Protein AF-0000000076778126 (afdb_homodimer)

Sequence (602 aa):
MHIVRLSTLMVYDKQLLHMCILFTGQTIRKLILQEGEKFVLVWFDTPFNQAAYGLVDKLGSLVVRIVFLPFEESSYATFTQLASGQTPENVSNLEGSLLGALKLITLIGLVVISFGPSYSYTLLNLLYGRRYSDGEATAVLRYYCVYIIFLAMNGTSEAFLHSVANENQLKQSNNMLLLFSAIYTVLNVAFIKSAGAVGLIAANSVNMLLRISYSAVFINEYFKGSFSFYRCLPAGWGVLLISGLTTAFSERMFLNRNRFKQTLPIHMVIGIMCLGFSLLEIYRGEKQFLMSIVKSLKGHDMHIVRLSTLMVYDKQLLHMCILFTGQTIRKLILQEGEKFVLVWFDTPFNQAAYGLVDKLGSLVVRIVFLPFEESSYATFTQLASGQTPENVSNLEGSLLGALKLITLIGLVVISFGPSYSYTLLNLLYGRRYSDGEATAVLRYYCVYIIFLAMNGTSEAFLHSVANENQLKQSNNMLLLFSAIYTVLNVAFIKSAGAVGLIAANSVNMLLRISYSAVFINEYFKGSFSFYRCLPAGWGVLLISGLTTAFSERMFLNRNRFKQTLPIHMVIGIMCLGFSLLEIYRGEKQFLMSIVKSLKGHD

pLDDT: mean 89.83, std 10.82, range [33.84, 97.94]

Secondary structure (DSSP, 8-state):
-HHHHHHHHHHHHHHHHHHHHHHHHHHHHHHHHHHHHHHHHHHHS-HHHHHHHHHHHHHHHHHIIIIIHHHHHHHHHHHHHHHTT-SHHHHHHHHHHHHHHHHHHHHHHHHHHHHTGGGHHHHHHHHH-HHHHTTHHHHHHHHHHHHHHHHHHHHHHHHHHHHH--HHHHHHHHHHHHHHHHHHHHHHHHHHHHHHHHHHHHHHHHHHHHHHHHHHHHHHHHTTT---GGGGS-TTHHHHHHHHHHHHHHHHHH--GGGHHHHHHHHHHHHHHHHHHHHHHHHHHTHHHHHHHHHHHHTT-/-HHHHHHHHHHHHHHHHHHHHHHHHHHHHHHHHHHHHHHHHHHHS-HHHHHHHHHHHHHHHHHIIIIIHHHHHHHHHHHHHHHTT-SHHHHHHHHHHHHHHHHHHHHHHHHHHHHTGGGHHHHHHHHH-HHHHTTHHHHHHHHHHHHHHHHHHHHHHHHHHHHH--HHHHHHHHHHHHHHHHHHHHHHHHHHHHHHHHHHHHHHHHHHHHHHHHHHHHHHHHTTT---GGGGS-TTHHHHHHHHHHHHHHHHHH--GGGHHHHHHHHHHHHHHHHHHHHHHHHHHTHHHHHHHHHHHHTT-

Foldseek 3Di:
DVVVVVVVVVVVVVQVVLLVVLVVLVVVLVVCLVVVLLVLLVVQHDPVLSVLLVVLVVVLVVCCVPPQVVLLVVLLVVLLVLQPVPDPVSLVVSLVSLLLSLLVLVVVLLLLLLQVLLCLLVVCCVPPNDSNSVDCSSVLRNLVSNLSSLVNLLSSLVSNCSSNPDSVSSVVLSVVLVVLSVVLSVQSNVQCNVPNSSSNSVSSSVSSVSSSVVSVVVVCVVSVNPRDPVSSHAFLSVLSNVLSVVLNVLSVPQQDPVCRVPRVVVSVVSNVVSVVVSVVRSCVRCVVSVVVVVCVVPVVD/DVVVVVVVVVVVVVQVVLLVVLVVLVVVLVVCLVVVLLVLLVVQHDPVLSVLLVVLVVVLVVCCVPPQVVLLVVLLVVLLVLQPVPDPVSLVVSLVSLLLSLLVLVVVLLLLLLQVLLCLLVVCCVPPNDSNSVDCSSVLRNLVSNLSSLVNLLSSLVSNCSSNPDSVSSVVLSVQLVVLSVVLSVQSNVQCNPPNSSSNSVSSSVSSVSSSVVSVVVVCVVSVNPRDNVSSHAFLSVLSNVLSVVLNVLSVPQQDPVCRVPRVVVSVVSNVVSVVVSVVRSCVRCVVSVVVVVCVVPVVD

Organism: Aegilops tauschii subsp. strangulata (NCBI:txid200361)

InterPro domains:
  IPR007594 RFT1 [PF04506] (9-295)
  IPR007594 RFT1 [PTHR13117] (11-297)

Nearest PDB structures (foldseek):
  6nc6-assembly2_B  TM=7.237E-01  e=1.863E-03  Thermosipho africanus TCF52B
  7wag-assembly1_A  TM=6.645E-01  e=1.182E-02  Escherichia coli K-12
  3vvo-assembly1_A  TM=5.629E-01  e=3.935E-02  Pyrococcus furiosus
  5xjj-assembly1_A  TM=6.857E-01  e=2.194E-01  Camelina sativa
  4z3p-assembly1_A  TM=6.095E-01  e=1.123E+00  Escherichia coli

Radius of gyration: 26.04 Å; Cα contacts (8 Å, |Δi|>4): 694; chains: 2; bounding box: 61×59×64 Å

Solvent-accessible surface area (backbone atoms only — not comparable to full-atom values): 29468 Å² total; per-residue (Å²): 114,70,63,60,50,53,51,55,39,35,49,53,47,19,53,37,50,48,47,18,54,54,40,22,53,50,39,47,50,52,47,49,53,58,57,46,50,54,53,52,45,65,73,62,41,53,70,67,53,49,49,30,42,50,54,44,50,53,56,49,48,49,48,42,51,42,52,42,44,22,42,27,53,28,49,24,53,52,44,24,42,34,58,61,65,81,37,75,67,29,52,54,49,38,52,42,45,50,43,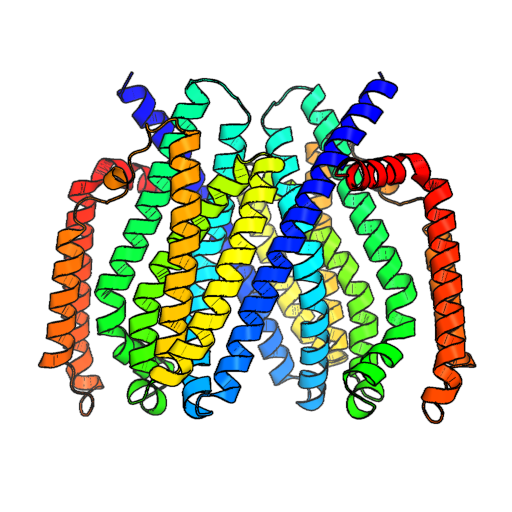52,52,50,20,51,48,43,48,55,26,47,53,36,46,22,46,36,42,51,41,25,42,58,50,35,33,73,74,67,28,62,80,41,28,75,43,68,30,22,59,37,36,28,54,43,30,52,38,48,34,42,52,45,50,29,44,45,42,46,26,49,47,70,42,66,52,51,71,70,55,46,51,50,50,52,52,49,49,52,54,47,47,53,52,32,54,53,40,32,56,54,26,22,68,72,51,31,62,50,17,38,49,50,26,52,41,51,43,31,48,53,53,36,51,52,36,49,52,49,51,29,59,73,52,72,63,66,64,60,74,70,74,24,58,54,46,44,56,64,51,33,49,50,36,18,52,49,36,39,49,33,34,71,73,49,44,36,84,90,48,39,84,77,22,40,60,60,40,47,52,53,43,51,50,39,49,53,52,31,51,52,44,26,44,70,59,31,38,72,65,46,48,33,46,50,51,44,65,50,66,76,111,113,69,64,61,51,51,51,53,38,36,48,51,47,20,52,38,50,49,46,19,53,54,40,22,54,50,40,47,51,52,46,50,52,59,56,45,50,55,53,52,46,64,74,62,40,53,71,68,52,50,50,31,44,50,53,43,48,53,55,50,47,50,49,41,53,43,53,42,42,22,42,28,53,29,47,23,53,52,44,25,44,34,58,62,64,81,38,74,67,30,52,54,48,38,52,43,45,51,43,51,52,51,20,51,47,43,49,54,24,46,52,35,47,21,48,36,42,51,38,24,41,58,51,34,31,74,73,66,28,61,80,42,27,76,43,68,31,23,60,39,37,28,52,45,28,53,36,48,36,43,53,47,50,28,44,46,41,45,26,50,47,69,41,68,51,51,70,68,54,47,52,51,49,50,52,48,50,50,53,46,47,54,54,32,54,54,39,31,56,55,26,21,68,72,50,30,62,50,16,38,50,52,26,50,39,52,42,33,49,53,53,36,50,53,35,48,52,49,50,29,59,73,53,72,62,66,65,59,73,71,73,23,58,53,47,44,56,65,48,32,49,50,37,19,52,49,35,39,48,34,36,71,73,49,45,35,86,91,47,39,83,77,22,41,59,59,41,47,51,51,44,51,50,39,50,52,51,31,49,51,44,25,42,70,58,30,36,71,67,47,48,35,46,50,50,43,63,51,66,74,110

Structure (mmCIF, N/CA/C/O backbone):
data_AF-0000000076778126-model_v1
#
loop_
_entity.id
_entity.type
_entity.pdbx_description
1 polymer 'Protein RFT1 homolog'
#
loop_
_atom_site.group_PDB
_atom_site.id
_atom_site.type_symbol
_atom_site.label_atom_id
_atom_site.label_alt_id
_atom_site.label_comp_id
_atom_site.label_asym_id
_atom_site.label_entity_id
_atom_site.label_seq_id
_atom_site.pdbx_PDB_ins_code
_atom_site.Cartn_x
_atom_site.Cartn_y
_atom_site.Cartn_z
_atom_site.occupancy
_atom_site.B_iso_or_equiv
_atom_site.auth_seq_id
_atom_site.auth_comp_id
_atom_site.auth_asym_id
_atom_site.auth_atom_id
_atom_site.pdbx_PDB_model_num
ATOM 1 N N . MET A 1 1 ? -32.938 -21.5 -9.211 1 40.19 1 MET A N 1
ATOM 2 C CA . MET A 1 1 ? -32.094 -21.094 -8.102 1 40.19 1 MET A CA 1
ATOM 3 C C . MET A 1 1 ? -30.641 -20.969 -8.555 1 40.19 1 MET A C 1
ATOM 5 O O . MET A 1 1 ? -29.969 -19.984 -8.227 1 40.19 1 MET A O 1
ATOM 9 N N . HIS A 1 2 ? -30.172 -21.875 -9.438 1 46.78 2 HIS A N 1
ATOM 10 C CA . HIS A 1 2 ? -28.828 -21.969 -9.977 1 46.78 2 HIS A CA 1
ATOM 11 C C . HIS A 1 2 ? -28.547 -20.844 -10.961 1 46.78 2 HIS A C 1
ATOM 13 O O . HIS A 1 2 ? -27.453 -20.266 -10.977 1 46.78 2 HIS A O 1
ATOM 19 N N . ILE A 1 3 ? -29.594 -20.484 -11.641 1 46.5 3 ILE A N 1
ATOM 20 C CA . ILE A 1 3 ? -29.438 -19.484 -12.688 1 46.5 3 ILE A CA 1
ATOM 21 C C . ILE A 1 3 ? -29.312 -18.109 -12.062 1 46.5 3 ILE A C 1
ATOM 23 O O . ILE A 1 3 ? -28.516 -17.281 -12.523 1 46.5 3 ILE A O 1
ATOM 27 N N . VAL A 1 4 ? -30.078 -17.844 -11.047 1 45.5 4 VAL A N 1
ATOM 28 C CA . VAL A 1 4 ? -30.062 -16.547 -10.367 1 45.5 4 VAL A CA 1
ATOM 29 C C . VAL A 1 4 ? -28.703 -16.344 -9.68 1 45.5 4 VAL A C 1
ATOM 31 O O . VAL A 1 4 ? -28.156 -15.234 -9.703 1 45.5 4 VAL A O 1
ATOM 34 N N . ARG A 1 5 ? -28.156 -17.453 -9.25 1 52.84 5 ARG A N 1
ATOM 35 C CA . ARG A 1 5 ? -26.859 -17.438 -8.578 1 52.84 5 ARG A CA 1
ATOM 36 C C . ARG A 1 5 ? -25.75 -17.094 -9.555 1 52.84 5 ARG A C 1
ATOM 38 O O . ARG A 1 5 ? -24.859 -16.312 -9.242 1 52.84 5 ARG A O 1
ATOM 45 N N . LEU A 1 6 ? -25.938 -17.609 -10.758 1 55.88 6 LEU A N 1
ATOM 46 C CA . LEU A 1 6 ? -24.938 -17.344 -11.797 1 55.88 6 LEU A CA 1
ATOM 47 C C . LEU A 1 6 ? -25 -15.898 -12.25 1 55.88 6 LEU A C 1
ATOM 49 O O . LEU A 1 6 ? -23.969 -15.273 -12.492 1 55.88 6 LEU A O 1
ATOM 53 N N . SER A 1 7 ? -26.172 -15.336 -12.242 1 57.06 7 SER A N 1
ATOM 54 C CA . SER A 1 7 ? -26.344 -13.961 -12.695 1 57.06 7 SER A CA 1
ATOM 55 C C . SER A 1 7 ? -25.781 -12.969 -11.68 1 57.06 7 SER A C 1
ATOM 57 O O . SER A 1 7 ? -25.109 -12.008 -12.055 1 57.06 7 SER A O 1
ATOM 59 N N . THR A 1 8 ? -26.094 -13.18 -10.445 1 56.84 8 THR A N 1
ATOM 60 C CA . THR A 1 8 ? -25.609 -12.297 -9.391 1 56.84 8 THR A CA 1
ATOM 61 C C . THR A 1 8 ? -24.094 -12.375 -9.273 1 56.84 8 THR A C 1
ATOM 63 O O . THR A 1 8 ? -23.422 -11.359 -9.086 1 56.84 8 THR A O 1
ATOM 66 N N . LEU A 1 9 ? -23.609 -13.555 -9.422 1 60.25 9 LEU A N 1
ATOM 67 C CA . LEU A 1 9 ? -22.172 -13.758 -9.398 1 60.25 9 LEU A CA 1
ATOM 68 C C . LEU A 1 9 ? -21.5 -13.016 -10.555 1 60.25 9 LEU A C 1
ATOM 70 O O . LEU A 1 9 ? -20.453 -12.398 -10.375 1 60.25 9 LEU A O 1
ATOM 74 N N . MET A 1 10 ? -22.266 -13.016 -11.586 1 64.31 10 MET A N 1
ATOM 75 C CA . MET A 1 10 ? -21.781 -12.336 -12.781 1 64.31 10 MET A CA 1
ATOM 76 C C . MET A 1 10 ? -21.766 -10.828 -12.586 1 64.31 10 MET A C 1
ATOM 78 O O . MET A 1 10 ? -20.844 -10.148 -13.031 1 64.31 10 MET A O 1
ATOM 82 N N . VAL A 1 11 ? -22.688 -10.328 -11.766 1 63.5 11 VAL A N 1
ATOM 83 C CA . VAL A 1 11 ? -22.797 -8.883 -11.547 1 63.5 11 VAL A CA 1
ATOM 84 C C . VAL A 1 11 ? -21.641 -8.422 -10.648 1 63.5 11 VAL A C 1
ATOM 86 O O . VAL A 1 11 ? -20.984 -7.414 -10.938 1 63.5 11 VAL A O 1
ATOM 89 N N . TYR A 1 12 ? -21.391 -9.18 -9.672 1 67.94 12 TYR A N 1
ATOM 90 C CA . TYR A 1 12 ? -20.375 -8.773 -8.719 1 67.94 12 TYR A CA 1
ATOM 91 C C . TYR A 1 12 ? -18.969 -8.938 -9.312 1 67.94 12 TYR A C 1
ATOM 93 O O . TYR A 1 12 ? -18.078 -8.125 -9.047 1 67.94 12 TYR A O 1
ATOM 101 N N . ASP A 1 13 ? -18.953 -9.906 -10.172 1 73 13 ASP A N 1
ATOM 102 C CA . ASP A 1 13 ? -17.672 -10.062 -10.875 1 73 13 ASP A CA 1
ATOM 103 C C . ASP A 1 13 ? -17.438 -8.898 -11.828 1 73 13 ASP A C 1
ATOM 105 O O . ASP A 1 13 ? -16.297 -8.406 -11.945 1 73 13 ASP A O 1
ATOM 109 N N . LYS A 1 14 ? -18.578 -8.438 -12.32 1 74.94 14 LYS A N 1
ATOM 110 C CA . LYS A 1 14 ? -18.5 -7.281 -13.211 1 74.94 14 LYS A CA 1
ATOM 111 C C . LYS A 1 14 ? -18.078 -6.027 -12.453 1 74.94 14 LYS A C 1
ATOM 113 O O . LYS A 1 14 ? -17.203 -5.285 -12.898 1 74.94 14 LYS A O 1
ATOM 118 N N . GLN A 1 15 ? -18.688 -5.824 -11.422 1 76.06 15 GLN A N 1
ATOM 119 C CA . GLN A 1 15 ? -18.375 -4.66 -10.594 1 76.06 15 GLN A CA 1
ATOM 120 C C . GLN A 1 15 ? -16.938 -4.699 -10.094 1 76.06 15 GLN A C 1
ATOM 122 O O . GLN A 1 15 ? -16.234 -3.682 -10.117 1 76.06 15 GLN A O 1
ATOM 127 N N . LEU A 1 16 ? -16.547 -5.855 -9.766 1 78.19 16 LEU A N 1
ATOM 128 C CA . LEU A 1 16 ? -15.195 -6.031 -9.266 1 78.19 16 LEU A CA 1
ATOM 129 C C . LEU A 1 16 ? -14.164 -5.688 -10.336 1 78.19 16 LEU A C 1
ATOM 131 O O . LEU A 1 16 ? -13.203 -4.969 -10.078 1 78.19 16 LEU A O 1
ATOM 135 N N . LEU A 1 17 ? -14.383 -6.121 -11.477 1 79.81 17 LEU A N 1
ATOM 136 C CA . LEU A 1 17 ? -13.422 -5.902 -12.562 1 79.81 17 LEU A CA 1
ATOM 137 C C . LEU A 1 17 ? -13.375 -4.43 -12.953 1 79.81 17 LEU A C 1
ATOM 139 O O . LEU A 1 17 ? -12.297 -3.883 -13.195 1 79.81 17 LEU A O 1
ATOM 143 N N . HIS A 1 18 ? -14.523 -3.789 -13.008 1 81.19 18 HIS A N 1
ATOM 144 C CA . HIS A 1 18 ? -14.555 -2.369 -13.336 1 81.19 18 HIS A CA 1
ATOM 145 C C . HIS A 1 18 ? -13.82 -1.541 -12.289 1 81.19 18 HIS A C 1
ATOM 147 O O . HIS A 1 18 ? -13.016 -0.668 -12.633 1 81.19 18 HIS A O 1
ATOM 153 N N . MET A 1 19 ? -14.109 -1.895 -11.094 1 81.38 19 MET A N 1
ATOM 154 C CA . MET A 1 19 ? -13.406 -1.206 -10.016 1 81.38 19 MET A CA 1
ATOM 155 C C . MET A 1 19 ? -11.906 -1.457 -10.086 1 81.38 19 MET A C 1
ATOM 157 O O . MET A 1 19 ? -11.109 -0.541 -9.883 1 81.38 19 MET A O 1
ATOM 161 N N . CYS A 1 20 ? -11.57 -2.631 -10.461 1 84.25 20 CYS A N 1
ATOM 162 C CA . CYS A 1 20 ? -10.164 -2.994 -10.562 1 84.25 20 CYS A CA 1
ATOM 163 C C . CYS A 1 20 ? -9.469 -2.193 -11.656 1 84.25 20 CYS A C 1
ATOM 165 O O . CYS A 1 20 ? -8.367 -1.684 -11.453 1 84.25 20 CYS A O 1
ATOM 167 N N . ILE A 1 21 ? -10.094 -2.09 -12.781 1 84.31 21 ILE A N 1
ATOM 168 C CA . ILE A 1 21 ? -9.531 -1.348 -13.906 1 84.31 21 ILE A CA 1
ATOM 169 C C . ILE A 1 21 ? -9.367 0.121 -13.523 1 84.31 21 ILE A C 1
ATOM 171 O O . ILE A 1 21 ? -8.336 0.733 -13.812 1 84.31 21 ILE A O 1
ATOM 175 N N . LEU A 1 22 ? -10.367 0.646 -12.82 1 84.12 22 LEU A N 1
ATOM 176 C CA . LEU A 1 22 ? -10.312 2.041 -12.398 1 84.12 22 LEU A CA 1
ATOM 177 C C . LEU A 1 22 ? -9.195 2.256 -11.383 1 84.12 22 LEU A C 1
ATOM 179 O O . LEU A 1 22 ? -8.414 3.201 -11.5 1 84.12 22 LEU A O 1
ATOM 183 N N . PHE A 1 23 ? -9.102 1.338 -10.508 1 85.94 23 PHE A N 1
ATOM 184 C CA . PHE A 1 23 ? -8.078 1.457 -9.477 1 85.94 23 PHE A CA 1
ATOM 185 C C . PHE A 1 23 ? -6.688 1.208 -10.062 1 85.94 23 PHE A C 1
ATOM 187 O O . PHE A 1 23 ? -5.707 1.809 -9.625 1 85.94 23 PHE A O 1
ATOM 194 N N . THR A 1 24 ? -6.602 0.349 -11.016 1 86.06 24 THR A N 1
ATOM 195 C CA . THR A 1 24 ? -5.336 0.123 -11.695 1 86.06 24 THR A CA 1
ATOM 196 C C . THR A 1 24 ? -4.867 1.392 -12.406 1 86.06 24 THR A C 1
ATOM 198 O O . THR A 1 24 ? -3.693 1.764 -12.312 1 86.06 24 THR A O 1
ATOM 201 N N . GLY A 1 25 ? -5.809 1.98 -13.094 1 85.88 25 GLY A N 1
ATOM 202 C CA . GLY A 1 25 ? -5.473 3.246 -13.719 1 85.88 25 GLY A CA 1
ATOM 203 C C . GLY A 1 25 ? -4.945 4.277 -12.742 1 85.88 25 GLY A C 1
ATOM 204 O O . GLY A 1 25 ? -3.977 4.984 -13.039 1 85.88 25 GLY A O 1
ATOM 205 N N . GLN A 1 26 ? -5.516 4.312 -11.609 1 86.31 26 GLN A N 1
ATOM 206 C CA . GLN A 1 26 ? -5.09 5.242 -10.57 1 86.31 26 GLN A CA 1
ATOM 207 C C . GLN A 1 26 ? -3.697 4.887 -10.047 1 86.31 26 GLN A C 1
ATOM 209 O O . GLN A 1 26 ? -2.877 5.77 -9.805 1 86.31 26 GLN A O 1
ATOM 214 N N . THR A 1 27 ? -3.488 3.662 -9.914 1 87.12 27 THR A N 1
ATOM 215 C CA . THR A 1 27 ? -2.205 3.189 -9.406 1 87.12 27 THR A CA 1
ATOM 216 C C . THR A 1 27 ? -1.085 3.492 -10.398 1 87.12 27 THR A C 1
ATOM 218 O O . THR A 1 27 ? -0.006 3.943 -10.008 1 87.12 27 THR A O 1
ATOM 221 N N . ILE A 1 28 ? -1.341 3.252 -11.641 1 88.31 28 ILE A N 1
ATOM 222 C CA . ILE A 1 28 ? -0.354 3.525 -12.68 1 88.31 28 ILE A CA 1
ATOM 223 C C . ILE A 1 28 ? -0.012 5.012 -12.688 1 88.31 28 ILE A C 1
ATOM 225 O O . ILE A 1 28 ? 1.161 5.387 -12.773 1 88.31 28 ILE A O 1
ATOM 229 N N . ARG A 1 29 ? -1.035 5.77 -12.602 1 86.81 29 ARG A N 1
ATOM 230 C CA . ARG A 1 29 ? -0.817 7.215 -12.578 1 86.81 29 ARG A CA 1
ATOM 231 C C . ARG A 1 29 ? 0.024 7.621 -11.375 1 86.81 29 ARG A C 1
ATOM 233 O O . ARG A 1 29 ? 0.969 8.398 -11.5 1 86.81 29 ARG A O 1
ATOM 240 N N . LYS A 1 30 ? -0.318 7.086 -10.172 1 86.12 30 LYS A N 1
ATOM 241 C CA . LYS A 1 30 ? 0.43 7.383 -8.953 1 86.12 30 LYS A CA 1
ATOM 242 C C . LYS A 1 30 ? 1.888 6.949 -9.086 1 86.12 30 LYS A C 1
ATOM 244 O O . LYS A 1 30 ? 2.793 7.656 -8.641 1 86.12 30 LYS A O 1
ATOM 249 N N . LEU A 1 31 ? 2.045 5.879 -9.742 1 87.38 31 LEU A N 1
ATOM 250 C CA . LEU A 1 31 ? 3.385 5.34 -9.938 1 87.38 31 LEU A CA 1
ATOM 251 C C . LEU A 1 31 ? 4.199 6.223 -10.875 1 87.38 31 LEU A C 1
ATOM 253 O O . LEU A 1 31 ? 5.371 6.496 -10.617 1 87.38 31 LEU A O 1
ATOM 257 N N . ILE A 1 32 ? 3.576 6.602 -11.922 1 87.81 32 ILE A N 1
ATOM 258 C CA . ILE A 1 32 ? 4.242 7.457 -12.898 1 87.81 32 ILE A CA 1
ATOM 259 C C . ILE A 1 32 ? 4.652 8.773 -12.234 1 87.81 32 ILE A C 1
ATOM 261 O O . ILE A 1 32 ? 5.77 9.258 -12.438 1 87.81 32 ILE A O 1
ATOM 265 N N . LEU A 1 33 ? 3.793 9.289 -11.43 1 87.06 33 LEU A N 1
ATOM 266 C CA . LEU A 1 33 ? 4.086 10.547 -10.75 1 87.06 33 LEU A CA 1
ATOM 267 C C . LEU A 1 33 ? 5.223 10.375 -9.75 1 87.06 33 LEU A C 1
ATOM 269 O O . LEU A 1 33 ? 6.137 11.203 -9.695 1 87.06 33 LEU A O 1
ATOM 273 N N . GLN A 1 34 ? 5.133 9.281 -9.023 1 85.56 34 GLN A N 1
ATOM 274 C CA . GLN A 1 34 ? 6.129 9.023 -7.984 1 85.56 34 GLN A CA 1
ATOM 275 C C . GLN A 1 34 ? 7.512 8.797 -8.594 1 85.56 34 GLN A C 1
ATOM 277 O O . GLN A 1 34 ? 8.5 9.375 -8.141 1 85.56 34 GLN A O 1
ATOM 282 N N . GLU A 1 35 ? 7.605 7.996 -9.602 1 84.12 35 GLU A N 1
ATOM 283 C CA . GLU A 1 35 ? 8.875 7.73 -10.266 1 84.12 35 GLU A CA 1
ATOM 284 C C . GLU A 1 35 ? 9.328 8.93 -11.094 1 84.12 35 GLU A C 1
ATOM 286 O O . GLU A 1 35 ? 10.531 9.188 -11.219 1 84.12 35 GLU A O 1
ATOM 291 N N . GLY A 1 36 ? 8.383 9.586 -11.648 1 88.25 36 GLY A N 1
ATOM 292 C CA . GLY A 1 36 ? 8.695 10.75 -12.461 1 88.25 36 GLY A CA 1
ATOM 293 C C . GLY A 1 36 ? 9.383 11.852 -11.68 1 88.25 36 GLY A C 1
ATOM 294 O O . GLY A 1 36 ? 10.289 12.516 -12.188 1 88.25 36 GLY A O 1
ATOM 295 N N . GLU A 1 37 ? 8.875 12.039 -10.477 1 90.06 37 GLU A N 1
ATOM 296 C CA . GLU A 1 37 ? 9.477 13.125 -9.711 1 90.06 37 GLU A CA 1
ATOM 297 C C . GLU A 1 37 ? 10.938 12.836 -9.383 1 90.06 37 GLU A C 1
ATOM 299 O O . GLU A 1 37 ? 11.758 13.758 -9.297 1 90.06 37 GLU A O 1
ATOM 304 N N . LYS A 1 38 ? 11.305 11.602 -9.172 1 86.69 38 LYS A N 1
ATOM 305 C CA . LYS A 1 38 ? 12.695 11.234 -8.938 1 86.69 38 LYS A CA 1
ATOM 306 C C . LYS A 1 38 ? 13.57 11.57 -10.141 1 86.69 38 LYS A C 1
ATOM 308 O O . LYS A 1 38 ? 14.695 12.047 -9.984 1 86.69 38 LYS A O 1
ATOM 313 N N . PHE A 1 39 ? 13.016 11.383 -11.281 1 89.12 39 PHE A N 1
ATOM 314 C CA . PHE A 1 39 ? 13.758 11.695 -12.5 1 89.12 39 PHE A CA 1
ATOM 315 C C . PHE A 1 39 ? 13.977 13.195 -12.633 1 89.12 39 PHE A C 1
ATOM 317 O O . PHE A 1 39 ? 15.07 13.641 -13 1 89.12 39 PHE A O 1
ATOM 324 N N . VAL A 1 40 ? 13 13.938 -12.344 1 90.56 40 VAL A N 1
ATOM 325 C CA . VAL A 1 40 ? 13.109 15.391 -12.43 1 90.56 40 VAL A CA 1
ATOM 326 C C . VAL A 1 40 ? 14.141 15.898 -11.43 1 90.56 40 VAL A C 1
ATOM 328 O O . VAL A 1 40 ? 14.953 16.766 -11.742 1 90.56 40 VAL A O 1
ATOM 331 N N . LEU A 1 41 ? 14.141 15.352 -10.273 1 90.75 41 LEU A N 1
ATOM 332 C CA . LEU A 1 41 ? 15.094 15.734 -9.234 1 90.75 41 LEU A CA 1
ATOM 333 C C . LEU A 1 41 ? 16.516 15.43 -9.672 1 90.75 41 LEU A C 1
ATOM 335 O O . LEU A 1 41 ? 17.422 16.25 -9.469 1 90.75 41 LEU A O 1
ATOM 339 N N . VAL A 1 42 ? 16.734 14.281 -10.297 1 90.25 42 VAL A N 1
ATOM 340 C CA . VAL A 1 42 ? 18.062 13.883 -10.766 1 90.25 42 VAL A CA 1
ATOM 341 C C . VAL A 1 42 ? 18.547 14.844 -11.844 1 90.25 42 VAL A C 1
ATOM 343 O O . VAL A 1 42 ? 19.734 15.172 -11.906 1 90.25 42 VAL A O 1
ATOM 346 N N . TRP A 1 43 ? 17.688 15.359 -12.625 1 90.5 43 TRP A N 1
ATOM 347 C CA . TRP A 1 43 ? 18.047 16.203 -13.766 1 90.5 43 TRP A CA 1
ATOM 348 C C . TRP A 1 43 ? 18.344 17.625 -13.312 1 90.5 43 TRP A C 1
ATOM 350 O O . TRP A 1 43 ? 19.156 18.328 -13.93 1 90.5 43 TRP A O 1
ATOM 360 N N . PHE A 1 44 ? 17.75 18.094 -12.219 1 91 44 PHE A N 1
ATOM 361 C CA . PHE A 1 44 ? 17.797 19.531 -11.961 1 91 44 PHE A CA 1
ATOM 362 C C . PHE A 1 44 ? 18.469 19.812 -10.625 1 91 44 PHE A C 1
ATOM 364 O O . PHE A 1 44 ? 18.656 20.984 -10.258 1 91 44 PHE A O 1
ATOM 371 N N . ASP A 1 45 ? 18.828 18.844 -9.82 1 91.06 45 ASP A N 1
ATOM 372 C CA . ASP A 1 45 ? 19.406 19.094 -8.508 1 91.06 45 ASP A CA 1
ATOM 373 C C . ASP A 1 45 ? 20.719 18.328 -8.344 1 91.06 45 ASP A C 1
ATOM 375 O O . ASP A 1 45 ? 21.062 17.484 -9.172 1 91.06 45 ASP A O 1
ATOM 379 N N . THR A 1 46 ? 21.562 18.703 -7.391 1 90.44 46 THR A N 1
ATOM 380 C CA . THR A 1 46 ? 22.875 18.078 -7.16 1 90.44 46 THR A CA 1
ATOM 381 C C . THR A 1 46 ? 22.703 16.719 -6.508 1 90.44 46 THR A C 1
ATOM 383 O O . THR A 1 46 ? 21.703 16.453 -5.836 1 90.44 46 THR A O 1
ATOM 386 N N . PRO A 1 47 ? 23.609 15.82 -6.656 1 90.12 47 PRO A N 1
ATOM 387 C CA . PRO A 1 47 ? 23.547 14.5 -6.023 1 90.12 47 PRO A CA 1
ATOM 388 C C . PRO A 1 47 ? 23.422 14.578 -4.504 1 90.12 47 PRO A C 1
ATOM 390 O O . PRO A 1 47 ? 22.734 13.758 -3.893 1 90.12 47 PRO A O 1
ATOM 393 N N . PHE A 1 48 ? 24.078 15.555 -3.975 1 88.44 48 PHE A N 1
ATOM 394 C CA . PHE A 1 48 ? 24.016 15.703 -2.527 1 88.44 48 PHE A CA 1
ATOM 395 C C . PHE A 1 48 ? 22.609 16.062 -2.084 1 88.44 48 PHE A C 1
ATOM 397 O O . PHE A 1 48 ? 22.094 15.508 -1.108 1 88.44 48 PHE A O 1
ATOM 404 N N . ASN A 1 49 ? 21.953 16.906 -2.85 1 89.69 49 ASN A N 1
ATOM 405 C CA . ASN A 1 49 ? 20.578 17.281 -2.539 1 89.69 49 ASN A CA 1
ATOM 406 C C . ASN A 1 49 ? 19.594 16.141 -2.795 1 89.69 49 ASN A C 1
ATOM 408 O O . ASN A 1 49 ? 18.609 15.992 -2.08 1 89.69 49 ASN A O 1
ATOM 412 N N . GLN A 1 50 ? 19.906 15.398 -3.752 1 91.62 50 GLN A N 1
ATOM 413 C CA . GLN A 1 50 ? 19.109 14.203 -4.023 1 91.62 50 GLN A CA 1
ATOM 414 C C . GLN A 1 50 ? 19.172 13.227 -2.852 1 91.62 50 GLN A C 1
ATOM 416 O O . GLN A 1 50 ? 18.156 12.648 -2.469 1 91.62 50 GLN A O 1
ATOM 421 N N . ALA A 1 51 ? 20.359 13.086 -2.352 1 90.69 51 ALA A N 1
ATOM 422 C CA . ALA A 1 51 ? 20.547 12.195 -1.211 1 90.69 51 ALA A CA 1
ATOM 423 C C . ALA A 1 51 ? 19.828 12.719 0.022 1 90.69 51 ALA A C 1
ATOM 425 O O . ALA A 1 51 ? 19.203 11.945 0.762 1 90.69 51 ALA A O 1
ATOM 426 N N . ALA A 1 52 ? 19.906 13.969 0.185 1 91.69 52 ALA A N 1
ATOM 427 C CA . ALA A 1 52 ? 19.203 14.602 1.296 1 91.69 52 ALA A CA 1
ATOM 428 C C . ALA A 1 52 ? 17.688 14.375 1.185 1 91.69 52 ALA A C 1
ATOM 430 O O . ALA A 1 52 ? 17.047 14.008 2.166 1 91.69 52 ALA A O 1
ATOM 431 N N . TYR A 1 53 ? 17.203 14.578 0.02 1 93.88 53 TYR A N 1
ATOM 432 C CA . TYR A 1 53 ? 15.789 14.336 -0.213 1 93.88 53 TYR A CA 1
ATOM 433 C C . TYR A 1 53 ? 15.438 12.867 0.017 1 93.88 53 TYR A C 1
ATOM 435 O O . TYR A 1 53 ? 14.414 12.555 0.625 1 93.88 53 TYR A O 1
ATOM 443 N N . GLY A 1 54 ? 16.266 12.023 -0.54 1 93.06 54 GLY A N 1
ATOM 444 C CA . GLY A 1 54 ? 16.047 10.594 -0.369 1 93.06 54 GLY A CA 1
ATOM 445 C C . GLY A 1 54 ? 15.945 10.18 1.087 1 93.06 54 GLY A C 1
ATOM 446 O O . GLY A 1 54 ? 15.086 9.375 1.45 1 93.06 54 GLY A O 1
ATOM 447 N N . LEU A 1 55 ? 16.781 10.719 1.892 1 92.69 55 LEU A N 1
ATOM 448 C CA . LEU A 1 55 ? 16.781 10.406 3.316 1 92.69 55 LEU A CA 1
ATOM 449 C C . LEU A 1 55 ? 15.492 10.867 3.984 1 92.69 55 LEU A C 1
ATOM 451 O O . LEU A 1 55 ? 14.875 10.109 4.734 1 92.69 55 LEU A O 1
ATOM 455 N N . VAL A 1 56 ? 15.109 12.062 3.686 1 94.88 56 VAL A N 1
ATOM 456 C CA . VAL A 1 56 ? 13.898 12.625 4.27 1 94.88 56 VAL A CA 1
ATOM 457 C C . VAL A 1 56 ? 12.672 11.852 3.785 1 94.88 56 VAL A C 1
ATOM 459 O O . VAL A 1 56 ? 11.766 11.555 4.57 1 94.88 56 VAL A O 1
ATOM 462 N N . ASP A 1 57 ? 12.695 11.555 2.539 1 93.5 57 ASP A N 1
ATOM 463 C CA . ASP A 1 57 ? 11.594 10.797 1.944 1 93.5 57 ASP A CA 1
ATOM 464 C C . ASP A 1 57 ? 11.461 9.422 2.6 1 93.5 57 ASP A C 1
ATOM 466 O O . ASP A 1 57 ? 10.344 8.945 2.826 1 93.5 57 ASP A O 1
ATOM 470 N N . LYS A 1 58 ? 12.523 8.781 2.863 1 89.94 58 LYS A N 1
ATOM 471 C CA . LYS A 1 58 ? 12.508 7.48 3.525 1 89.94 58 LYS A CA 1
ATOM 472 C C . LYS A 1 58 ? 11.938 7.594 4.938 1 89.94 58 LYS A C 1
ATOM 474 O O . LYS A 1 58 ? 11.133 6.754 5.355 1 89.94 58 LYS A O 1
ATOM 479 N N . LEU A 1 59 ? 12.352 8.602 5.625 1 91.44 59 LEU A N 1
ATOM 480 C CA . LEU A 1 59 ? 11.836 8.828 6.969 1 91.44 59 LEU A CA 1
ATOM 481 C C . LEU A 1 59 ? 10.336 9.109 6.938 1 91.44 59 LEU A C 1
ATOM 483 O O . LEU A 1 59 ? 9.57 8.531 7.715 1 91.44 59 LEU A O 1
ATOM 487 N N . GLY A 1 60 ? 9.984 9.969 6.051 1 91.62 60 GLY A N 1
ATOM 488 C CA . GLY A 1 60 ? 8.578 10.305 5.91 1 91.62 60 GLY A CA 1
ATOM 489 C C . GLY A 1 60 ? 7.727 9.125 5.48 1 91.62 60 GLY A C 1
ATOM 490 O O . GLY A 1 60 ? 6.617 8.938 5.984 1 91.62 60 GLY A O 1
ATOM 491 N N . SER A 1 61 ? 8.18 8.312 4.543 1 88.62 61 SER A N 1
ATOM 492 C CA . SER A 1 61 ? 7.449 7.148 4.051 1 88.62 61 SER A CA 1
ATOM 493 C C . SER A 1 61 ? 7.223 6.129 5.16 1 88.62 61 SER A C 1
ATOM 495 O O . SER A 1 61 ? 6.211 5.422 5.164 1 88.62 61 SER A O 1
ATOM 497 N N . LEU A 1 62 ? 8.164 6.055 6.051 1 88.5 62 LEU A N 1
ATOM 498 C CA . LEU A 1 62 ? 8.016 5.164 7.195 1 88.5 62 LEU A CA 1
ATOM 499 C C . LEU A 1 62 ? 6.805 5.562 8.039 1 88.5 62 LEU A C 1
ATOM 501 O O . LEU A 1 62 ? 6.016 4.711 8.438 1 88.5 62 LEU A O 1
ATOM 505 N N . VAL A 1 63 ? 6.688 6.844 8.227 1 90.19 63 VAL A N 1
ATOM 506 C CA . VAL A 1 63 ? 5.551 7.352 8.992 1 90.19 63 VAL A CA 1
ATOM 507 C C . VAL A 1 63 ? 4.25 7.043 8.25 1 90.19 63 VAL A C 1
ATOM 509 O O . VAL A 1 63 ? 3.277 6.59 8.859 1 90.19 63 VAL A O 1
ATOM 512 N N . VAL A 1 64 ? 4.242 7.27 6.969 1 90.5 64 VAL A N 1
ATOM 513 C CA . VAL A 1 64 ? 3.062 7.023 6.145 1 90.5 64 VAL A CA 1
ATOM 514 C C . VAL A 1 64 ? 2.68 5.547 6.215 1 90.5 64 VAL A C 1
ATOM 516 O O . VAL A 1 64 ? 1.512 5.211 6.426 1 90.5 64 VAL A O 1
ATOM 519 N N . ARG A 1 65 ? 3.572 4.66 6.152 1 85.69 65 ARG A N 1
ATOM 520 C CA . ARG A 1 65 ? 3.326 3.223 6.121 1 85.69 65 ARG A CA 1
ATOM 521 C C . ARG A 1 65 ? 2.895 2.713 7.492 1 85.69 65 ARG A C 1
ATOM 523 O O . ARG A 1 65 ? 2.002 1.868 7.594 1 85.69 65 ARG A O 1
ATOM 530 N N . ILE A 1 66 ? 3.492 3.244 8.516 1 89.44 66 ILE A N 1
ATOM 531 C CA . ILE A 1 66 ? 3.277 2.688 9.844 1 89.44 66 ILE A CA 1
ATOM 532 C C . ILE A 1 66 ? 2.02 3.297 10.461 1 89.44 66 ILE A C 1
ATOM 534 O O . ILE A 1 66 ? 1.266 2.609 11.156 1 89.44 66 ILE A O 1
ATOM 538 N N . VAL A 1 67 ? 1.816 4.535 10.18 1 89.5 67 VAL A N 1
ATOM 539 C CA . VAL A 1 67 ? 0.746 5.227 10.891 1 89.5 67 VAL A CA 1
ATOM 540 C C . VAL A 1 67 ? -0.436 5.457 9.953 1 89.5 67 VAL A C 1
ATOM 542 O O . VAL A 1 67 ? -1.548 5 10.219 1 89.5 67 VAL A O 1
ATOM 545 N N . PHE A 1 68 ? -0.248 5.965 8.82 1 92 68 PHE A N 1
ATOM 546 C CA . PHE A 1 68 ? -1.341 6.484 8.008 1 92 68 PHE A CA 1
ATOM 547 C C . PHE A 1 68 ? -1.97 5.375 7.176 1 92 68 PHE A C 1
ATOM 549 O O . PHE A 1 68 ? -3.186 5.359 6.969 1 92 68 PHE A O 1
ATOM 556 N N . LEU A 1 69 ? -1.155 4.523 6.727 1 91 69 LEU A N 1
ATOM 557 C CA . LEU A 1 69 ? -1.698 3.469 5.879 1 91 69 LEU A CA 1
ATOM 558 C C . LEU A 1 69 ? -2.678 2.596 6.656 1 91 69 LEU A C 1
ATOM 560 O O . LEU A 1 69 ? -3.814 2.396 6.227 1 91 69 LEU A O 1
ATOM 564 N N . PRO A 1 70 ? -2.307 2.049 7.789 1 89.25 70 PRO A N 1
ATOM 565 C CA . PRO A 1 70 ? -3.279 1.277 8.57 1 89.25 70 PRO A CA 1
ATOM 566 C C . PRO A 1 70 ? -4.527 2.086 8.922 1 89.25 70 PRO A C 1
ATOM 568 O O . PRO A 1 70 ? -5.637 1.548 8.914 1 89.25 70 PRO A O 1
ATOM 571 N N . PHE A 1 71 ? -4.289 3.322 9.258 1 92.06 71 PHE A N 1
ATOM 572 C CA . PHE A 1 71 ? -5.414 4.195 9.555 1 92.06 71 PHE A CA 1
ATOM 573 C C . PHE A 1 71 ? -6.34 4.324 8.352 1 92.06 71 PHE A C 1
ATOM 575 O O . PHE A 1 71 ? -7.562 4.234 8.492 1 92.06 71 PHE A O 1
ATOM 582 N N . GLU A 1 72 ? -5.699 4.555 7.199 1 92.69 72 GLU A N 1
ATOM 583 C CA . GLU A 1 72 ? -6.457 4.68 5.957 1 92.69 72 GLU A CA 1
ATOM 584 C C . GLU A 1 72 ? -7.23 3.402 5.652 1 92.69 72 GLU A C 1
ATOM 586 O O . GLU A 1 72 ? -8.406 3.457 5.289 1 92.69 72 GLU A O 1
ATOM 591 N N . GLU A 1 73 ? -6.633 2.283 5.844 1 88.12 73 GLU A N 1
ATOM 592 C CA . GLU A 1 73 ? -7.266 0.992 5.59 1 88.12 73 GLU A CA 1
ATOM 593 C C . GLU A 1 73 ? -8.422 0.743 6.555 1 88.12 73 GLU A C 1
ATOM 595 O O . GLU A 1 73 ? -9.484 0.276 6.145 1 88.12 73 GLU A O 1
ATOM 600 N N . SER A 1 74 ? -8.172 1.053 7.77 1 87.38 74 SER A N 1
ATOM 601 C CA . SER A 1 74 ? -9.211 0.882 8.773 1 87.38 74 SER A CA 1
ATOM 602 C C . SER A 1 74 ? -10.398 1.806 8.508 1 87.38 74 SER A C 1
ATOM 604 O O . SER A 1 74 ? -11.555 1.395 8.633 1 87.38 74 SER A O 1
ATOM 606 N N . SER A 1 75 ? -10.055 3.031 8.156 1 91.88 75 SER A N 1
ATOM 607 C CA . SER A 1 75 ? -11.109 3.992 7.832 1 91.88 75 SER A CA 1
ATOM 608 C C . SER A 1 75 ? -11.914 3.537 6.625 1 91.88 75 SER A C 1
ATOM 610 O O . SER A 1 75 ? -13.148 3.568 6.648 1 91.88 75 SER A O 1
ATOM 612 N N . TYR A 1 76 ? -11.227 3.09 5.641 1 90.44 76 TYR A N 1
ATOM 613 C CA . TYR A 1 76 ? -11.875 2.604 4.43 1 90.44 76 TYR A CA 1
ATOM 614 C C . TYR A 1 76 ? -12.844 1.474 4.75 1 90.44 76 TYR A C 1
ATOM 616 O O . TYR A 1 76 ? -13.992 1.479 4.289 1 90.44 76 TYR A O 1
ATOM 624 N N . ALA A 1 77 ? -12.414 0.537 5.527 1 84.62 77 ALA A N 1
ATOM 625 C CA . ALA A 1 77 ? -13.25 -0.604 5.906 1 84.62 77 ALA A CA 1
ATOM 626 C C . ALA A 1 77 ? -14.484 -0.149 6.668 1 84.62 77 ALA A C 1
ATOM 628 O O . ALA A 1 77 ? -15.602 -0.606 6.391 1 84.62 77 ALA A O 1
ATOM 629 N N . THR A 1 78 ? -14.289 0.729 7.586 1 86.81 78 THR A N 1
ATOM 630 C CA . THR A 1 78 ? -15.383 1.222 8.414 1 86.81 78 THR A CA 1
ATOM 631 C C . THR A 1 78 ? -16.391 1.997 7.578 1 86.81 78 THR A C 1
ATOM 633 O O . THR A 1 78 ? -17.609 1.792 7.707 1 86.81 78 THR A O 1
ATOM 636 N N . PHE A 1 79 ? -15.883 2.869 6.691 1 92 79 PHE A N 1
ATOM 637 C CA . PHE A 1 79 ? -16.766 3.656 5.836 1 92 79 PHE A CA 1
ATOM 638 C C . PHE A 1 79 ? -17.594 2.752 4.922 1 92 79 PHE A C 1
ATOM 640 O O . PHE A 1 79 ? -18.781 2.971 4.734 1 92 79 PHE A O 1
ATOM 647 N N . THR A 1 80 ? -16.875 1.757 4.328 1 87.56 80 THR A N 1
ATOM 648 C CA . THR A 1 80 ? -17.531 0.833 3.42 1 87.56 80 THR A CA 1
ATOM 649 C C . THR A 1 80 ? -18.656 0.081 4.137 1 87.56 80 THR A C 1
ATOM 651 O O . THR A 1 80 ? -19.75 -0.081 3.596 1 87.56 80 THR A O 1
ATOM 654 N N . GLN A 1 81 ? -18.406 -0.381 5.336 1 85.19 81 GLN A N 1
ATOM 655 C CA . GLN A 1 81 ? -19.391 -1.098 6.137 1 85.19 81 GLN A CA 1
ATOM 656 C C . GLN A 1 81 ? -20.594 -0.213 6.445 1 85.19 81 GLN A C 1
ATOM 658 O O . GLN A 1 81 ? -21.75 -0.648 6.316 1 85.19 81 GLN A O 1
ATOM 663 N N . LEU A 1 82 ? -20.375 0.984 6.844 1 86.94 82 LEU A N 1
ATOM 664 C CA . LEU A 1 82 ? -21.438 1.903 7.227 1 86.94 82 LEU A CA 1
ATOM 665 C C . LEU A 1 82 ? -22.25 2.342 6.012 1 86.94 82 LEU A C 1
ATOM 667 O O . LEU A 1 82 ? -23.453 2.58 6.113 1 86.94 82 LEU A O 1
ATOM 671 N N . ALA A 1 83 ? -21.656 2.412 4.871 1 88.56 83 ALA A N 1
ATOM 672 C CA . ALA A 1 83 ? -22.297 2.881 3.643 1 88.56 83 ALA A CA 1
ATOM 673 C C . ALA A 1 83 ? -23.219 1.814 3.066 1 88.56 83 ALA A C 1
ATOM 675 O O . ALA A 1 83 ? -24.141 2.127 2.299 1 88.56 83 ALA A O 1
ATOM 676 N N . SER A 1 84 ? -23.078 0.572 3.365 1 81.12 84 SER A N 1
ATOM 677 C CA . SER A 1 84 ? -23.828 -0.539 2.793 1 81.12 84 SER A CA 1
ATOM 678 C C . SER A 1 84 ? -25.266 -0.562 3.311 1 81.12 84 SER A C 1
ATOM 680 O O . SER A 1 84 ? -26.172 -1.043 2.627 1 81.12 84 SER A O 1
ATOM 682 N N . GLY A 1 85 ? -25.75 -0.092 4.516 1 74.38 85 GLY A N 1
ATOM 683 C CA . GLY A 1 85 ? -27.078 -0.166 5.086 1 74.38 85 GLY A CA 1
ATOM 684 C C . GLY A 1 85 ? -27.984 0.977 4.652 1 74.38 85 GLY A C 1
ATOM 685 O O . GLY A 1 85 ? -29.203 0.919 4.828 1 74.38 85 GLY A O 1
ATOM 686 N N . GLN A 1 86 ? -27.812 1.751 3.695 1 70.88 86 GLN A N 1
ATOM 687 C CA . GLN A 1 86 ? -28.484 2.926 3.137 1 70.88 86 GLN A CA 1
ATOM 688 C C . GLN A 1 86 ? -29.656 3.361 4.008 1 70.88 86 GLN A C 1
ATOM 690 O O . GLN A 1 86 ? -30.719 3.703 3.492 1 70.88 86 GLN A O 1
ATOM 695 N N . THR A 1 87 ? -29.688 3.256 5.328 1 80.69 87 THR A N 1
ATOM 696 C CA . THR A 1 87 ? -30.672 3.824 6.242 1 80.69 87 THR A CA 1
ATOM 697 C C . THR A 1 87 ? -30.203 5.188 6.75 1 80.69 87 THR A C 1
ATOM 699 O O . THR A 1 87 ? -29.016 5.496 6.73 1 80.69 87 THR A O 1
ATOM 702 N N . PRO A 1 88 ? -31.203 6.031 7.059 1 82.56 88 PRO A N 1
ATOM 703 C CA . PRO A 1 88 ? -30.828 7.344 7.598 1 82.56 88 PRO A CA 1
ATOM 704 C C . PRO A 1 88 ? -29.875 7.246 8.789 1 82.56 88 PRO A C 1
ATOM 706 O O . PRO A 1 88 ? -28.984 8.078 8.938 1 82.56 88 PRO A O 1
ATOM 709 N N . GLU A 1 89 ? -30.016 6.305 9.586 1 84.75 89 GLU A N 1
ATOM 710 C CA . GLU A 1 89 ? -29.125 6.086 10.727 1 84.75 89 GLU A CA 1
ATOM 711 C C . GLU A 1 89 ? -27.703 5.762 10.266 1 84.75 89 GLU A C 1
ATOM 713 O O . GLU A 1 89 ? -26.734 6.262 10.828 1 84.75 89 GLU A O 1
ATOM 718 N N . ASN A 1 90 ? -27.641 5.086 9.195 1 85.31 90 ASN A N 1
ATOM 719 C CA . ASN A 1 90 ? -26.328 4.711 8.672 1 85.31 90 ASN A CA 1
ATOM 720 C C . ASN A 1 90 ? -25.609 5.906 8.062 1 85.31 90 ASN A C 1
ATOM 722 O O . ASN A 1 90 ? -24.391 6.027 8.18 1 85.31 90 ASN A O 1
ATOM 726 N N . VAL A 1 91 ? -26.391 6.762 7.535 1 89.75 91 VAL A N 1
ATOM 727 C CA . VAL A 1 91 ? -25.797 7.941 6.922 1 89.75 91 VAL A CA 1
ATOM 728 C C . VAL A 1 91 ? -25.234 8.859 8.008 1 89.75 91 VAL A C 1
ATOM 730 O O . VAL A 1 91 ? -24.141 9.391 7.863 1 89.75 91 VAL A O 1
ATOM 733 N N . SER A 1 92 ? -25.953 9.047 9.062 1 90.44 92 SER A N 1
ATOM 734 C CA . SER A 1 92 ? -25.484 9.859 10.188 1 90.44 92 SER A CA 1
ATOM 735 C C . SER A 1 92 ? -24.25 9.25 10.836 1 90.44 92 SER A C 1
ATOM 737 O O . SER A 1 92 ? -23.312 9.961 11.188 1 90.44 92 SER A O 1
ATOM 739 N N . ASN A 1 93 ? -24.219 7.941 10.945 1 89.44 93 ASN A N 1
ATOM 740 C CA . ASN A 1 93 ? -23.062 7.246 11.5 1 89.44 93 ASN A CA 1
ATOM 741 C C . ASN A 1 93 ? -21.828 7.387 10.602 1 89.44 93 ASN A C 1
ATOM 743 O O . ASN A 1 93 ? -20.703 7.523 11.094 1 89.44 93 ASN A O 1
ATOM 747 N N . LEU A 1 94 ? -22.109 7.293 9.383 1 92.31 94 LEU A N 1
ATOM 748 C CA . LEU A 1 94 ? -21.031 7.465 8.406 1 92.31 94 LEU A CA 1
ATOM 749 C C . LEU A 1 94 ? -20.438 8.867 8.5 1 92.31 94 LEU A C 1
ATOM 751 O O . LEU A 1 94 ? -19.219 9.023 8.508 1 92.31 94 LEU A O 1
ATOM 755 N N . GLU A 1 95 ? -21.281 9.883 8.609 1 94.06 95 GLU A N 1
ATOM 756 C CA . GLU A 1 95 ? -20.828 11.266 8.758 1 94.06 95 GLU A CA 1
ATOM 757 C C . GLU A 1 95 ? -20 11.445 10.023 1 94.06 95 GLU A C 1
ATOM 759 O O . GLU A 1 95 ? -18.953 12.078 10 1 94.06 95 GLU A O 1
ATOM 764 N N . GLY A 1 96 ? -20.5 10.883 11.086 1 90.88 96 GLY A N 1
ATOM 765 C CA . GLY A 1 96 ? -19.781 10.953 12.352 1 90.88 96 GLY A CA 1
ATOM 766 C C . GLY A 1 96 ? -18.422 10.25 12.305 1 90.88 96 GLY A C 1
ATOM 767 O O . GLY A 1 96 ? -17.438 10.758 12.844 1 90.88 96 GLY A O 1
ATOM 768 N N . SER A 1 97 ? -18.422 9.117 11.672 1 91.12 97 SER A N 1
ATOM 769 C CA . SER A 1 97 ? -17.172 8.359 11.562 1 91.12 97 SER A CA 1
ATOM 770 C C . SER A 1 97 ? -16.141 9.133 10.75 1 91.12 97 SER A C 1
ATOM 772 O O . SER A 1 97 ? -14.953 9.148 11.102 1 91.12 97 SER A O 1
ATOM 774 N N . LEU A 1 98 ? -16.609 9.703 9.68 1 94.56 98 LEU A N 1
ATOM 775 C CA . LEU A 1 98 ? -15.711 10.508 8.859 1 94.56 98 LEU A CA 1
ATOM 776 C C . LEU A 1 98 ? -15.18 11.703 9.648 1 94.56 98 LEU A C 1
ATOM 778 O O . LEU A 1 98 ? -13.984 12 9.602 1 94.56 98 LEU A O 1
ATOM 782 N N . LEU A 1 99 ? -16.062 12.352 10.391 1 93.56 99 LEU A N 1
ATOM 783 C CA . LEU A 1 99 ? -15.664 13.484 11.219 1 93.56 99 LEU A CA 1
ATOM 784 C C . LEU A 1 99 ? -14.602 13.086 12.234 1 93.56 99 LEU A C 1
ATOM 786 O O . LEU A 1 99 ? -13.586 13.766 12.375 1 93.56 99 LEU A O 1
ATOM 790 N N . GLY A 1 100 ? -14.844 12 12.852 1 90.5 100 GLY A N 1
ATOM 791 C CA . GLY A 1 100 ? -13.883 11.516 13.828 1 90.5 100 GLY A CA 1
ATOM 792 C C . GLY A 1 100 ? -12.531 11.18 13.219 1 90.5 100 GLY A C 1
ATOM 793 O O . GLY A 1 100 ? -11.484 11.508 13.789 1 90.5 100 GLY A O 1
ATOM 794 N N . ALA A 1 101 ? -12.57 10.492 12.07 1 92.5 101 ALA A N 1
ATOM 795 C CA . ALA A 1 101 ? -11.336 10.117 11.391 1 92.5 101 ALA A CA 1
ATOM 796 C C . ALA A 1 101 ? -10.531 11.352 10.977 1 92.5 101 ALA A C 1
ATOM 798 O O . ALA A 1 101 ? -9.328 11.422 11.219 1 92.5 101 ALA A O 1
ATOM 799 N N . LEU A 1 102 ? -11.242 12.312 10.414 1 94.88 102 LEU A N 1
ATOM 800 C CA . LEU A 1 102 ? -10.578 13.531 9.953 1 94.88 102 LEU A CA 1
ATOM 801 C C . LEU A 1 102 ? -10.062 14.344 11.141 1 94.88 102 LEU A C 1
ATOM 803 O O . LEU A 1 102 ? -9 14.961 11.062 1 94.88 102 LEU A O 1
ATOM 807 N N . LYS A 1 103 ? -10.797 14.344 12.195 1 92.12 103 LYS A N 1
ATOM 808 C CA . LYS A 1 103 ? -10.367 15.047 13.406 1 92.12 103 LYS A CA 1
ATOM 809 C C . LYS A 1 103 ? -9.086 14.438 13.977 1 92.12 103 LYS A C 1
ATOM 811 O O . LYS A 1 103 ? -8.164 15.164 14.352 1 92.12 103 LYS A O 1
ATOM 816 N N . LEU A 1 104 ? -9.031 13.156 13.992 1 90.75 104 LEU A N 1
ATOM 817 C CA . LEU A 1 104 ? -7.859 12.461 14.508 1 90.75 104 LEU A CA 1
ATOM 818 C C . LEU A 1 104 ? -6.637 12.75 13.641 1 90.75 104 LEU A C 1
ATOM 820 O O . LEU A 1 104 ? -5.555 13.031 14.164 1 90.75 104 LEU A O 1
ATOM 824 N N . ILE A 1 105 ? -6.816 12.656 12.375 1 92.88 105 ILE A N 1
ATOM 825 C CA . ILE A 1 105 ? -5.703 12.898 11.469 1 92.88 105 ILE A CA 1
ATOM 826 C C . ILE A 1 105 ? -5.25 14.352 11.578 1 92.88 105 ILE A C 1
ATOM 828 O O . ILE A 1 105 ? -4.055 14.641 11.484 1 92.88 105 ILE A O 1
ATOM 832 N N . THR A 1 106 ? -6.195 15.25 11.727 1 93.31 106 THR A N 1
ATOM 833 C CA . THR A 1 106 ? -5.863 16.656 11.914 1 93.31 106 THR A CA 1
ATOM 834 C C . THR A 1 106 ? -5.066 16.859 13.203 1 93.31 106 THR A C 1
ATOM 836 O O . THR A 1 106 ? -4.102 17.625 13.234 1 93.31 106 THR A O 1
ATOM 839 N N . LEU A 1 107 ? -5.473 16.188 14.219 1 92.19 107 LEU A N 1
ATOM 840 C CA . LEU A 1 107 ? -4.766 16.266 15.492 1 92.19 107 LEU A CA 1
ATOM 841 C C . LEU A 1 107 ? -3.326 15.781 15.344 1 92.19 107 LEU A C 1
ATOM 843 O O . LEU A 1 107 ? -2.393 16.469 15.766 1 92.19 107 LEU A O 1
ATOM 847 N N . ILE A 1 108 ? -3.133 14.672 14.711 1 91.19 108 ILE A N 1
ATOM 848 C CA . ILE A 1 108 ? -1.801 14.117 14.492 1 91.19 108 ILE A CA 1
ATOM 849 C C . ILE A 1 108 ? -0.98 15.078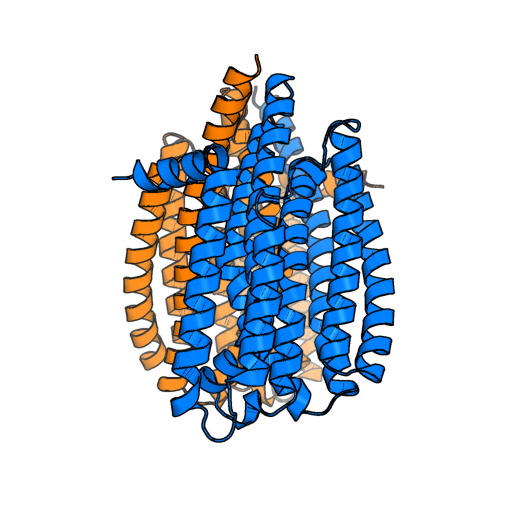 13.625 1 91.19 108 ILE A C 1
ATOM 851 O O . ILE A 1 108 ? 0.176 15.367 13.938 1 91.19 108 ILE A O 1
ATOM 855 N N . GLY A 1 109 ? -1.589 15.547 12.633 1 93 109 GLY A N 1
ATOM 856 C CA . GLY A 1 109 ? -0.921 16.484 11.742 1 93 109 GLY A CA 1
ATOM 857 C C . GLY A 1 109 ? -0.501 17.766 12.43 1 93 109 GLY A C 1
ATOM 858 O O . GLY A 1 109 ? 0.605 18.266 12.211 1 93 109 GLY A O 1
ATOM 859 N N . LEU A 1 110 ? -1.356 18.297 13.234 1 93.75 110 LEU A N 1
ATOM 860 C CA . LEU A 1 110 ? -1.066 19.547 13.945 1 93.75 110 LEU A CA 1
ATOM 861 C C . LEU A 1 110 ? 0.089 19.359 14.922 1 93.75 110 LEU A C 1
ATOM 863 O O . LEU A 1 110 ? 0.915 20.25 15.094 1 93.75 110 LEU A O 1
ATOM 867 N N . VAL A 1 111 ? 0.155 18.219 15.508 1 94.69 111 VAL A N 1
ATOM 868 C CA . VAL A 1 111 ? 1.277 17.938 16.391 1 94.69 111 VAL A CA 1
ATOM 869 C C . VAL A 1 111 ? 2.576 17.906 15.594 1 94.69 111 VAL A C 1
ATOM 871 O O . VAL A 1 111 ? 3.572 18.516 15.992 1 94.69 111 VAL A O 1
ATOM 874 N N . VAL A 1 112 ? 2.557 17.281 14.453 1 95.25 112 VAL A N 1
ATOM 875 C CA . VAL A 1 112 ? 3.75 17.141 13.625 1 95.25 112 VAL A CA 1
ATOM 876 C C . VAL A 1 112 ? 4.188 18.516 13.109 1 95.25 112 VAL A C 1
ATOM 878 O O . VAL A 1 112 ? 5.375 18.844 13.148 1 95.25 112 VAL A O 1
ATOM 881 N N . ILE A 1 113 ? 3.246 19.328 12.695 1 95.12 113 ILE A N 1
ATOM 882 C CA . ILE A 1 113 ? 3.578 20.625 12.125 1 95.12 113 ILE A CA 1
ATOM 883 C C . ILE A 1 113 ? 4.098 21.547 13.227 1 95.12 113 ILE A C 1
ATOM 885 O O . ILE A 1 113 ? 4.965 22.391 12.977 1 95.12 113 ILE A O 1
ATOM 889 N N . SER A 1 114 ? 3.605 21.375 14.414 1 96.44 114 SER A N 1
ATOM 890 C CA . SER A 1 114 ? 3.975 22.266 15.508 1 96.44 114 SER A CA 1
ATOM 891 C C . SER A 1 114 ? 5.363 21.938 16.047 1 96.44 114 SER A C 1
ATOM 893 O O . SER A 1 114 ? 6.133 22.844 16.375 1 96.44 114 SER A O 1
ATOM 895 N N . PHE A 1 115 ? 5.734 20.703 16.047 1 97.56 115 PHE A N 1
ATOM 896 C CA . PHE A 1 115 ? 6.969 20.328 16.719 1 97.56 115 PHE A CA 1
ATOM 897 C C . PHE A 1 115 ? 8 19.828 15.719 1 97.56 115 PHE A C 1
ATOM 899 O O . PHE A 1 115 ? 9.203 19.953 15.945 1 97.56 115 PHE A O 1
ATOM 906 N N . GLY A 1 116 ? 7.516 19.266 14.664 1 96.81 116 GLY A N 1
ATOM 907 C CA . GLY A 1 116 ? 8.398 18.641 13.688 1 96.81 116 GLY A CA 1
ATOM 908 C C . GLY A 1 116 ? 9.492 19.562 13.188 1 96.81 116 GLY A C 1
ATOM 909 O O . GLY A 1 116 ? 10.68 19.25 13.297 1 96.81 116 GLY A O 1
ATOM 910 N N . PRO A 1 117 ? 9.117 20.734 12.734 1 97.06 117 PRO A N 1
ATOM 911 C CA . PRO A 1 117 ? 10.109 21.641 12.148 1 97.06 117 PRO A CA 1
ATOM 912 C C . PRO A 1 117 ? 11.203 22.031 13.141 1 97.06 117 PRO A C 1
ATOM 914 O O . PRO A 1 117 ? 12.391 22 12.797 1 97.06 117 PRO A O 1
ATOM 917 N N . SER A 1 118 ? 10.859 22.281 14.352 1 97.62 118 SER A N 1
ATOM 918 C CA . SER A 1 118 ? 11.82 22.766 15.344 1 97.62 118 SER A CA 1
ATOM 919 C C . SER A 1 118 ? 12.758 21.641 15.781 1 97.62 118 SER A C 1
ATOM 921 O O . SER A 1 118 ? 13.812 21.891 16.359 1 97.62 118 SER A O 1
ATOM 923 N N . TYR A 1 119 ? 12.438 20.438 15.469 1 97.81 119 TYR A N 1
ATOM 924 C CA . TYR A 1 119 ? 13.273 19.312 15.914 1 97.81 119 TYR A CA 1
ATOM 925 C C . TYR A 1 119 ? 13.812 18.531 14.719 1 97.81 119 TYR A C 1
ATOM 927 O O . TYR A 1 119 ? 14.305 17.406 14.883 1 97.81 119 TYR A O 1
ATOM 935 N N . SER A 1 120 ? 13.641 19.094 13.562 1 97.75 120 SER A N 1
ATOM 936 C CA . SER A 1 120 ? 14.156 18.469 12.352 1 97.75 120 SER A CA 1
ATOM 937 C C . SER A 1 120 ? 15.68 18.359 12.391 1 97.75 120 SER A C 1
ATOM 939 O O . SER A 1 120 ? 16.234 17.297 12.094 1 97.75 120 SER A O 1
ATOM 941 N N . TYR A 1 121 ? 16.375 19.469 12.789 1 97.62 121 TYR A N 1
ATOM 942 C CA . TYR A 1 121 ? 17.828 19.453 12.898 1 97.62 121 TYR A CA 1
ATOM 943 C C . TYR A 1 121 ? 18.281 18.406 13.906 1 97.62 121 TYR A C 1
ATOM 945 O O . TYR A 1 121 ? 19.188 17.625 13.625 1 97.62 121 TYR A O 1
ATOM 953 N N . THR A 1 122 ? 17.609 18.422 15.047 1 97.38 122 THR A N 1
ATOM 954 C CA . THR A 1 122 ? 17.953 17.5 16.125 1 97.38 122 THR A CA 1
ATOM 955 C C . THR A 1 122 ? 17.812 16.047 15.672 1 97.38 122 THR A C 1
ATOM 957 O O . THR A 1 122 ? 18.719 15.242 15.875 1 97.38 122 THR A O 1
ATOM 960 N N . LEU A 1 123 ? 16.75 15.773 15.008 1 96.69 123 LEU A N 1
ATOM 961 C CA . LEU A 1 123 ? 16.484 14.414 14.555 1 96.69 123 LEU A CA 1
ATOM 962 C C . LEU A 1 123 ? 17.547 13.969 13.547 1 96.69 123 LEU A C 1
ATOM 964 O O . LEU A 1 123 ? 18.094 12.867 13.664 1 96.69 123 LEU A O 1
ATOM 968 N N . LEU A 1 124 ? 17.859 14.789 12.617 1 96.75 124 LEU A N 1
ATOM 969 C CA . LEU A 1 124 ? 18.812 14.438 11.578 1 96.75 124 LEU A CA 1
ATOM 970 C C . LEU A 1 124 ? 20.219 14.297 12.156 1 96.75 124 LEU A C 1
ATOM 972 O O . LEU A 1 124 ? 20.969 13.414 11.742 1 96.75 124 LEU A O 1
ATOM 976 N N . ASN A 1 125 ? 20.531 15.219 13.062 1 96.81 125 ASN A N 1
ATOM 977 C CA . ASN A 1 125 ? 21.844 15.148 13.695 1 96.81 125 ASN A CA 1
ATOM 978 C C . ASN A 1 125 ? 22.016 13.852 14.477 1 96.81 125 ASN A C 1
ATOM 980 O O . ASN A 1 125 ? 23.062 13.203 14.383 1 96.81 125 ASN A O 1
ATOM 984 N N . LEU A 1 126 ? 21.031 13.477 15.164 1 95.31 126 LEU A N 1
ATOM 985 C CA . LEU A 1 126 ? 21.078 12.281 15.992 1 95.31 126 LEU A CA 1
ATOM 986 C C . LEU A 1 126 ? 21.109 11.023 15.125 1 95.31 126 LEU A C 1
ATOM 988 O O . LEU A 1 126 ? 21.812 10.062 15.438 1 95.31 126 LEU A O 1
ATOM 992 N N . LEU A 1 127 ? 20.391 11.039 14.023 1 93 127 LEU A N 1
ATOM 993 C CA . LEU A 1 127 ? 20.219 9.828 13.227 1 93 127 LEU A CA 1
ATOM 994 C C . LEU A 1 127 ? 21.344 9.703 12.188 1 93 127 LEU A C 1
ATOM 996 O O . LEU A 1 127 ? 21.766 8.586 11.867 1 93 127 LEU A O 1
ATOM 1000 N N . TYR A 1 128 ? 21.75 10.836 11.633 1 91.75 128 TYR A N 1
ATOM 1001 C CA . TYR A 1 128 ? 22.594 10.727 10.453 1 91.75 128 TYR A CA 1
ATOM 1002 C C . TYR A 1 128 ? 23.844 11.586 10.594 1 91.75 128 TYR A C 1
ATOM 1004 O O . TYR A 1 128 ? 24.719 11.57 9.727 1 91.75 128 TYR A O 1
ATOM 1012 N N . GLY A 1 129 ? 23.906 12.438 11.648 1 93 129 GLY A N 1
ATOM 1013 C CA . GLY A 1 129 ? 25.109 13.211 11.922 1 93 129 GLY A CA 1
ATOM 1014 C C . GLY A 1 129 ? 25.078 14.594 11.297 1 93 129 GLY A C 1
ATOM 1015 O O . GLY A 1 129 ? 24.109 14.961 10.633 1 93 129 GLY A O 1
ATOM 1016 N N . ARG A 1 130 ? 26.125 15.32 11.438 1 94.25 130 ARG A N 1
ATOM 1017 C CA . ARG A 1 130 ? 26.234 16.734 11.094 1 94.25 130 ARG A CA 1
ATOM 1018 C C . ARG A 1 130 ? 26.297 16.922 9.586 1 94.25 130 ARG A C 1
ATOM 1020 O O . ARG A 1 130 ? 25.859 17.953 9.07 1 94.25 130 ARG A O 1
ATOM 1027 N N . ARG A 1 131 ? 26.734 15.961 8.93 1 91.75 131 ARG A N 1
ATOM 1028 C CA . ARG A 1 131 ? 26.844 16.047 7.477 1 91.75 131 ARG A CA 1
ATOM 1029 C C . ARG A 1 131 ? 25.5 16.344 6.84 1 91.75 131 ARG A C 1
ATOM 1031 O O . ARG A 1 131 ? 25.406 17.109 5.883 1 91.75 131 ARG A O 1
ATOM 1038 N N . TYR A 1 132 ? 24.453 15.812 7.43 1 92.31 132 TYR A N 1
ATOM 1039 C CA . TYR A 1 132 ? 23.125 15.992 6.875 1 92.31 132 TYR A CA 1
ATOM 1040 C C . TYR A 1 132 ? 22.375 17.109 7.594 1 92.31 132 TYR A C 1
ATOM 1042 O O . TYR A 1 132 ? 21.688 17.906 6.961 1 92.31 132 TYR A O 1
ATOM 1050 N N . SER A 1 133 ? 22.547 17.188 8.883 1 94.69 133 SER A N 1
ATOM 1051 C CA . SER A 1 133 ? 21.797 18.188 9.641 1 94.69 133 SER A CA 1
ATOM 1052 C C . SER A 1 133 ? 22.25 19.594 9.289 1 94.69 133 SER A C 1
ATOM 1054 O O . SER A 1 133 ? 21.438 20.531 9.32 1 94.69 133 SER A O 1
ATOM 1056 N N . ASP A 1 134 ? 23.469 19.797 8.898 1 94 134 ASP A N 1
ATOM 1057 C CA . ASP A 1 134 ? 24 21.125 8.578 1 94 134 ASP A CA 1
ATOM 1058 C C . ASP A 1 134 ? 23.719 21.484 7.117 1 94 134 ASP A C 1
ATOM 1060 O O . ASP A 1 134 ? 23.906 22.625 6.707 1 94 134 ASP A O 1
ATOM 1064 N N . GLY A 1 135 ? 23.219 20.547 6.363 1 89.06 135 GLY A N 1
ATOM 1065 C CA . GLY A 1 135 ? 22.953 20.781 4.953 1 89.06 135 GLY A CA 1
ATOM 1066 C C . GLY A 1 135 ? 21.484 21.047 4.672 1 89.06 135 GLY A C 1
ATOM 1067 O O . GLY A 1 135 ? 20.766 21.578 5.52 1 89.06 135 GLY A O 1
ATOM 1068 N N . GLU A 1 136 ? 21.094 20.719 3.48 1 92.88 136 GLU A N 1
ATOM 1069 C CA . GLU A 1 136 ? 19.766 21.031 2.992 1 92.88 136 GLU A CA 1
ATOM 1070 C C . GLU A 1 136 ? 18.719 20.078 3.59 1 92.88 136 GLU A C 1
ATOM 1072 O O . GLU A 1 136 ? 17.516 20.359 3.541 1 92.88 136 GLU A O 1
ATOM 1077 N N . ALA A 1 137 ? 19.156 19 4.18 1 95.75 137 ALA A N 1
ATOM 1078 C CA . ALA A 1 137 ? 18.25 17.969 4.66 1 95.75 137 ALA A CA 1
ATOM 1079 C C . ALA A 1 137 ? 17.328 18.516 5.75 1 95.75 137 ALA A C 1
ATOM 1081 O O . ALA A 1 137 ? 16.156 18.125 5.832 1 95.75 137 ALA A O 1
ATOM 1082 N N . THR A 1 138 ? 17.906 19.375 6.574 1 96.88 138 THR A N 1
ATOM 1083 C CA . THR A 1 138 ? 17.109 19.938 7.656 1 96.88 138 THR A CA 1
ATOM 1084 C C . THR A 1 138 ? 15.953 20.766 7.098 1 96.88 138 THR A C 1
ATOM 1086 O O . THR A 1 138 ? 14.812 20.625 7.543 1 96.88 138 THR A O 1
ATOM 1089 N N . ALA A 1 139 ? 16.25 21.594 6.125 1 96.44 139 ALA A N 1
ATOM 1090 C CA . ALA A 1 139 ? 15.195 22.375 5.504 1 96.44 139 ALA A CA 1
ATOM 1091 C C . ALA A 1 139 ? 14.164 21.484 4.832 1 96.44 139 ALA A C 1
ATOM 1093 O O . ALA A 1 139 ? 12.953 21.719 4.957 1 96.44 139 ALA A O 1
ATOM 1094 N N . VAL A 1 140 ? 14.609 20.469 4.156 1 97.25 140 VAL A N 1
ATOM 1095 C CA . VAL A 1 140 ? 13.727 19.531 3.465 1 97.25 140 VAL A CA 1
ATOM 1096 C C . VAL A 1 140 ? 12.805 18.859 4.477 1 97.25 140 VAL A C 1
ATOM 1098 O O . VAL A 1 140 ? 11.602 18.75 4.254 1 97.25 140 VAL A O 1
ATOM 1101 N N . LEU A 1 141 ? 13.367 18.453 5.559 1 97.69 141 LEU A N 1
ATOM 1102 C CA . LEU A 1 141 ? 12.586 17.766 6.578 1 97.69 141 LEU A CA 1
ATOM 1103 C C . LEU A 1 141 ? 11.57 18.719 7.215 1 97.69 141 LEU A C 1
ATOM 1105 O O . LEU A 1 141 ? 10.445 18.312 7.516 1 97.69 141 LEU A O 1
ATOM 1109 N N . ARG A 1 142 ? 11.977 19.969 7.469 1 97.56 142 ARG A N 1
ATOM 1110 C CA . ARG A 1 142 ? 11.062 20.953 8.023 1 97.56 142 ARG A CA 1
ATOM 11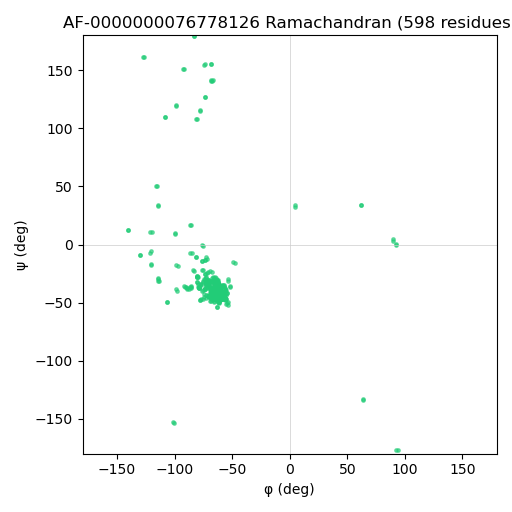11 C C . ARG A 1 142 ? 9.812 21.094 7.156 1 97.56 142 ARG A C 1
ATOM 1113 O O . ARG A 1 142 ? 8.688 21.062 7.66 1 97.56 142 ARG A O 1
ATOM 1120 N N . TYR A 1 143 ? 10.031 21.203 5.879 1 96.88 143 TYR A N 1
ATOM 1121 C CA . TYR A 1 143 ? 8.914 21.344 4.961 1 96.88 143 TYR A CA 1
ATOM 1122 C C . TYR A 1 143 ? 8.133 20.047 4.84 1 96.88 143 TYR A C 1
ATOM 1124 O O . TYR A 1 143 ? 6.91 20.062 4.652 1 96.88 143 TYR A O 1
ATOM 1132 N N . TYR A 1 144 ? 8.812 18.938 4.938 1 97.25 144 TYR A N 1
ATOM 1133 C CA . TYR A 1 144 ? 8.148 17.641 4.867 1 97.25 144 TYR A CA 1
ATOM 1134 C C . TYR A 1 144 ? 7.18 17.453 6.031 1 97.25 144 TYR A C 1
ATOM 1136 O O . TYR A 1 144 ? 6.137 16.828 5.887 1 97.25 144 TYR A O 1
ATOM 1144 N N . CYS A 1 145 ? 7.539 18.031 7.16 1 96.5 145 CYS A N 1
ATOM 1145 C CA . CYS A 1 145 ? 6.648 17.969 8.312 1 96.5 145 CYS A CA 1
ATOM 1146 C C . CYS A 1 145 ? 5.301 18.609 8 1 96.5 145 CYS A C 1
ATOM 1148 O O . CYS A 1 145 ? 4.262 18.125 8.461 1 96.5 145 CYS A O 1
ATOM 1150 N N . VAL A 1 146 ? 5.309 19.641 7.223 1 95.38 146 VAL A N 1
ATOM 1151 C CA . VAL A 1 146 ? 4.066 20.281 6.805 1 95.38 146 VAL A CA 1
ATOM 1152 C C . VAL A 1 146 ? 3.354 19.422 5.773 1 95.38 146 VAL A C 1
ATOM 1154 O O . VAL A 1 146 ? 2.135 19.234 5.84 1 95.38 146 VAL A O 1
ATOM 1157 N N . TYR A 1 147 ? 4.137 18.828 4.934 1 96.75 147 TYR A N 1
ATOM 1158 C CA . TYR A 1 147 ? 3.621 18 3.852 1 96.75 147 TYR A CA 1
ATOM 1159 C C . TYR A 1 147 ? 2.898 16.766 4.406 1 96.75 147 TYR A C 1
ATOM 1161 O O . TYR A 1 147 ? 1.906 16.312 3.832 1 96.75 147 TYR A O 1
ATOM 1169 N N . ILE A 1 148 ? 3.25 16.297 5.527 1 94.19 148 ILE A N 1
ATOM 1170 C CA . ILE A 1 148 ? 2.723 15.078 6.125 1 94.19 148 ILE A CA 1
ATOM 1171 C C . ILE A 1 148 ? 1.234 15.25 6.418 1 94.19 148 ILE A C 1
ATOM 1173 O O . ILE A 1 148 ? 0.454 14.305 6.262 1 94.19 148 ILE A O 1
ATOM 1177 N N . ILE A 1 149 ? 0.811 16.375 6.832 1 93.06 149 ILE A N 1
ATOM 1178 C CA . ILE A 1 149 ? -0.598 16.609 7.137 1 93.06 149 ILE A CA 1
ATOM 1179 C C . ILE A 1 149 ? -1.43 16.469 5.859 1 93.06 149 ILE A C 1
ATOM 1181 O O . ILE A 1 149 ? -2.533 15.922 5.887 1 93.06 149 ILE A O 1
ATOM 1185 N N . PHE A 1 150 ? -0.908 16.984 4.789 1 96.56 150 PHE A N 1
ATOM 1186 C CA . PHE A 1 150 ? -1.612 16.875 3.516 1 96.56 150 PHE A CA 1
ATOM 1187 C C . PHE A 1 150 ? -1.729 15.422 3.088 1 96.56 150 PHE A C 1
ATOM 1189 O O . PHE A 1 150 ? -2.766 15 2.572 1 96.56 150 PHE A O 1
ATOM 1196 N N . LEU A 1 151 ? -0.707 14.688 3.326 1 95.19 151 LEU A N 1
ATOM 1197 C CA . LEU A 1 151 ? -0.717 13.266 2.998 1 95.19 151 LEU A CA 1
ATOM 1198 C C . LEU A 1 151 ? -1.788 12.531 3.795 1 95.19 151 LEU A C 1
ATOM 1200 O O . LEU A 1 151 ? -2.561 11.75 3.234 1 95.19 151 LEU A O 1
ATOM 1204 N N . ALA A 1 152 ? -1.804 12.805 5.062 1 94 152 ALA A N 1
ATOM 1205 C CA . ALA A 1 152 ? -2.742 12.133 5.953 1 94 152 ALA A CA 1
ATOM 1206 C C . ALA A 1 152 ? -4.184 12.484 5.602 1 94 152 ALA A C 1
ATOM 1208 O O . ALA A 1 152 ? -5.043 11.602 5.52 1 94 152 ALA A O 1
ATOM 1209 N N . MET A 1 153 ? -4.402 13.742 5.387 1 95.94 153 MET A N 1
ATOM 1210 C CA . MET A 1 153 ? -5.742 14.211 5.039 1 95.94 153 MET A CA 1
ATOM 1211 C C . MET A 1 153 ? -6.184 13.641 3.695 1 95.94 153 MET A C 1
ATOM 1213 O O . MET A 1 153 ? -7.336 13.227 3.541 1 95.94 153 MET A O 1
ATOM 1217 N N . ASN A 1 154 ? -5.309 13.664 2.795 1 96.56 154 ASN A N 1
ATOM 1218 C CA . ASN A 1 154 ? -5.617 13.117 1.479 1 96.56 154 ASN A CA 1
ATOM 1219 C C . ASN A 1 154 ? -5.961 11.633 1.557 1 96.56 154 ASN A C 1
ATOM 1221 O O . ASN A 1 154 ? -6.945 11.188 0.962 1 96.56 154 ASN A O 1
ATOM 1225 N N . GLY A 1 155 ? -5.18 10.891 2.244 1 96 155 GLY A N 1
ATOM 1226 C CA . GLY A 1 155 ? -5.441 9.469 2.393 1 96 155 GLY A CA 1
ATOM 1227 C C . GLY A 1 155 ? -6.816 9.172 2.965 1 96 155 GLY A C 1
ATOM 1228 O O . GLY A 1 155 ? -7.539 8.32 2.447 1 96 155 GLY A O 1
ATOM 1229 N N . THR A 1 156 ? -7.172 9.867 3.982 1 95.81 156 THR A N 1
ATOM 1230 C CA . THR A 1 156 ? -8.438 9.641 4.664 1 95.81 156 THR A CA 1
ATOM 1231 C C . THR A 1 156 ? -9.609 10.086 3.799 1 95.81 156 THR A C 1
ATOM 1233 O O . THR A 1 156 ? -10.617 9.383 3.684 1 95.81 156 THR A O 1
ATOM 1236 N N . SER A 1 157 ? -9.469 11.25 3.182 1 97.31 157 SER A N 1
ATOM 1237 C CA . SER A 1 157 ? -10.555 11.766 2.35 1 97.31 157 SER A CA 1
ATOM 1238 C C . SER A 1 157 ? -10.75 10.906 1.106 1 97.31 157 SER A C 1
ATOM 1240 O O . SER A 1 157 ? -11.883 10.656 0.689 1 97.31 157 SER A O 1
ATOM 1242 N N . GLU A 1 158 ? -9.656 10.43 0.544 1 95.62 158 GLU A N 1
ATOM 1243 C CA . GLU A 1 158 ? -9.75 9.539 -0.609 1 95.62 158 GLU A CA 1
ATOM 1244 C C . GLU A 1 158 ? -10.328 8.18 -0.213 1 95.62 158 GLU A C 1
ATOM 1246 O O . GLU A 1 158 ? -11.039 7.555 -0.995 1 95.62 158 GLU A O 1
ATOM 1251 N N . ALA A 1 159 ? -9.922 7.73 0.953 1 94.44 159 ALA A N 1
ATOM 1252 C CA . ALA A 1 159 ? -10.508 6.488 1.452 1 94.44 159 ALA A CA 1
ATOM 1253 C C . ALA A 1 159 ? -12.023 6.59 1.535 1 94.44 159 ALA A C 1
ATOM 1255 O O . ALA A 1 159 ? -12.734 5.641 1.203 1 94.44 159 ALA A O 1
ATOM 1256 N N . PHE A 1 160 ? -12.578 7.723 2.016 1 96.69 160 PHE A N 1
ATOM 1257 C CA . PHE A 1 160 ? -14.016 7.938 2.066 1 96.69 160 PHE A CA 1
ATOM 1258 C C . PHE A 1 160 ? -14.617 7.902 0.666 1 96.69 160 PHE A C 1
ATOM 1260 O O . PHE A 1 160 ? -15.57 7.164 0.412 1 96.69 160 PHE A O 1
ATOM 1267 N N . LEU A 1 161 ? -13.992 8.703 -0.26 1 96.38 161 LEU A N 1
ATOM 1268 C CA . LEU A 1 161 ? -14.461 8.773 -1.637 1 96.38 161 LEU A CA 1
ATOM 1269 C C . LEU A 1 161 ? -14.516 7.387 -2.27 1 96.38 161 LEU A C 1
ATOM 1271 O O . LEU A 1 161 ? -15.539 7.004 -2.848 1 96.38 161 LEU A O 1
ATOM 1275 N N . HIS A 1 162 ? -13.461 6.562 -2.041 1 92 162 HIS A N 1
ATOM 1276 C CA . HIS A 1 162 ? -13.359 5.238 -2.645 1 92 162 HIS A CA 1
ATOM 1277 C C . HIS A 1 162 ? -14.352 4.266 -2.014 1 92 162 HIS A C 1
ATOM 1279 O O . HIS A 1 162 ? -14.734 3.275 -2.639 1 92 162 HIS A O 1
ATOM 1285 N N . SER A 1 163 ? -14.742 4.551 -0.819 1 91.19 163 SER A N 1
ATOM 1286 C CA . SER A 1 163 ? -15.633 3.637 -0.108 1 91.19 163 SER A CA 1
ATOM 1287 C C . SER A 1 163 ? -17.078 3.82 -0.545 1 91.19 163 SER A C 1
ATOM 1289 O O . SER A 1 163 ? -17.875 2.877 -0.503 1 91.19 163 SER A O 1
ATOM 1291 N N . VAL A 1 164 ? -17.438 5.016 -0.992 1 93.38 164 VAL A N 1
ATOM 1292 C CA . VAL A 1 164 ? -18.859 5.285 -1.162 1 93.38 164 VAL A CA 1
ATOM 1293 C C . VAL A 1 164 ? -19.156 5.648 -2.617 1 93.38 164 VAL A C 1
ATOM 1295 O O . VAL A 1 164 ? -20.312 5.645 -3.047 1 93.38 164 VAL A O 1
ATOM 1298 N N . ALA A 1 165 ? -18.172 6 -3.391 1 92.31 165 ALA A N 1
ATOM 1299 C CA . ALA A 1 165 ? -18.359 6.477 -4.758 1 92.31 165 ALA A CA 1
ATOM 1300 C C . ALA A 1 165 ? -18.859 5.352 -5.664 1 92.31 165 ALA A C 1
ATOM 1302 O O . ALA A 1 165 ? -18.438 4.203 -5.531 1 92.31 165 ALA A O 1
ATOM 1303 N N . ASN A 1 166 ? -19.734 5.68 -6.535 1 88.69 166 ASN A N 1
ATOM 1304 C CA . ASN A 1 166 ? -20.109 4.742 -7.582 1 88.69 166 ASN A CA 1
ATOM 1305 C C . ASN A 1 166 ? -19.141 4.773 -8.75 1 88.69 166 ASN A C 1
ATOM 1307 O O . ASN A 1 166 ? -18.188 5.555 -8.75 1 88.69 166 ASN A O 1
ATOM 1311 N N . GLU A 1 167 ? -19.359 3.992 -9.719 1 85.19 167 GLU A N 1
ATOM 1312 C CA . GLU A 1 167 ? -18.422 3.816 -10.828 1 85.19 167 GLU A CA 1
ATOM 1313 C C . GLU A 1 167 ? -18.219 5.121 -11.594 1 85.19 167 GLU A C 1
ATOM 1315 O O . GLU A 1 167 ? -17.078 5.484 -11.93 1 85.19 167 GLU A O 1
ATOM 1320 N N . ASN A 1 168 ? -19.297 5.797 -11.891 1 90.38 168 ASN A N 1
ATOM 1321 C CA . ASN A 1 168 ? -19.188 7.047 -12.633 1 90.38 168 ASN A CA 1
ATOM 1322 C C . ASN A 1 168 ? -18.438 8.109 -11.844 1 90.38 168 ASN A C 1
ATOM 1324 O O . ASN A 1 168 ? -17.641 8.867 -12.414 1 90.38 168 ASN A O 1
ATOM 1328 N N . GLN A 1 169 ? -18.672 8.117 -10.602 1 93.38 169 GLN A N 1
ATOM 1329 C CA . GLN A 1 169 ? -17.969 9.055 -9.742 1 93.38 169 GLN A CA 1
ATOM 1330 C C . GLN A 1 169 ? -16.469 8.734 -9.68 1 93.38 169 GLN A C 1
ATOM 1332 O O . GLN A 1 169 ? -15.641 9.641 -9.625 1 93.38 169 GLN A O 1
ATOM 1337 N N . LEU A 1 170 ? -16.141 7.492 -9.664 1 91 170 LEU A N 1
ATOM 1338 C CA . LEU A 1 170 ? -14.742 7.074 -9.664 1 91 170 LEU A CA 1
ATOM 1339 C C . LEU A 1 170 ? -14.07 7.438 -10.984 1 91 170 LEU A C 1
ATOM 1341 O O . LEU A 1 170 ? -12.914 7.855 -11 1 91 170 LEU A O 1
ATOM 1345 N N . LYS A 1 171 ? -14.789 7.254 -12.07 1 91.62 171 LYS A N 1
ATOM 1346 C CA . LYS A 1 171 ? -14.266 7.664 -13.367 1 91.62 171 LYS A CA 1
ATOM 1347 C C . LYS A 1 171 ? -13.977 9.164 -13.391 1 91.62 171 LYS A C 1
ATOM 1349 O O . LYS A 1 171 ? -12.938 9.594 -13.906 1 91.62 171 LYS A O 1
ATOM 1354 N N . GLN A 1 172 ? -14.859 9.93 -12.836 1 94.31 172 GLN A N 1
ATOM 1355 C CA . GLN A 1 172 ? -14.672 11.375 -12.75 1 94.31 172 GLN A CA 1
ATOM 1356 C C . GLN A 1 172 ? -13.469 11.727 -11.883 1 94.31 172 GLN A C 1
ATOM 1358 O O . GLN A 1 172 ? -12.695 12.625 -12.219 1 94.31 172 GLN A O 1
ATOM 1363 N N . SER A 1 173 ? -13.422 11.023 -10.75 1 93.56 173 SER A N 1
ATOM 1364 C CA . SER A 1 173 ? -12.266 11.219 -9.891 1 93.56 173 SER A CA 1
ATOM 1365 C C . SER A 1 173 ? -10.961 10.93 -10.633 1 93.56 173 SER A C 1
ATOM 1367 O O . SER A 1 173 ? -9.992 11.68 -10.516 1 93.56 173 SER A O 1
ATOM 1369 N N . ASN A 1 174 ? -10.906 9.883 -11.43 1 91.69 174 ASN A N 1
ATOM 1370 C CA . ASN A 1 174 ? -9.734 9.516 -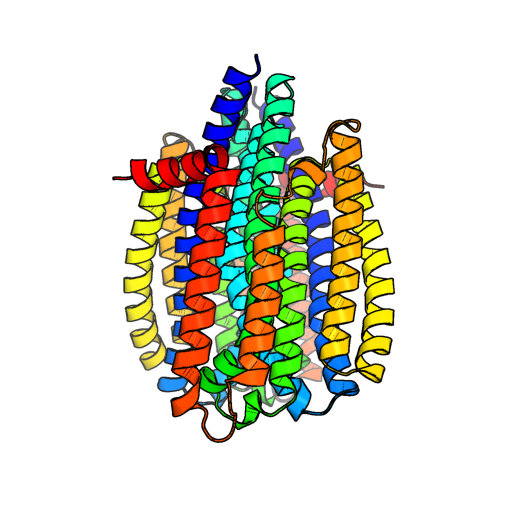12.219 1 91.69 174 ASN A CA 1
ATOM 1371 C C . ASN A 1 174 ? -9.398 10.586 -13.25 1 91.69 174 ASN A C 1
ATOM 1373 O O . ASN A 1 174 ? -8.227 10.883 -13.477 1 91.69 174 ASN A O 1
ATOM 1377 N N . ASN A 1 175 ? -10.391 11.094 -13.852 1 93.62 175 ASN A N 1
ATOM 1378 C CA . ASN A 1 175 ? -10.172 12.172 -14.812 1 93.62 175 ASN A CA 1
ATOM 1379 C C . ASN A 1 175 ? -9.578 13.406 -14.141 1 93.62 175 ASN A C 1
ATOM 1381 O O . ASN A 1 175 ? -8.695 14.062 -14.711 1 93.62 175 ASN A O 1
ATOM 1385 N N . MET A 1 176 ? -10.094 13.734 -12.992 1 94.19 176 MET A N 1
ATOM 1386 C CA . MET A 1 176 ? -9.539 14.875 -12.258 1 94.19 176 MET A CA 1
ATOM 1387 C C . MET A 1 176 ? -8.094 14.609 -11.852 1 94.19 176 MET A C 1
ATOM 1389 O O . MET A 1 176 ? -7.258 15.508 -11.898 1 94.19 176 MET A O 1
ATOM 1393 N N . LEU A 1 177 ? -7.867 13.367 -11.414 1 92.75 177 LEU A N 1
ATOM 1394 C CA . LEU A 1 177 ? -6.504 13.008 -11.047 1 92.75 177 LEU A CA 1
ATOM 1395 C C . LEU A 1 177 ? -5.559 13.18 -12.227 1 92.75 177 LEU A C 1
ATOM 1397 O O . LEU A 1 177 ? -4.398 13.562 -12.047 1 92.75 177 LEU A O 1
ATOM 1401 N N . LEU A 1 178 ? -6.023 12.906 -13.453 1 92.69 178 LEU A N 1
ATOM 1402 C CA . LEU A 1 178 ? -5.219 13.117 -14.648 1 92.69 178 LEU A CA 1
ATOM 1403 C C . LEU A 1 178 ? -4.895 14.602 -14.828 1 92.69 178 LEU A C 1
ATOM 1405 O O . LEU A 1 178 ? -3.752 14.953 -15.125 1 92.69 178 LEU A O 1
ATOM 1409 N N . LEU A 1 179 ? -5.914 15.414 -14.656 1 95.19 179 LEU A N 1
ATOM 1410 C CA . LEU A 1 179 ? -5.715 16.859 -14.734 1 95.19 179 LEU A CA 1
ATOM 1411 C C . LEU A 1 179 ? -4.738 17.328 -13.664 1 95.19 179 LEU A C 1
ATOM 1413 O O . LEU A 1 179 ? -3.812 18.094 -13.953 1 95.19 179 LEU A O 1
ATOM 1417 N N . PHE A 1 180 ? -4.914 16.875 -12.422 1 96.31 180 PHE A N 1
ATOM 1418 C CA . PHE A 1 180 ? -4.027 17.234 -11.328 1 96.31 180 PHE A CA 1
ATOM 1419 C C . PHE A 1 180 ? -2.604 16.781 -11.602 1 96.31 180 PHE A C 1
ATOM 1421 O O . PHE A 1 180 ? -1.642 17.453 -11.242 1 96.31 180 PHE A O 1
ATOM 1428 N N . SER A 1 181 ? -2.488 15.586 -12.211 1 94.19 181 SER A N 1
ATOM 1429 C CA . SER A 1 181 ? -1.175 15.047 -12.555 1 94.19 181 SER A CA 1
ATOM 1430 C C . SER A 1 181 ? -0.456 15.945 -13.555 1 94.19 181 SER A C 1
ATOM 1432 O O . SER A 1 181 ? 0.754 16.156 -13.453 1 94.19 181 SER A O 1
ATOM 1434 N N . ALA A 1 182 ? -1.155 16.453 -14.539 1 94.88 182 ALA A N 1
ATOM 1435 C CA . ALA A 1 182 ? -0.571 17.375 -15.508 1 94.88 182 ALA A CA 1
ATOM 1436 C C . ALA A 1 182 ? -0.107 18.672 -14.828 1 94.88 182 ALA A C 1
ATOM 1438 O O . ALA A 1 182 ? 1.013 19.125 -15.062 1 94.88 182 ALA A O 1
ATOM 1439 N N . ILE A 1 183 ? -0.94 19.219 -13.961 1 96.88 183 ILE A N 1
ATOM 1440 C CA . ILE A 1 183 ? -0.59 20.422 -13.203 1 96.88 183 ILE A CA 1
ATOM 1441 C C . ILE A 1 183 ? 0.629 20.141 -12.328 1 96.88 183 ILE A C 1
ATOM 1443 O O . ILE A 1 183 ? 1.578 20.922 -12.305 1 96.88 183 ILE A O 1
ATOM 1447 N N . TYR A 1 184 ? 0.598 19.016 -11.68 1 96.31 184 TYR A N 1
ATOM 1448 C CA . TYR A 1 184 ? 1.68 18.594 -10.797 1 96.31 184 TYR A CA 1
ATOM 1449 C C . TYR A 1 184 ? 2.996 18.484 -11.555 1 96.31 184 TYR A C 1
ATOM 1451 O O . TYR A 1 184 ? 4.039 18.938 -11.07 1 96.31 184 TYR A O 1
ATOM 1459 N N . THR A 1 185 ? 2.936 17.859 -12.719 1 94.31 185 THR A N 1
ATOM 1460 C CA . THR A 1 185 ? 4.148 17.656 -13.5 1 94.31 185 THR A CA 1
ATOM 1461 C C . THR A 1 185 ? 4.785 19 -13.867 1 94.31 185 THR A C 1
ATOM 1463 O O . THR A 1 185 ? 5.996 19.172 -13.734 1 94.31 185 THR A O 1
ATOM 1466 N N . VAL A 1 186 ? 4.023 19.953 -14.211 1 96.25 186 VAL A N 1
ATOM 1467 C CA . VAL A 1 186 ? 4.508 21.297 -14.547 1 96.25 186 VAL A CA 1
ATOM 1468 C C . VAL A 1 186 ? 5.062 21.969 -13.297 1 96.25 186 VAL A C 1
ATOM 1470 O O . VAL A 1 186 ? 6.16 22.531 -13.32 1 96.25 186 VAL A O 1
ATOM 1473 N N . LEU A 1 187 ? 4.34 21.906 -12.195 1 96.75 187 LEU A N 1
ATOM 1474 C CA . LEU A 1 187 ? 4.77 22.531 -10.945 1 96.75 187 LEU A CA 1
ATOM 1475 C C . LEU A 1 187 ? 6.043 21.859 -10.43 1 96.75 187 LEU A C 1
ATOM 1477 O O . LEU A 1 187 ? 6.91 22.531 -9.867 1 96.75 187 LEU A O 1
ATOM 1481 N N . ASN A 1 188 ? 6.062 20.531 -10.586 1 95.19 188 ASN A N 1
ATOM 1482 C CA . ASN A 1 188 ? 7.238 19.797 -10.148 1 95.19 188 ASN A CA 1
ATOM 1483 C C . ASN A 1 188 ? 8.508 20.297 -10.812 1 95.19 188 ASN A C 1
ATOM 1485 O O . ASN A 1 188 ? 9.484 20.641 -10.133 1 95.19 188 ASN A O 1
ATOM 1489 N N . VAL A 1 189 ? 8.516 20.484 -12.086 1 95.19 189 VAL A N 1
ATOM 1490 C CA . VAL A 1 189 ? 9.664 20.969 -12.844 1 95.19 189 VAL A CA 1
ATOM 1491 C C . VAL A 1 189 ? 9.984 22.406 -12.453 1 95.19 189 VAL A C 1
ATOM 1493 O O . VAL A 1 189 ? 11.133 22.734 -12.141 1 95.19 189 VAL A O 1
ATOM 1496 N N . ALA A 1 190 ? 8.984 23.266 -12.391 1 96.69 190 ALA A N 1
ATOM 1497 C CA . ALA A 1 190 ? 9.18 24.672 -12.094 1 96.69 190 ALA A CA 1
ATOM 1498 C C . ALA A 1 190 ? 9.727 24.875 -10.688 1 96.69 190 ALA A C 1
ATOM 1500 O O . ALA A 1 190 ? 10.664 25.656 -10.477 1 96.69 190 ALA A O 1
ATOM 1501 N N . PHE A 1 191 ? 9.227 24.141 -9.695 1 96.94 191 PHE A N 1
ATOM 1502 C CA . PHE A 1 191 ? 9.586 24.344 -8.297 1 96.94 191 PHE A CA 1
ATOM 1503 C C . PHE A 1 191 ? 10.938 23.719 -7.992 1 96.94 191 PHE A C 1
ATOM 1505 O O . PHE A 1 191 ? 11.703 24.25 -7.176 1 96.94 191 PHE A O 1
ATOM 1512 N N . ILE A 1 192 ? 11.219 22.609 -8.586 1 94.25 192 ILE A N 1
ATOM 1513 C CA . ILE A 1 192 ? 12.523 22 -8.383 1 94.25 192 ILE A CA 1
ATOM 1514 C C . ILE A 1 192 ? 13.609 22.922 -8.945 1 94.25 192 ILE A C 1
ATOM 1516 O O . ILE A 1 192 ? 14.672 23.078 -8.344 1 94.25 192 ILE A O 1
ATOM 1520 N N . LYS A 1 193 ? 13.375 23.547 -10.109 1 94.44 193 LYS A N 1
ATOM 1521 C CA . LYS A 1 193 ? 14.328 24.469 -10.703 1 94.44 193 LYS A CA 1
ATOM 1522 C C . LYS A 1 193 ? 14.562 25.672 -9.797 1 94.44 193 LYS A C 1
ATOM 1524 O O . LYS A 1 193 ? 15.68 26.188 -9.719 1 94.44 193 LYS A O 1
ATOM 1529 N N . SER A 1 194 ? 13.547 26.047 -9.117 1 95 194 SER A N 1
ATOM 1530 C CA . SER A 1 194 ? 13.617 27.266 -8.328 1 95 194 SER A CA 1
ATOM 1531 C C . SER A 1 194 ? 14.164 26.984 -6.93 1 95 194 SER A C 1
ATOM 1533 O O . SER A 1 194 ? 14.891 27.812 -6.371 1 95 194 SER A O 1
ATOM 1535 N N . ALA A 1 195 ? 13.812 25.859 -6.309 1 95.06 195 ALA A N 1
ATOM 1536 C CA . ALA A 1 195 ? 14.133 25.688 -4.895 1 95.06 195 ALA A CA 1
ATOM 1537 C C . ALA A 1 195 ? 14.586 24.266 -4.605 1 95.06 195 ALA A C 1
ATOM 1539 O O . ALA A 1 195 ? 14.555 23.812 -3.455 1 95.06 195 ALA A O 1
ATOM 1540 N N . GLY A 1 196 ? 14.867 23.5 -5.613 1 93.56 196 GLY A N 1
ATOM 1541 C CA . GLY A 1 196 ? 15.398 22.156 -5.434 1 93.56 196 GLY A CA 1
ATOM 1542 C C . GLY A 1 196 ? 14.438 21.234 -4.73 1 93.56 196 GLY A C 1
ATOM 1543 O O . GLY A 1 196 ? 13.258 21.172 -5.078 1 93.56 196 GLY A O 1
ATOM 1544 N N . ALA A 1 197 ? 14.961 20.484 -3.73 1 94 197 ALA A N 1
ATOM 1545 C CA . ALA A 1 197 ? 14.188 19.484 -3.02 1 94 197 ALA A CA 1
ATOM 1546 C C . ALA A 1 197 ? 13.023 20.109 -2.264 1 94 197 ALA A C 1
ATOM 1548 O O . ALA A 1 197 ? 11.938 19.531 -2.172 1 94 197 ALA A O 1
ATOM 1549 N N . VAL A 1 198 ? 13.258 21.266 -1.725 1 95.56 198 VAL A N 1
ATOM 1550 C CA . VAL A 1 198 ? 12.18 21.969 -1.04 1 95.56 198 VAL A CA 1
ATOM 1551 C C . VAL A 1 198 ? 11.07 22.312 -2.033 1 95.56 198 VAL A C 1
ATOM 1553 O O . VAL A 1 198 ? 9.891 22.219 -1.702 1 95.56 198 VAL A O 1
ATOM 1556 N N . GLY A 1 199 ? 11.508 22.672 -3.234 1 96.44 199 GLY A N 1
ATOM 1557 C CA . GLY A 1 199 ? 10.539 22.922 -4.289 1 96.44 199 GLY A CA 1
ATOM 1558 C C . GLY A 1 199 ? 9.703 21.703 -4.629 1 96.44 199 GLY A C 1
ATOM 1559 O O . GLY A 1 199 ? 8.492 21.812 -4.867 1 96.44 199 GLY A O 1
ATOM 1560 N N . LEU A 1 200 ? 10.297 20.516 -4.633 1 95.62 200 LEU A N 1
ATOM 1561 C CA . LEU A 1 200 ? 9.594 19.266 -4.883 1 95.62 200 LEU A CA 1
ATOM 1562 C C . LEU A 1 200 ? 8.516 19.016 -3.832 1 95.62 200 LEU A C 1
ATOM 1564 O O . LEU A 1 200 ? 7.391 18.641 -4.168 1 95.62 200 LEU A O 1
ATOM 1568 N N . ILE A 1 201 ? 8.836 19.25 -2.594 1 96.44 201 ILE A N 1
ATOM 1569 C CA . ILE A 1 201 ? 7.887 19.062 -1.502 1 96.44 201 ILE A CA 1
ATOM 1570 C C . ILE A 1 201 ? 6.719 20.031 -1.659 1 96.44 201 ILE A C 1
ATOM 1572 O O . ILE A 1 201 ? 5.566 19.672 -1.416 1 96.44 201 ILE A O 1
ATOM 1576 N N . ALA A 1 202 ? 7.055 21.25 -2.055 1 97 202 ALA A N 1
ATOM 1577 C CA . ALA A 1 202 ? 6.012 22.234 -2.295 1 97 202 ALA A CA 1
ATOM 1578 C C . ALA A 1 202 ? 5.07 21.781 -3.408 1 97 202 ALA A C 1
ATOM 1580 O O . ALA A 1 202 ? 3.848 21.891 -3.273 1 97 202 ALA A O 1
ATOM 1581 N N . ALA A 1 203 ? 5.664 21.281 -4.496 1 97.12 203 ALA A N 1
ATOM 1582 C CA . ALA A 1 203 ? 4.844 20.781 -5.594 1 97.12 203 ALA A CA 1
ATOM 1583 C C . ALA A 1 203 ? 3.961 19.625 -5.129 1 97.12 203 ALA A C 1
ATOM 1585 O O . ALA A 1 203 ? 2.779 19.562 -5.473 1 97.12 203 ALA A O 1
ATOM 1586 N N . ASN A 1 204 ? 4.457 18.734 -4.375 1 96.06 204 ASN A N 1
ATOM 1587 C CA . ASN A 1 204 ? 3.709 17.609 -3.811 1 96.06 204 ASN A CA 1
ATOM 1588 C C . ASN A 1 204 ? 2.568 18.094 -2.92 1 96.06 204 ASN A C 1
ATOM 1590 O O . ASN A 1 204 ? 1.472 17.531 -2.949 1 96.06 204 ASN A O 1
ATOM 1594 N N . SER A 1 205 ? 2.875 19.109 -2.166 1 97.5 205 SER A N 1
ATOM 1595 C CA . SER A 1 205 ? 1.858 19.672 -1.279 1 97.5 205 SER A CA 1
ATOM 1596 C C . SER A 1 205 ? 0.697 20.266 -2.072 1 97.5 205 SER A C 1
ATOM 1598 O O . SER A 1 205 ? -0.467 20.062 -1.716 1 97.5 205 SER A O 1
ATOM 1600 N N . VAL A 1 206 ? 1.042 20.969 -3.113 1 97.38 206 VAL A N 1
ATOM 1601 C CA . VAL A 1 206 ? 0.003 21.531 -3.965 1 97.38 206 VAL A CA 1
ATOM 1602 C C . VAL A 1 206 ? -0.832 20.406 -4.578 1 97.38 206 VAL A C 1
ATOM 1604 O O . VAL A 1 206 ? -2.062 20.484 -4.613 1 97.38 206 VAL A O 1
ATOM 1607 N N . ASN A 1 207 ? -0.166 19.359 -5.062 1 96.44 207 ASN A N 1
ATOM 1608 C CA . ASN A 1 207 ? -0.866 18.203 -5.613 1 96.44 207 ASN A CA 1
ATOM 1609 C C . ASN A 1 207 ? -1.832 17.609 -4.598 1 96.44 207 ASN A C 1
ATOM 1611 O O . ASN A 1 207 ? -2.977 17.297 -4.93 1 96.44 207 ASN A O 1
ATOM 1615 N N . MET A 1 208 ? -1.411 17.422 -3.402 1 96.62 208 MET A N 1
ATOM 1616 C CA . MET A 1 208 ? -2.258 16.875 -2.348 1 96.62 208 MET A CA 1
ATOM 1617 C C . MET A 1 208 ? -3.422 17.797 -2.037 1 96.62 208 MET A C 1
ATOM 1619 O O . MET A 1 208 ? -4.539 17.344 -1.789 1 96.62 208 MET A O 1
ATOM 1623 N N . LEU A 1 209 ? -3.113 19.109 -2.045 1 97.44 209 LEU A N 1
ATOM 1624 C CA . LEU A 1 209 ? -4.16 20.094 -1.778 1 97.44 209 LEU A CA 1
ATOM 1625 C C . LEU A 1 209 ? -5.258 20.016 -2.834 1 97.44 209 LEU A C 1
ATOM 1627 O O . LEU A 1 209 ? -6.445 20.125 -2.514 1 97.44 209 LEU A O 1
ATOM 1631 N N . LEU A 1 210 ? -4.859 19.844 -4.059 1 97.69 210 LEU A N 1
ATOM 1632 C CA . LEU A 1 210 ? -5.832 19.688 -5.133 1 97.69 210 LEU A CA 1
ATOM 1633 C C . LEU A 1 210 ? -6.68 18.438 -4.918 1 97.69 210 LEU A C 1
ATOM 1635 O O . LEU A 1 210 ? -7.902 18.484 -5.047 1 97.69 210 LEU A O 1
ATOM 1639 N N . ARG A 1 211 ? -6.047 17.328 -4.535 1 96.75 211 ARG A N 1
ATOM 1640 C CA . ARG A 1 211 ? -6.742 16.078 -4.297 1 96.75 211 ARG A CA 1
ATOM 1641 C C . ARG A 1 211 ? -7.672 16.188 -3.092 1 96.75 211 ARG A C 1
ATOM 1643 O O . ARG A 1 211 ? -8.812 15.711 -3.139 1 96.75 211 ARG A O 1
ATOM 1650 N N . ILE A 1 212 ? -7.207 16.828 -2.068 1 97.81 212 ILE A N 1
ATOM 1651 C CA . ILE A 1 212 ? -8.008 17.047 -0.87 1 97.81 212 ILE A CA 1
ATOM 1652 C C . ILE A 1 212 ? -9.234 17.891 -1.213 1 97.81 212 ILE A C 1
ATOM 1654 O O . ILE A 1 212 ? -10.344 17.594 -0.772 1 97.81 212 ILE A O 1
ATOM 1658 N N . SER A 1 213 ? -9.023 18.938 -2.008 1 97.94 213 SER A N 1
ATOM 1659 C CA . SER A 1 213 ? -10.117 19.828 -2.391 1 97.94 213 SER A CA 1
ATOM 1660 C C . SER A 1 213 ? -11.188 19.078 -3.184 1 97.94 213 SER A C 1
ATOM 1662 O O . SER A 1 213 ? -12.383 19.281 -2.955 1 97.94 213 SER A O 1
ATOM 1664 N N . TYR A 1 214 ? -10.766 18.234 -4.066 1 97.75 214 TYR A N 1
ATOM 1665 C CA . TYR A 1 214 ? -11.719 17.438 -4.828 1 97.75 214 TYR A CA 1
ATOM 1666 C C . TYR A 1 214 ? -12.523 16.531 -3.914 1 97.75 214 TYR A C 1
ATOM 1668 O O . TYR A 1 214 ? -13.75 16.453 -4.02 1 97.75 214 TYR A O 1
ATOM 1676 N N . SER A 1 215 ? -11.812 15.82 -3.055 1 97.81 215 SER A N 1
ATOM 1677 C CA . SER A 1 215 ? -12.484 14.938 -2.109 1 97.81 215 SER A CA 1
ATOM 1678 C C . SER A 1 215 ? -13.438 15.711 -1.204 1 97.81 215 SER A C 1
ATOM 1680 O O . SER A 1 215 ? -14.516 15.219 -0.862 1 97.81 215 SER A O 1
ATOM 1682 N N . ALA A 1 216 ? -13.031 16.953 -0.815 1 97.69 216 ALA A N 1
ATOM 1683 C CA . ALA A 1 216 ? -13.859 17.781 0.052 1 97.69 216 ALA A CA 1
ATOM 1684 C C . ALA A 1 216 ? -15.164 18.172 -0.64 1 97.69 216 ALA A C 1
ATOM 1686 O O . ALA A 1 216 ? -16.234 18.141 -0.024 1 97.69 216 ALA A O 1
ATOM 1687 N N . VAL A 1 217 ? -15.062 18.516 -1.89 1 97.75 217 VAL A N 1
ATOM 1688 C CA . VAL A 1 217 ? -16.25 18.844 -2.662 1 97.75 217 VAL A CA 1
ATOM 1689 C C . VAL A 1 217 ? -17.172 17.625 -2.76 1 97.75 217 VAL A C 1
ATOM 1691 O O . VAL A 1 217 ? -18.375 17.734 -2.566 1 97.75 217 VAL A O 1
ATOM 1694 N N . PHE A 1 218 ? -16.625 16.469 -3.023 1 97.81 218 PHE A N 1
ATOM 1695 C CA . PHE A 1 218 ? -17.375 15.219 -3.105 1 97.81 218 PHE A CA 1
ATOM 1696 C C . PHE A 1 218 ? -18.078 14.93 -1.789 1 97.81 218 PHE A C 1
ATOM 1698 O O . PHE A 1 218 ? -19.266 14.586 -1.78 1 97.81 218 PHE A O 1
ATOM 1705 N N . ILE A 1 219 ? -17.344 15.07 -0.697 1 97.5 219 ILE A N 1
ATOM 1706 C CA . ILE A 1 219 ? -17.875 14.812 0.634 1 97.5 219 ILE A CA 1
ATOM 1707 C C . ILE A 1 219 ? -19.047 15.75 0.907 1 97.5 219 ILE A C 1
ATOM 1709 O O . ILE A 1 219 ? -20.109 15.32 1.391 1 97.5 219 ILE A O 1
ATOM 1713 N N . ASN A 1 220 ? -18.828 17.047 0.605 1 97.12 220 ASN A N 1
ATOM 1714 C CA . ASN A 1 220 ? -19.891 18.016 0.804 1 97.12 220 ASN A CA 1
ATOM 1715 C C . ASN A 1 220 ? -21.141 17.672 -0.004 1 97.12 220 ASN A C 1
ATOM 1717 O O . ASN A 1 220 ? -22.266 17.781 0.494 1 97.12 220 ASN A O 1
ATOM 1721 N N . GLU A 1 221 ? -20.969 17.219 -1.259 1 96.62 221 GLU A N 1
ATOM 1722 C CA . GLU A 1 221 ? -22.078 16.812 -2.109 1 96.62 221 GLU A CA 1
ATOM 1723 C C . GLU A 1 221 ? -22.734 15.539 -1.585 1 96.62 221 GLU A C 1
ATOM 1725 O O . GLU A 1 221 ? -23.969 15.414 -1.604 1 96.62 221 GLU A O 1
ATOM 1730 N N . TYR A 1 222 ? -21.938 14.625 -1.124 1 95.12 222 TYR A N 1
ATOM 1731 C CA . TYR A 1 222 ? -22.422 13.344 -0.638 1 95.12 222 TYR A CA 1
ATOM 1732 C C . TYR A 1 222 ? -23.375 13.531 0.542 1 95.12 222 TYR A C 1
ATOM 1734 O O . TYR A 1 222 ? -24.422 12.883 0.623 1 95.12 222 TYR A O 1
ATOM 1742 N N . PHE A 1 223 ? -23.062 14.484 1.44 1 95.5 223 PHE A N 1
ATOM 1743 C CA . PHE A 1 223 ? -23.859 14.703 2.641 1 95.5 223 PHE A CA 1
ATOM 1744 C C . PHE A 1 223 ? -24.797 15.883 2.451 1 95.5 223 PHE A C 1
ATOM 1746 O O . PHE A 1 223 ? -25.297 16.453 3.428 1 95.5 223 PHE A O 1
ATOM 1753 N N . LYS A 1 224 ? -24.938 16.422 1.254 1 95.19 224 LYS A N 1
ATOM 1754 C CA . LYS A 1 224 ? -25.891 17.469 0.871 1 95.19 224 LYS A CA 1
ATOM 1755 C C . LYS A 1 224 ? -25.641 18.75 1.656 1 95.19 224 LYS A C 1
ATOM 1757 O O . LYS A 1 224 ? -26.578 19.391 2.141 1 95.19 224 LYS A O 1
ATOM 1762 N N . GLY A 1 225 ? -24.359 19.016 1.965 1 93.56 225 GLY A N 1
ATOM 1763 C CA . GLY A 1 225 ? -23.953 20.266 2.576 1 93.56 225 GLY A CA 1
ATOM 1764 C C . GLY A 1 225 ? -23.984 20.234 4.094 1 93.56 225 GLY A C 1
ATOM 1765 O O . GLY A 1 225 ? -23.688 21.234 4.75 1 93.56 225 GLY A O 1
ATOM 1766 N N . SER A 1 226 ? -24.266 19.094 4.66 1 91.31 226 SER A N 1
ATOM 1767 C CA . SER A 1 226 ? -24.406 19.016 6.109 1 91.31 226 SER A CA 1
ATOM 1768 C C . SER A 1 226 ? -23.062 18.844 6.789 1 91.31 226 SER A C 1
ATOM 1770 O O . SER A 1 226 ? -22.922 19.109 7.98 1 91.31 226 SER A O 1
ATOM 1772 N N . PHE A 1 227 ? -22.125 18.359 6.062 1 93.81 227 PHE A N 1
ATOM 1773 C CA . PHE A 1 227 ? -20.828 18.078 6.66 1 93.81 227 PHE A CA 1
ATOM 1774 C C . PHE A 1 227 ? -20.062 19.359 6.922 1 93.81 227 PHE A C 1
ATOM 1776 O O . PHE A 1 227 ? -19.922 20.203 6.031 1 93.81 227 PHE A O 1
ATOM 1783 N N . SER A 1 228 ? -19.609 19.547 8.133 1 92.25 228 SER A N 1
ATOM 1784 C CA . SER A 1 228 ? -18.859 20.734 8.523 1 92.25 228 SER A CA 1
ATOM 1785 C C . SER A 1 228 ? -17.391 20.406 8.758 1 92.25 228 SER A C 1
ATOM 1787 O O . SER A 1 228 ? -17.031 19.797 9.773 1 92.25 228 SER A O 1
ATOM 1789 N N . PHE A 1 229 ? -16.562 20.844 7.922 1 93.12 229 PHE A N 1
ATOM 1790 C CA . PHE A 1 229 ? -15.125 20.594 8.023 1 93.12 229 PHE A CA 1
ATOM 1791 C C . PHE A 1 229 ? -14.531 21.312 9.227 1 93.12 229 PHE A C 1
ATOM 1793 O O . PHE A 1 229 ? -13.508 20.891 9.773 1 93.12 229 PHE A O 1
ATOM 1800 N N . TYR A 1 230 ? -15.141 22.359 9.719 1 92 230 TYR A N 1
ATOM 1801 C CA . TYR A 1 230 ? -14.656 23.125 10.867 1 92 230 TYR A CA 1
ATOM 1802 C C . TYR A 1 230 ? -14.719 22.297 12.141 1 92 230 TYR A C 1
ATOM 1804 O O . TYR A 1 230 ? -13.93 22.5 13.07 1 92 230 TYR A O 1
ATOM 1812 N N . ARG A 1 231 ? -15.648 21.391 12.109 1 90.94 231 ARG A N 1
ATOM 1813 C CA . ARG A 1 231 ? -15.812 20.547 13.289 1 90.94 231 ARG A CA 1
ATOM 1814 C C . ARG A 1 231 ? -14.672 19.547 13.406 1 90.94 231 ARG A C 1
ATOM 1816 O O . ARG A 1 231 ? -14.5 18.906 14.453 1 90.94 231 ARG A O 1
ATOM 1823 N N . CYS A 1 232 ? -13.875 19.438 12.359 1 91.88 232 CYS A N 1
ATOM 1824 C CA . CYS A 1 232 ? -12.734 18.516 12.383 1 91.88 232 CYS A CA 1
ATOM 1825 C C . CYS A 1 232 ? -11.547 19.141 13.094 1 91.88 232 CYS A C 1
ATOM 1827 O O . CYS A 1 232 ? -10.562 18.469 13.391 1 91.88 232 CYS A O 1
ATOM 1829 N N . LEU A 1 233 ? -11.633 20.438 13.375 1 92.12 233 LEU A N 1
ATOM 1830 C CA . LEU A 1 233 ? -10.562 21.109 14.109 1 92.12 233 LEU A CA 1
ATOM 1831 C C . LEU A 1 233 ? -10.648 20.812 15.602 1 92.12 233 LEU A C 1
ATOM 1833 O O . LEU A 1 233 ? -11.648 21.141 16.25 1 92.12 233 LEU A O 1
ATOM 1837 N N . PRO A 1 234 ? -9.633 20.141 16.062 1 90.5 234 PRO A N 1
ATOM 1838 C CA . PRO A 1 234 ? -9.688 19.781 17.484 1 90.5 234 PRO A CA 1
ATOM 1839 C C . PRO A 1 234 ? -9.57 21 18.406 1 90.5 234 PRO A C 1
ATOM 1841 O O . PRO A 1 234 ? -8.969 22 18.031 1 90.5 234 PRO A O 1
ATOM 1844 N N . ALA A 1 235 ? -10.094 20.781 19.531 1 90.75 235 ALA A N 1
ATOM 1845 C CA . ALA A 1 235 ? -9.898 21.812 20.547 1 90.75 235 ALA A CA 1
ATOM 1846 C C . ALA A 1 235 ? -8.438 21.906 20.969 1 90.75 235 ALA A C 1
ATOM 1848 O O . ALA A 1 235 ? -7.715 20.906 20.938 1 90.75 235 ALA A O 1
ATOM 1849 N N . GLY A 1 236 ? -7.93 23.078 21.188 1 90.56 236 GLY A N 1
ATOM 1850 C CA . GLY A 1 236 ? -6.559 23.266 21.641 1 90.56 236 GLY A CA 1
ATOM 1851 C C . GLY A 1 236 ? -5.582 23.469 20.484 1 90.56 236 GLY A C 1
ATOM 1852 O O . GLY A 1 236 ? -4.371 23.516 20.703 1 90.56 236 GLY A O 1
ATOM 1853 N N . TRP A 1 237 ? -6.102 23.453 19.219 1 91.88 237 TRP A N 1
ATOM 1854 C CA . TRP A 1 237 ? -5.227 23.625 18.062 1 91.88 237 TRP A CA 1
ATOM 1855 C C . TRP A 1 237 ? -4.387 24.891 18.203 1 91.88 237 TRP A C 1
ATOM 1857 O O . TRP A 1 237 ? -3.225 24.906 17.781 1 91.88 237 TRP A O 1
ATOM 1867 N N . GLY A 1 238 ? -4.879 25.922 18.844 1 93.38 238 GLY A N 1
ATOM 1868 C CA . GLY A 1 238 ? -4.141 27.156 19.078 1 93.38 238 GLY A CA 1
ATOM 1869 C C . GLY A 1 238 ? -2.932 26.969 19.984 1 93.38 238 GLY A C 1
ATOM 1870 O O . GLY A 1 238 ? -1.865 27.531 19.719 1 93.38 238 GLY A O 1
ATOM 1871 N N . VAL A 1 239 ? -3.135 26.188 20.984 1 95.5 239 VAL A N 1
ATOM 1872 C CA . VAL A 1 239 ? -2.049 25.922 21.922 1 95.5 239 VAL A CA 1
ATOM 1873 C C . VAL A 1 239 ? -0.924 25.172 21.203 1 95.5 239 VAL A C 1
ATOM 1875 O O . VAL A 1 239 ? 0.256 25.406 21.484 1 95.5 239 VAL A O 1
ATOM 1878 N N . LEU A 1 240 ? -1.282 24.297 20.312 1 95.75 240 LEU A N 1
ATOM 1879 C CA . LEU A 1 240 ? -0.282 23.578 19.547 1 95.75 240 LEU A CA 1
ATOM 1880 C C . LEU A 1 240 ? 0.546 24.531 18.688 1 95.75 240 LEU A C 1
ATOM 1882 O O . LEU A 1 240 ? 1.773 24.406 18.641 1 95.75 240 LEU A O 1
ATOM 1886 N N . LEU A 1 241 ? -0.084 25.484 18.109 1 94.31 241 LEU A N 1
ATOM 1887 C CA . LEU A 1 241 ? 0.625 26.438 17.266 1 94.31 241 LEU A CA 1
ATOM 1888 C C . LEU A 1 241 ? 1.553 27.328 18.094 1 94.31 241 LEU A C 1
ATOM 1890 O O . LEU A 1 241 ? 2.682 27.594 17.688 1 94.31 241 LEU A O 1
ATOM 1894 N N . ILE A 1 242 ? 1.067 27.703 19.234 1 96.75 242 ILE A N 1
ATOM 1895 C CA . ILE A 1 242 ? 1.89 28.5 20.125 1 96.75 242 ILE A CA 1
ATOM 1896 C C . ILE A 1 242 ? 3.092 27.688 20.594 1 96.75 242 ILE A C 1
ATOM 1898 O O . ILE A 1 242 ? 4.207 28.203 20.688 1 96.75 242 ILE A O 1
ATOM 1902 N N . SER A 1 243 ? 2.812 26.422 20.891 1 97.5 243 SER A N 1
ATOM 1903 C CA . SER A 1 243 ? 3.896 25.531 21.266 1 97.5 243 SER A CA 1
ATOM 1904 C C . SER A 1 243 ? 4.926 25.406 20.156 1 97.5 243 SER A C 1
ATOM 1906 O O . SER A 1 243 ? 6.129 25.344 20.406 1 97.5 243 SER A O 1
ATOM 1908 N N . GLY A 1 244 ? 4.434 25.344 18.938 1 97.25 244 GLY A N 1
ATOM 1909 C CA . GLY A 1 244 ? 5.336 25.312 17.797 1 97.25 244 GLY A CA 1
ATOM 1910 C C . GLY A 1 244 ? 6.227 26.531 17.719 1 97.25 244 GLY A C 1
ATOM 1911 O O . GLY A 1 244 ? 7.43 26.422 17.469 1 97.25 244 GLY A O 1
ATOM 1912 N N . LEU A 1 245 ? 5.676 27.703 17.969 1 97.19 245 LEU A N 1
ATOM 1913 C CA . LEU A 1 245 ? 6.445 28.953 17.953 1 97.19 245 LEU A CA 1
ATOM 1914 C C . LEU A 1 245 ? 7.453 28.969 19.094 1 97.19 245 LEU A C 1
ATOM 1916 O O . LEU A 1 245 ? 8.594 29.406 18.922 1 97.19 245 LEU A O 1
ATOM 1920 N N . THR A 1 246 ? 6.977 28.469 20.188 1 97.75 246 THR A N 1
ATOM 1921 C CA . THR A 1 246 ? 7.844 28.422 21.359 1 97.75 246 THR A CA 1
ATOM 1922 C C . THR A 1 246 ? 9.047 27.516 21.109 1 97.75 246 THR A C 1
ATOM 1924 O O . THR A 1 246 ? 10.18 27.875 21.438 1 97.75 246 THR A O 1
ATOM 1927 N N . THR A 1 247 ? 8.758 26.359 20.562 1 97.88 247 THR A N 1
ATOM 1928 C CA . THR A 1 247 ? 9.859 25.438 20.312 1 97.88 247 THR A CA 1
ATOM 1929 C C . THR A 1 247 ? 10.773 25.953 19.203 1 97.88 247 THR A C 1
ATOM 1931 O O . THR A 1 247 ? 11.977 25.688 19.219 1 97.88 247 THR A O 1
ATOM 1934 N N . ALA A 1 248 ? 10.203 26.656 18.25 1 97.38 248 ALA A N 1
ATOM 1935 C CA . ALA A 1 248 ? 11.031 27.297 17.219 1 97.38 248 ALA A CA 1
ATOM 1936 C C . ALA A 1 248 ? 11.961 28.328 17.844 1 97.38 248 ALA A C 1
ATOM 1938 O O . ALA A 1 248 ? 13.141 28.406 17.484 1 97.38 248 ALA A O 1
ATOM 1939 N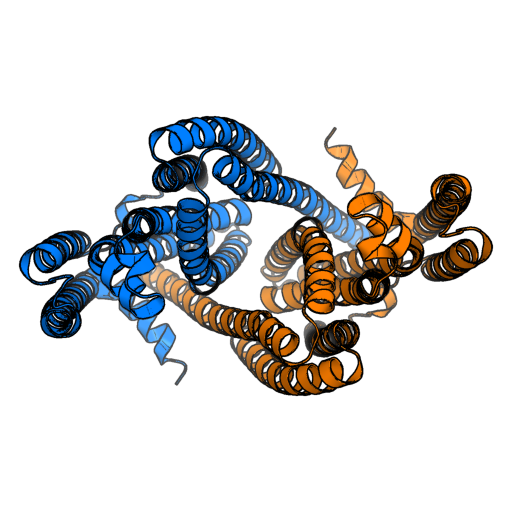 N . PHE A 1 249 ? 11.43 29.094 18.734 1 97.5 249 PHE A N 1
ATOM 1940 C CA . PHE A 1 249 ? 12.227 30.078 19.453 1 97.5 249 PHE A CA 1
ATOM 1941 C C . PHE A 1 249 ? 13.297 29.391 20.297 1 97.5 249 PHE A C 1
ATOM 1943 O O . PHE A 1 249 ? 14.438 29.844 20.359 1 97.5 249 PHE A O 1
ATOM 1950 N N . SER A 1 250 ? 12.898 28.328 20.953 1 97.44 250 SER A N 1
ATOM 1951 C CA . SER A 1 250 ? 13.836 27.547 21.766 1 97.44 250 SER A CA 1
ATOM 1952 C C . SER A 1 250 ? 15.008 27.047 20.922 1 97.44 250 SER A C 1
ATOM 1954 O O . SER A 1 250 ? 16.156 27.109 21.375 1 97.44 250 SER A O 1
ATOM 1956 N N . GLU A 1 251 ? 14.695 26.547 19.703 1 97.44 251 GLU A N 1
ATOM 1957 C CA . GLU A 1 251 ? 15.758 26.047 18.828 1 97.44 251 GLU A CA 1
ATOM 1958 C C . GLU A 1 251 ? 16.75 27.172 18.5 1 97.44 251 GLU A C 1
ATOM 1960 O O . GLU A 1 251 ? 17.969 26.953 18.531 1 97.44 251 GLU A O 1
ATOM 1965 N N . ARG A 1 252 ? 16.266 28.375 18.25 1 96.31 252 ARG A N 1
ATOM 1966 C CA . ARG A 1 252 ? 17.109 29.5 17.844 1 96.31 252 ARG A CA 1
ATOM 1967 C C . ARG A 1 252 ? 17.891 30.062 19.016 1 96.31 252 ARG A C 1
ATOM 1969 O O . ARG A 1 252 ? 19.062 30.453 18.859 1 96.31 252 ARG A O 1
ATOM 1976 N N . MET A 1 253 ? 17.344 30 20.141 1 96.62 253 MET A N 1
ATOM 1977 C CA . MET A 1 253 ? 17.938 30.656 21.297 1 96.62 253 MET A CA 1
ATOM 1978 C C . MET A 1 253 ? 18.875 29.703 22.047 1 96.62 253 MET A C 1
ATOM 1980 O O . MET A 1 253 ? 19.922 30.125 22.547 1 96.62 253 MET A O 1
ATOM 1984 N N . PHE A 1 254 ? 18.5 28.453 22.094 1 96.06 254 PHE A N 1
ATOM 1985 C CA . PHE A 1 254 ? 19.203 27.594 23.047 1 96.06 254 PHE A CA 1
ATOM 1986 C C . PHE A 1 254 ? 20.016 26.531 22.312 1 96.06 254 PHE A C 1
ATOM 1988 O O . PHE A 1 254 ? 21.031 26.047 22.812 1 96.06 254 PHE A O 1
ATOM 1995 N N . LEU A 1 255 ? 19.578 26.078 21.156 1 94.75 255 LEU A N 1
ATOM 1996 C CA . LEU A 1 255 ? 20.281 25 20.469 1 94.75 255 LEU A CA 1
ATOM 1997 C C . LEU A 1 255 ? 21.484 25.547 19.688 1 94.75 255 LEU A C 1
ATOM 1999 O O . LEU A 1 255 ? 21.312 26.297 18.734 1 94.75 255 LEU A O 1
ATOM 2003 N N . ASN A 1 256 ? 22.656 25.25 20.219 1 94.56 256 ASN A N 1
ATOM 2004 C CA . ASN A 1 256 ? 23.891 25.625 19.562 1 94.56 256 ASN A CA 1
ATOM 2005 C C . ASN A 1 256 ? 24.5 24.453 18.781 1 94.56 256 ASN A C 1
ATOM 2007 O O . ASN A 1 256 ? 24.859 23.438 19.375 1 94.56 256 ASN A O 1
ATOM 2011 N N . ARG A 1 257 ? 24.625 24.641 17.5 1 92.38 257 ARG A N 1
ATOM 2012 C CA . ARG A 1 257 ? 25.062 23.562 16.625 1 92.38 257 ARG A CA 1
ATOM 2013 C C . ARG A 1 257 ? 26.484 23.109 16.984 1 92.38 257 ARG A C 1
ATOM 2015 O O . ARG A 1 257 ? 26.812 21.938 16.828 1 92.38 257 ARG A O 1
ATOM 2022 N N . ASN A 1 258 ? 27.328 24.031 17.484 1 93.31 258 ASN A N 1
ATOM 2023 C CA . ASN A 1 258 ? 28.703 23.703 17.859 1 93.31 258 ASN A CA 1
ATOM 2024 C C . ASN A 1 258 ? 28.781 23.047 19.234 1 93.31 258 ASN A C 1
ATOM 2026 O O . ASN A 1 258 ? 29.719 22.328 19.531 1 93.31 258 ASN A O 1
ATOM 2030 N N . ARG A 1 259 ? 27.828 23.344 20.094 1 95.12 259 ARG A N 1
ATOM 2031 C CA . ARG A 1 259 ? 27.703 22.719 21.406 1 95.12 259 ARG A CA 1
ATOM 2032 C C . ARG A 1 259 ? 26.406 21.906 21.5 1 95.12 259 ARG A C 1
ATOM 2034 O O . ARG A 1 259 ? 25.656 22.062 22.469 1 95.12 259 ARG A O 1
ATOM 2041 N N . PHE A 1 260 ? 26.156 21.078 20.562 1 95.69 260 PHE A N 1
ATOM 2042 C CA . PHE A 1 260 ? 24.906 20.375 20.344 1 95.69 260 PHE A CA 1
ATOM 2043 C C . PHE A 1 260 ? 24.562 19.484 21.531 1 95.69 260 PHE A C 1
ATOM 2045 O O . PHE A 1 260 ? 23.453 19.578 22.078 1 95.69 260 PHE A O 1
ATOM 2052 N N . LYS A 1 261 ? 25.484 18.625 22.047 1 94.31 261 LYS A N 1
ATOM 2053 C CA . LYS A 1 261 ? 25.219 17.672 23.125 1 94.31 261 LYS A CA 1
ATOM 2054 C C . LYS A 1 261 ? 24.891 18.391 24.422 1 94.31 261 LYS A C 1
ATOM 2056 O O . LYS A 1 261 ? 24.078 17.922 25.219 1 94.31 261 LYS A O 1
ATOM 2061 N N . GLN A 1 262 ? 25.516 19.547 24.594 1 95.75 262 GLN A N 1
ATOM 2062 C CA . GLN A 1 262 ? 25.359 20.281 25.844 1 95.75 262 GLN A CA 1
ATOM 2063 C C . GLN A 1 262 ? 24.031 21.047 25.859 1 95.75 262 GLN A C 1
ATOM 2065 O O . GLN A 1 262 ? 23.438 21.25 26.922 1 95.75 262 GLN A O 1
ATOM 2070 N N . THR A 1 263 ? 23.641 21.516 24.688 1 96.88 263 THR A N 1
ATOM 2071 C CA . THR A 1 263 ? 22.484 22.406 24.641 1 96.88 263 THR A CA 1
ATOM 2072 C C . THR A 1 263 ? 21.219 21.641 24.281 1 96.88 263 THR A C 1
ATOM 2074 O O . THR A 1 263 ? 20.109 22.141 24.484 1 96.88 263 THR A O 1
ATOM 2077 N N . LEU A 1 264 ? 21.344 20.516 23.75 1 97.19 264 LEU A N 1
ATOM 2078 C CA . LEU A 1 264 ? 20.219 19.719 23.297 1 97.19 264 LEU A CA 1
ATOM 2079 C C . LEU A 1 264 ? 19.234 19.453 24.438 1 97.19 264 LEU A C 1
ATOM 2081 O O . LEU A 1 264 ? 18.016 19.562 24.25 1 97.19 264 LEU A O 1
ATOM 2085 N N . PRO A 1 265 ? 19.734 19.062 25.641 1 97 265 PRO A N 1
ATOM 2086 C CA . PRO A 1 265 ? 18.797 18.734 26.719 1 97 265 PRO A CA 1
ATOM 2087 C C . PRO A 1 265 ? 17.844 19.875 27.047 1 97 265 PRO A C 1
ATOM 2089 O O . PRO A 1 265 ? 16.672 19.641 27.312 1 97 265 PRO A O 1
ATOM 2092 N N . ILE A 1 266 ? 18.312 21.094 26.984 1 96.88 266 ILE A N 1
ATOM 2093 C CA . ILE A 1 266 ? 17.469 22.234 27.281 1 96.88 266 ILE A CA 1
ATOM 2094 C C . ILE A 1 266 ? 16.359 22.344 26.234 1 96.88 266 ILE A C 1
ATOM 2096 O O . ILE A 1 266 ? 15.188 22.516 26.562 1 96.88 266 ILE A O 1
ATOM 2100 N N . HIS A 1 267 ? 16.703 22.281 24.969 1 97.44 267 HIS A N 1
ATOM 2101 C CA . HIS A 1 267 ? 15.742 22.328 23.875 1 97.44 267 HIS A CA 1
ATOM 2102 C C . HIS A 1 267 ? 14.758 21.172 23.953 1 97.44 267 HIS A C 1
ATOM 2104 O O . HIS A 1 267 ? 13.57 21.344 23.688 1 97.44 267 HIS A O 1
ATOM 2110 N N . MET A 1 268 ? 15.234 20.047 24.391 1 97.56 268 MET A N 1
ATOM 2111 C CA . MET A 1 268 ? 14.383 18.859 24.516 1 97.56 268 MET A CA 1
ATOM 2112 C C . MET A 1 268 ? 13.375 19.031 25.641 1 97.56 268 MET A C 1
ATOM 2114 O O . MET A 1 268 ? 12.195 18.688 25.484 1 97.56 268 MET A O 1
ATOM 2118 N N . VAL A 1 269 ? 13.867 19.516 26.766 1 97.38 269 VAL A N 1
ATOM 2119 C CA . VAL A 1 269 ? 13 19.703 27.938 1 97.38 269 VAL A CA 1
ATOM 2120 C C . VAL A 1 269 ? 11.883 20.688 27.594 1 97.38 269 VAL A C 1
ATOM 2122 O O . VAL A 1 269 ? 10.727 20.469 27.938 1 97.38 269 VAL A O 1
ATOM 2125 N N . ILE A 1 270 ? 12.203 21.75 26.859 1 97.38 270 ILE A N 1
ATOM 2126 C CA . ILE A 1 270 ? 11.203 22.734 26.469 1 97.38 270 ILE A CA 1
ATOM 2127 C C . ILE A 1 270 ? 10.18 22.078 25.531 1 97.38 270 ILE A C 1
ATOM 2129 O O . ILE A 1 270 ? 8.977 22.297 25.688 1 97.38 270 ILE A O 1
ATOM 2133 N N . GLY A 1 271 ? 10.656 21.281 24.594 1 97.62 271 GLY A N 1
ATOM 2134 C CA . GLY A 1 271 ? 9.758 20.578 23.703 1 97.62 271 GLY A CA 1
ATOM 2135 C C . GLY A 1 271 ? 8.828 19.625 24.422 1 97.62 271 GLY A C 1
ATOM 2136 O O . GLY A 1 271 ? 7.625 19.594 24.156 1 97.62 271 GLY A O 1
ATOM 2137 N N . ILE A 1 272 ? 9.391 18.891 25.375 1 97.12 272 ILE A N 1
ATOM 2138 C CA . ILE A 1 272 ? 8.617 17.906 26.141 1 97.12 272 ILE A CA 1
ATOM 2139 C C . ILE A 1 272 ? 7.57 18.625 26.984 1 97.12 272 ILE A C 1
ATOM 2141 O O . ILE A 1 272 ? 6.418 18.188 27.047 1 97.12 272 ILE A O 1
ATOM 2145 N N . MET A 1 273 ? 7.926 19.703 27.562 1 97.44 273 MET A N 1
ATOM 2146 C CA . MET A 1 273 ? 6.988 20.469 28.375 1 97.44 273 MET A CA 1
ATOM 2147 C C . MET A 1 273 ? 5.867 21.047 27.516 1 97.44 273 MET A C 1
ATOM 2149 O O . MET A 1 273 ? 4.695 20.984 27.891 1 97.44 273 MET A O 1
ATOM 2153 N N . CYS A 1 274 ? 6.258 21.609 26.359 1 97.44 274 CYS A N 1
ATOM 2154 C CA . CYS A 1 274 ? 5.262 22.172 25.453 1 97.44 274 CYS A CA 1
ATOM 2155 C C . CYS A 1 274 ? 4.32 21.078 24.953 1 97.44 274 CYS A C 1
ATOM 2157 O O . CYS A 1 274 ? 3.111 21.297 24.844 1 97.44 274 CYS A O 1
ATOM 2159 N N . LEU A 1 275 ? 4.887 19.969 24.578 1 97.06 275 LEU A N 1
ATOM 2160 C CA . LEU A 1 275 ? 4.07 18.859 24.109 1 97.06 275 LEU A CA 1
ATOM 2161 C C . LEU A 1 275 ? 3.129 18.375 25.219 1 97.06 275 LEU A C 1
ATOM 2163 O O . LEU A 1 275 ? 1.942 18.141 24.969 1 97.06 275 LEU A O 1
ATOM 2167 N N . GLY A 1 276 ? 3.664 18.203 26.438 1 96 276 GLY A N 1
ATOM 2168 C CA . GLY A 1 276 ? 2.838 17.797 27.562 1 96 276 GLY A CA 1
ATOM 2169 C C . GLY A 1 276 ? 1.692 18.75 27.828 1 96 276 GLY A C 1
ATOM 2170 O O . GLY A 1 276 ? 0.55 18.328 28.016 1 96 276 GLY A O 1
ATOM 2171 N N . PHE A 1 277 ? 2.01 20.016 27.828 1 95.88 277 PHE A N 1
ATOM 2172 C CA . PHE A 1 277 ? 0.996 21.031 28.062 1 95.88 277 PHE A CA 1
ATOM 2173 C C . PHE A 1 277 ? -0.058 21.016 26.953 1 95.88 277 PHE A C 1
ATOM 2175 O O . PHE A 1 277 ? -1.254 21.141 27.234 1 95.88 277 PHE A O 1
ATOM 2182 N N . SER A 1 278 ? 0.385 20.953 25.688 1 95.62 278 SER A N 1
ATOM 2183 C CA . SER A 1 278 ? -0.536 20.906 24.562 1 95.62 278 SER A CA 1
ATOM 2184 C C . SER A 1 278 ? -1.455 19.703 24.641 1 95.62 278 SER A C 1
ATOM 2186 O O . SER A 1 278 ? -2.652 19.797 24.359 1 95.62 278 SER A O 1
ATOM 2188 N N . LEU A 1 279 ? -0.888 18.562 25.016 1 92.44 279 LEU A N 1
ATOM 2189 C CA . LEU A 1 279 ? -1.681 17.344 25.125 1 92.44 279 LEU A CA 1
ATOM 2190 C C . LEU A 1 279 ? -2.719 17.469 26.234 1 92.44 279 LEU A C 1
ATOM 2192 O O . LEU A 1 279 ? -3.844 16.984 26.094 1 92.44 279 LEU A O 1
ATOM 2196 N N . LEU A 1 280 ? -2.348 18.062 27.328 1 92.69 280 LEU A N 1
ATOM 2197 C CA . LEU A 1 280 ? -3.281 18.281 28.422 1 92.69 280 LEU A CA 1
ATOM 2198 C C . LEU A 1 280 ? -4.434 19.188 27.984 1 92.69 280 LEU A C 1
ATOM 2200 O O . LEU A 1 280 ? -5.594 18.922 28.312 1 92.69 280 LEU A O 1
ATOM 2204 N N . GLU A 1 281 ? -4.055 20.219 27.25 1 93.62 281 GLU A N 1
ATOM 2205 C CA . GLU A 1 281 ? -5.086 21.141 26.766 1 93.62 281 GLU A CA 1
ATOM 2206 C C . GLU A 1 281 ? -6.008 20.453 25.766 1 93.62 281 GLU A C 1
ATOM 2208 O O . GLU A 1 281 ? -7.219 20.688 25.75 1 93.62 281 GLU A O 1
ATOM 2213 N N . ILE A 1 282 ? -5.457 19.688 24.906 1 92.06 282 ILE A N 1
ATOM 2214 C CA . ILE A 1 282 ? -6.25 18.938 23.938 1 92.06 282 ILE A CA 1
ATOM 2215 C C . ILE A 1 282 ? -7.16 17.953 24.672 1 92.06 282 ILE A C 1
ATOM 2217 O O . ILE A 1 282 ? -8.328 17.797 24.312 1 92.06 282 ILE A O 1
ATOM 2221 N N . TYR A 1 283 ? -6.609 17.344 25.672 1 89.19 283 TYR A N 1
ATOM 2222 C CA . TYR A 1 283 ? -7.391 16.391 26.469 1 89.19 283 TYR A CA 1
ATOM 2223 C C . TYR A 1 283 ? -8.57 17.094 27.125 1 89.19 283 TYR A C 1
ATOM 2225 O O . TYR A 1 283 ? -9.688 16.562 27.141 1 89.19 283 TYR A O 1
ATOM 2233 N N . ARG A 1 284 ? -8.422 18.219 27.625 1 90.69 284 ARG A N 1
ATOM 2234 C CA . ARG A 1 284 ? -9.484 18.969 28.297 1 90.69 284 ARG A CA 1
ATOM 2235 C C . ARG A 1 284 ? -10.555 19.391 27.297 1 90.69 284 ARG A C 1
ATOM 2237 O O . ARG A 1 284 ? -11.75 19.328 27.594 1 90.69 284 ARG A O 1
ATOM 2244 N N . GLY A 1 285 ? -10.078 19.766 26.141 1 90.06 285 GLY A N 1
ATOM 2245 C CA . GLY A 1 285 ? -11.008 20.25 25.141 1 90.06 285 GLY A CA 1
ATOM 2246 C C . GLY A 1 285 ? -11.719 19.141 24.391 1 90.06 285 GLY A C 1
ATOM 2247 O O . GLY A 1 285 ? -12.836 19.328 23.906 1 90.06 285 GLY A O 1
ATOM 2248 N N . GLU A 1 286 ? -11.008 18.016 24.219 1 89.06 286 GLU A N 1
ATOM 2249 C CA . GLU A 1 286 ? -11.539 16.906 23.438 1 89.06 286 GLU A CA 1
ATOM 2250 C C . GLU A 1 286 ? -11.773 15.672 24.312 1 89.06 286 GLU A C 1
ATOM 2252 O O . GLU A 1 286 ? -11.578 14.539 23.859 1 89.06 286 GLU A O 1
ATOM 2257 N N . LYS A 1 287 ? -12.125 15.898 25.469 1 85.06 287 LYS A N 1
ATOM 2258 C CA . LYS A 1 287 ? -12.219 14.836 26.469 1 85.06 287 LYS A CA 1
ATOM 2259 C C . LYS A 1 287 ? -13.117 13.703 25.984 1 85.06 287 LYS A C 1
ATOM 2261 O O . LYS A 1 287 ? -12.734 12.539 26.031 1 85.06 287 LYS A O 1
ATOM 2266 N N . GLN A 1 288 ? -14.328 14.016 25.5 1 79.94 288 GLN A N 1
ATOM 2267 C CA . GLN A 1 288 ? -15.273 12.992 25.078 1 79.94 288 GLN A CA 1
ATOM 2268 C C . GLN A 1 288 ? -14.727 12.195 23.891 1 79.94 288 GLN A C 1
ATOM 2270 O O . GLN A 1 288 ? -14.828 10.969 23.875 1 79.94 288 GLN A O 1
ATOM 2275 N N . PHE A 1 289 ? -14.125 12.938 23.031 1 79.19 289 PHE A N 1
ATOM 2276 C CA . PHE A 1 289 ? -13.562 12.305 21.844 1 79.19 289 PHE A CA 1
ATOM 2277 C C . PHE A 1 289 ? -12.383 11.414 22.203 1 79.19 289 PHE A C 1
ATOM 2279 O O . PHE A 1 289 ? -12.336 10.25 21.797 1 79.19 289 PHE A O 1
ATOM 2286 N N . LEU A 1 290 ? -11.562 11.883 23.109 1 78.5 290 LEU A N 1
ATOM 2287 C CA . LEU A 1 290 ? -10.352 11.156 23.469 1 78.5 290 LEU A CA 1
ATOM 2288 C C . LEU A 1 290 ? -10.672 10.008 24.422 1 78.5 290 LEU A C 1
ATOM 2290 O O . LEU A 1 290 ? -10.062 8.938 24.344 1 78.5 290 LEU A O 1
ATOM 2294 N N . MET A 1 291 ? -11.562 10.18 25.297 1 75.31 291 MET A N 1
ATOM 2295 C CA . MET A 1 291 ? -11.953 9.117 26.203 1 75.31 291 MET A CA 1
ATOM 2296 C C . MET A 1 291 ? -12.562 7.941 25.453 1 75.31 291 MET A C 1
ATOM 2298 O O . MET A 1 291 ? -12.367 6.785 25.828 1 75.31 291 MET A O 1
ATOM 2302 N N . SER A 1 292 ? -13.242 8.328 24.406 1 73.38 292 SER A N 1
ATOM 2303 C CA . SER A 1 292 ? -13.781 7.262 23.562 1 73.38 292 SER A CA 1
ATOM 2304 C C . SER A 1 292 ? -12.672 6.445 22.922 1 73.38 292 SER A C 1
ATOM 2306 O O . SER A 1 292 ? -12.781 5.223 22.797 1 73.38 292 SER A O 1
ATOM 2308 N N . ILE A 1 293 ? -11.656 7.102 22.641 1 71.25 293 ILE A N 1
ATOM 2309 C CA . ILE A 1 293 ? -10.5 6.473 22.031 1 71.25 293 ILE A CA 1
ATOM 2310 C C . ILE A 1 293 ? -9.734 5.656 23.062 1 71.25 293 ILE A C 1
ATOM 2312 O O . ILE A 1 293 ? -9.398 4.492 22.828 1 71.25 293 ILE A O 1
ATOM 2316 N N . VAL A 1 294 ? -9.469 6.266 24.281 1 69.19 294 VAL A N 1
ATOM 2317 C CA . VAL A 1 294 ? -8.695 5.641 25.344 1 69.19 294 VAL A CA 1
ATOM 2318 C C . VAL A 1 294 ? -9.438 4.414 25.875 1 69.19 294 VAL A C 1
ATOM 2320 O O . VAL A 1 294 ? -8.82 3.367 26.109 1 69.19 294 VAL A O 1
ATOM 2323 N N . LYS A 1 295 ? -10.688 4.438 26.062 1 67.06 295 LYS A N 1
ATOM 2324 C CA . LYS A 1 295 ? -11.5 3.316 26.531 1 67.06 295 LYS A CA 1
ATOM 2325 C C . LYS A 1 295 ? -11.461 2.154 25.547 1 67.06 295 LYS A C 1
ATOM 2327 O O . LYS A 1 295 ? -11.477 0.989 25.953 1 67.06 295 LYS A O 1
ATOM 2332 N N . SER A 1 296 ? -11.312 2.57 24.328 1 64.25 296 SER A N 1
ATOM 2333 C CA . SER A 1 296 ? -11.211 1.552 23.281 1 64.25 296 SER A CA 1
ATOM 2334 C C . SER A 1 296 ? -9.875 0.821 23.359 1 64.25 296 SER A C 1
ATOM 2336 O O . SER A 1 296 ? -9.805 -0.377 23.078 1 64.25 296 SER A O 1
ATOM 2338 N N . LEU A 1 297 ? -8.977 1.569 23.75 1 65.12 297 LEU A N 1
ATOM 2339 C CA . LEU A 1 297 ? -7.637 0.988 23.828 1 65.12 297 LEU A CA 1
ATOM 2340 C C . LEU A 1 297 ? -7.492 0.153 25.094 1 65.12 297 LEU A C 1
ATOM 2342 O O . LEU A 1 297 ? -6.758 -0.839 25.109 1 65.12 297 LEU A O 1
ATOM 2346 N N . LYS A 1 298 ? -8.141 0.573 26.344 1 58.03 298 LYS A N 1
ATOM 2347 C CA . LYS A 1 298 ? -8.055 -0.114 27.625 1 58.03 298 LYS A CA 1
ATOM 2348 C C . LYS A 1 298 ? -8.961 -1.339 27.656 1 58.03 298 LYS A C 1
ATOM 2350 O O . LYS A 1 298 ? -8.695 -2.293 28.391 1 58.03 298 LYS A O 1
ATOM 2355 N N . GLY A 1 299 ? -10.078 -1.25 27.297 1 50.28 299 GLY A N 1
ATOM 2356 C CA . GLY A 1 299 ? -10.953 -2.404 27.422 1 50.28 299 GLY A CA 1
ATOM 2357 C C . GLY A 1 299 ? -10.328 -3.686 26.906 1 50.28 299 GLY A C 1
ATOM 2358 O O . GLY A 1 299 ? -10.984 -4.727 26.859 1 50.28 299 GLY A O 1
ATOM 2359 N N . HIS A 1 300 ? -9.32 -3.672 26.172 1 45.72 300 HIS A N 1
ATOM 2360 C CA . HIS A 1 300 ? -8.641 -4.914 25.812 1 45.72 300 HIS A CA 1
ATOM 2361 C C . HIS A 1 300 ? -7.809 -5.445 26.969 1 45.72 300 HIS A C 1
ATOM 2363 O O . HIS A 1 300 ? -7.059 -6.41 26.797 1 45.72 300 HIS A O 1
ATOM 2369 N N . ASP A 1 301 ? -7.73 -4.789 28.219 1 33.84 301 ASP A N 1
ATOM 2370 C CA . ASP A 1 301 ? -7.27 -5.668 29.297 1 33.84 301 ASP A CA 1
ATOM 2371 C C . ASP A 1 301 ? -8.391 -6.594 29.766 1 33.84 301 ASP A C 1
ATOM 2373 O O . ASP A 1 301 ? -9.555 -6.199 29.812 1 33.84 301 ASP A O 1
ATOM 2377 N N . MET B 1 1 ? -31.953 12.148 21.266 1 39.75 1 MET B N 1
ATOM 2378 C CA . MET B 1 1 ? -31.484 11.938 19.906 1 39.75 1 MET B CA 1
ATOM 2379 C C . MET B 1 1 ? -29.984 12.227 19.781 1 39.75 1 MET B C 1
ATOM 2381 O O . MET B 1 1 ? -29.25 11.461 19.172 1 39.75 1 MET B O 1
ATOM 2385 N N . HIS B 1 2 ? -29.484 13.273 20.469 1 46.44 2 HIS B N 1
ATOM 2386 C CA . HIS B 1 2 ? -28.109 13.742 20.484 1 46.44 2 HIS B CA 1
ATOM 2387 C C . HIS B 1 2 ? -27.203 12.781 21.234 1 46.44 2 HIS B C 1
ATOM 2389 O O . HIS B 1 2 ? -26.062 12.539 20.828 1 46.44 2 HIS B O 1
ATOM 2395 N N . ILE B 1 3 ? -27.797 12.211 22.25 1 46.03 3 ILE B N 1
ATOM 2396 C CA . ILE B 1 3 ? -27 11.336 23.125 1 46.03 3 ILE B CA 1
ATOM 2397 C C . ILE B 1 3 ? -26.75 10.008 22.422 1 46.03 3 ILE B C 1
ATOM 2399 O O . ILE B 1 3 ? -25.641 9.461 22.5 1 46.03 3 ILE B O 1
ATOM 2403 N N . VAL B 1 4 ? -27.734 9.484 21.703 1 43.97 4 VAL B N 1
ATOM 2404 C CA . VAL B 1 4 ? -27.609 8.211 21 1 43.97 4 VAL B CA 1
ATOM 2405 C C . VAL B 1 4 ? -26.594 8.336 19.875 1 43.97 4 VAL B C 1
ATOM 2407 O O . VAL B 1 4 ? -25.797 7.422 19.641 1 43.97 4 VAL B O 1
ATOM 2410 N N . ARG B 1 5 ? -26.547 9.547 19.328 1 52.66 5 ARG B N 1
ATOM 2411 C CA . ARG B 1 5 ? -25.625 9.844 18.234 1 52.66 5 ARG B CA 1
ATOM 2412 C C . ARG B 1 5 ? -24.188 9.867 18.734 1 52.66 5 ARG B C 1
ATOM 2414 O O . ARG B 1 5 ? -23.281 9.336 18.078 1 52.66 5 ARG B O 1
ATOM 2421 N N . LEU B 1 6 ? -24.078 10.352 19.953 1 55.78 6 LEU B N 1
ATOM 2422 C CA . LEU B 1 6 ? -22.75 10.422 20.547 1 55.78 6 LEU B CA 1
ATOM 2423 C C . LEU B 1 6 ? -22.234 9.031 20.922 1 55.78 6 LEU B C 1
ATOM 2425 O O . LEU B 1 6 ? -21.062 8.727 20.719 1 55.78 6 LEU B O 1
ATOM 2429 N N . SER B 1 7 ? -23.156 8.164 21.297 1 56.75 7 SER B N 1
ATOM 2430 C CA . SER B 1 7 ? -22.766 6.82 21.719 1 56.75 7 SER B CA 1
ATOM 2431 C C . SER B 1 7 ? -22.359 5.973 20.516 1 56.75 7 SER B C 1
ATOM 2433 O O . SER B 1 7 ? -21.359 5.25 20.578 1 56.75 7 SER B O 1
ATOM 2435 N N . THR B 1 8 ? -23.141 6.031 19.484 1 56.19 8 THR B N 1
ATOM 2436 C CA . THR B 1 8 ? -22.844 5.258 18.281 1 56.19 8 THR B CA 1
ATOM 2437 C C . THR B 1 8 ? -21.547 5.742 17.641 1 56.19 8 THR B C 1
ATOM 2439 O O . THR B 1 8 ? -20.734 4.938 17.172 1 56.19 8 THR B O 1
ATOM 2442 N N . LEU B 1 9 ? -21.391 7.023 17.656 1 60.25 9 LEU B N 1
ATOM 2443 C CA . LEU B 1 9 ? -20.156 7.609 17.141 1 60.25 9 LEU B CA 1
ATOM 2444 C C . LEU B 1 9 ? -18.953 7.133 17.938 1 60.25 9 LEU B C 1
ATOM 2446 O O . LEU B 1 9 ? -17.906 6.816 17.359 1 60.25 9 LEU B O 1
ATOM 2450 N N . MET B 1 10 ? -19.281 6.973 19.172 1 64.31 10 MET B N 1
ATOM 2451 C CA . MET B 1 10 ? -18.234 6.512 20.078 1 64.31 10 MET B CA 1
ATOM 2452 C C . MET B 1 10 ? -17.875 5.055 19.812 1 64.31 10 MET B C 1
ATOM 2454 O O . MET B 1 10 ? -16.703 4.676 19.859 1 64.31 10 MET B O 1
ATOM 2458 N N . VAL B 1 11 ? -18.859 4.273 19.375 1 63.56 11 VAL B N 1
ATOM 2459 C CA . VAL B 1 11 ? -18.641 2.854 19.125 1 63.56 11 VAL B CA 1
ATOM 2460 C C . VAL B 1 11 ? -17.812 2.668 17.859 1 63.56 11 VAL B C 1
ATOM 2462 O O . VAL B 1 11 ? -16.844 1.896 17.828 1 63.56 11 VAL B O 1
ATOM 2465 N N . TYR B 1 12 ? -18.156 3.408 16.891 1 67.38 12 TYR B N 1
ATOM 2466 C CA . TYR B 1 12 ? -17.469 3.246 15.609 1 67.38 12 TYR B CA 1
ATOM 2467 C C . TYR B 1 12 ? -16.062 3.812 15.672 1 67.38 12 TYR B C 1
ATOM 2469 O O . TYR B 1 12 ? -15.133 3.268 15.062 1 67.38 12 TYR B O 1
ATOM 2477 N N . ASP B 1 13 ? -15.992 4.805 16.516 1 73 13 ASP B N 1
ATOM 2478 C CA . ASP B 1 13 ? -14.648 5.336 16.719 1 73 13 ASP B CA 1
ATOM 2479 C C . ASP B 1 13 ? -13.766 4.332 17.469 1 73 13 ASP B C 1
ATOM 2481 O O . ASP B 1 13 ? -12.594 4.18 17.141 1 73 13 ASP B O 1
ATOM 2485 N N . LYS B 1 14 ? -14.492 3.602 18.297 1 75.31 14 LYS B N 1
ATOM 2486 C CA . LYS B 1 14 ? -13.789 2.562 19.031 1 75.31 14 LYS B CA 1
ATOM 2487 C C . LYS B 1 14 ? -13.344 1.431 18.109 1 75.31 14 LYS B C 1
ATOM 2489 O O . LYS B 1 14 ? -12.195 0.982 18.172 1 75.31 14 LYS B O 1
ATOM 2494 N N . GLN B 1 15 ? -14.188 1.016 17.375 1 76.19 15 GLN B N 1
ATOM 2495 C CA . GLN B 1 15 ? -13.898 -0.065 16.438 1 76.19 15 GLN B CA 1
ATOM 2496 C C . GLN B 1 15 ? -12.805 0.34 15.445 1 76.19 15 GLN B C 1
ATOM 2498 O O . GLN B 1 15 ? -11.898 -0.444 15.164 1 76.19 15 GLN B O 1
ATOM 2503 N N . LEU B 1 16 ? -12.891 1.545 15.07 1 78.38 16 LEU B N 1
ATOM 2504 C CA . LEU B 1 16 ? -11.906 2.059 14.125 1 78.38 16 LEU B CA 1
ATOM 2505 C C . LEU B 1 16 ? -10.508 2.066 14.734 1 78.38 16 LEU B C 1
ATOM 2507 O O . LEU B 1 16 ? -9.547 1.62 14.109 1 78.38 16 LEU B O 1
ATOM 2511 N N . LEU B 1 17 ? -10.414 2.494 15.898 1 80 17 LEU B N 1
ATOM 2512 C CA . LEU B 1 17 ? -9.117 2.604 16.547 1 80 17 LEU B CA 1
ATOM 2513 C C . LEU B 1 17 ? -8.531 1.225 16.812 1 80 17 LEU B C 1
ATOM 2515 O O . LEU B 1 17 ? -7.328 1.005 16.625 1 80 17 LEU B O 1
ATOM 2519 N N . HIS B 1 18 ? -9.352 0.295 17.234 1 81.62 18 HIS B N 1
ATOM 2520 C CA . HIS B 1 18 ? -8.875 -1.061 17.484 1 81.62 18 HIS B CA 1
ATOM 2521 C C . HIS B 1 18 ? -8.375 -1.71 16.203 1 81.62 18 HIS B C 1
ATOM 2523 O O . HIS B 1 18 ? -7.297 -2.312 16.188 1 81.62 18 HIS B O 1
ATOM 2529 N N . MET B 1 19 ? -9.156 -1.52 15.219 1 81.31 19 MET B N 1
ATOM 2530 C CA . MET B 1 19 ? -8.734 -2.047 13.922 1 81.31 19 MET B CA 1
ATOM 2531 C C . MET B 1 19 ? -7.441 -1.391 13.461 1 81.31 19 MET B C 1
ATOM 2533 O O . MET B 1 19 ? -6.551 -2.062 12.93 1 81.31 19 MET B O 1
ATOM 2537 N N . CYS B 1 20 ? -7.332 -0.155 13.742 1 84.44 20 CYS B N 1
ATOM 2538 C CA . CYS B 1 20 ? -6.137 0.583 13.344 1 84.44 20 CYS B CA 1
ATOM 2539 C C . CYS B 1 20 ? -4.906 0.057 14.07 1 84.44 20 CYS B C 1
ATOM 2541 O O . CYS B 1 20 ? -3.855 -0.141 13.461 1 84.44 20 CYS B O 1
ATOM 2543 N N . ILE B 1 21 ? -5.031 -0.146 15.344 1 84.5 21 ILE B N 1
ATOM 2544 C CA . ILE B 1 21 ? -3.922 -0.648 16.156 1 84.5 21 ILE B CA 1
ATOM 2545 C C . ILE B 1 21 ? -3.512 -2.035 15.656 1 84.5 21 ILE B C 1
ATOM 2547 O O . ILE B 1 21 ? -2.322 -2.326 15.523 1 84.5 21 ILE B O 1
ATOM 2551 N N . LEU B 1 22 ? -4.516 -2.854 15.352 1 84.38 22 LEU B N 1
ATOM 2552 C CA . LEU B 1 22 ? -4.238 -4.199 14.867 1 84.38 22 LEU B CA 1
ATOM 2553 C C . LEU B 1 22 ? -3.555 -4.16 13.508 1 84.38 22 LEU B C 1
ATOM 2555 O O . LEU B 1 22 ? -2.555 -4.844 13.289 1 84.38 22 LEU B O 1
ATOM 2559 N N . PHE B 1 23 ? -4.02 -3.303 12.695 1 85.88 23 PHE B N 1
ATOM 2560 C CA . PHE B 1 23 ? -3.443 -3.193 11.359 1 85.88 23 PHE B CA 1
ATOM 2561 C C . PHE B 1 23 ? -2.066 -2.541 11.414 1 85.88 23 PHE B C 1
ATOM 2563 O O . PHE B 1 23 ? -1.185 -2.873 10.625 1 85.88 23 PHE B O 1
ATOM 2570 N N . THR B 1 24 ? -1.894 -1.631 12.32 1 86.19 24 THR B N 1
ATOM 2571 C CA . THR B 1 24 ? -0.578 -1.031 12.508 1 86.19 24 THR B CA 1
ATOM 2572 C C . THR B 1 24 ? 0.44 -2.086 12.938 1 86.19 24 THR B C 1
ATOM 2574 O O . THR B 1 24 ? 1.553 -2.131 12.406 1 86.19 24 THR B O 1
ATOM 2577 N N . GLY B 1 25 ? 0.009 -2.877 13.883 1 86.12 25 GLY B N 1
ATOM 2578 C CA . GLY B 1 25 ? 0.884 -3.965 14.289 1 86.12 25 GLY B CA 1
ATOM 2579 C C . GLY B 1 25 ? 1.282 -4.867 13.133 1 86.12 25 GLY B C 1
ATOM 2580 O O . GLY B 1 25 ? 2.443 -5.273 13.031 1 86.12 25 GLY B O 1
ATOM 2581 N N . GLN B 1 26 ? 0.372 -5.117 12.289 1 86.38 26 GLN B N 1
ATOM 2582 C CA . GLN B 1 26 ? 0.63 -5.949 11.125 1 86.38 26 GLN B CA 1
ATOM 2583 C C . GLN B 1 26 ? 1.585 -5.258 10.156 1 86.38 26 GLN B C 1
ATOM 2585 O O . GLN B 1 26 ? 2.471 -5.898 9.586 1 86.38 26 GLN B O 1
ATOM 2590 N N . THR B 1 27 ? 1.387 -4.039 10 1 87.12 27 THR B N 1
ATOM 2591 C CA . THR B 1 27 ? 2.219 -3.268 9.086 1 87.12 27 THR B CA 1
ATOM 2592 C C . THR B 1 27 ? 3.656 -3.195 9.594 1 87.12 27 THR B C 1
ATOM 2594 O O . THR B 1 27 ? 4.602 -3.354 8.812 1 87.12 27 THR B O 1
ATOM 2597 N N . ILE B 1 28 ? 3.822 -2.955 10.859 1 88.31 28 ILE B N 1
ATOM 2598 C CA . ILE B 1 28 ? 5.152 -2.889 11.461 1 88.31 28 ILE B CA 1
ATOM 2599 C C . ILE B 1 28 ? 5.867 -4.223 11.273 1 88.31 28 ILE B C 1
ATOM 2601 O O . ILE B 1 28 ? 7.043 -4.254 10.898 1 88.31 28 ILE B O 1
ATOM 2605 N N . ARG B 1 29 ? 5.137 -5.238 11.516 1 87.06 29 ARG B N 1
ATOM 2606 C CA . ARG B 1 29 ? 5.719 -6.562 11.344 1 87.06 29 ARG B CA 1
ATOM 2607 C C . ARG B 1 29 ? 6.145 -6.793 9.898 1 87.06 29 ARG B C 1
ATOM 2609 O O . ARG B 1 29 ? 7.25 -7.277 9.641 1 87.06 29 ARG B O 1
ATOM 2616 N N . LYS B 1 30 ? 5.25 -6.453 8.93 1 86.19 30 LYS B N 1
ATOM 2617 C CA . LYS B 1 30 ? 5.559 -6.602 7.512 1 86.19 30 LYS B CA 1
ATOM 2618 C C . LYS B 1 30 ? 6.785 -5.777 7.125 1 86.19 30 LYS B C 1
ATOM 2620 O O . LYS B 1 30 ? 7.625 -6.23 6.348 1 86.19 30 LYS B O 1
ATOM 2625 N N . LEU B 1 31 ? 6.867 -4.668 7.734 1 87.62 31 LEU B N 1
ATOM 2626 C CA . LEU B 1 31 ? 7.98 -3.771 7.453 1 87.62 31 LEU B CA 1
ATOM 2627 C C . LEU B 1 31 ? 9.289 -4.344 7.992 1 87.62 31 LEU B C 1
ATOM 2629 O O . LEU B 1 31 ? 10.32 -4.297 7.316 1 87.62 31 LEU B O 1
ATOM 2633 N N . ILE B 1 32 ? 9.219 -4.812 9.18 1 87.94 32 ILE B N 1
ATOM 2634 C CA . ILE B 1 32 ? 10.406 -5.395 9.805 1 87.94 32 ILE B CA 1
ATOM 2635 C C . ILE B 1 32 ? 10.891 -6.582 8.977 1 87.94 32 ILE B C 1
ATOM 2637 O O . ILE B 1 32 ? 12.094 -6.727 8.734 1 87.94 32 ILE B O 1
ATOM 2641 N N . LEU B 1 33 ? 9.969 -7.371 8.508 1 87.25 33 LEU B N 1
ATOM 2642 C CA . LEU B 1 33 ? 10.336 -8.539 7.707 1 87.25 33 LEU B CA 1
ATOM 2643 C C . LEU B 1 33 ? 10.938 -8.109 6.371 1 87.25 33 LEU B C 1
ATOM 2645 O O . LEU B 1 33 ? 11.961 -8.656 5.945 1 87.25 33 LEU B O 1
ATOM 2649 N N . GLN B 1 34 ? 10.297 -7.129 5.781 1 85.69 34 GLN B N 1
ATOM 2650 C CA . GLN B 1 34 ? 10.734 -6.664 4.469 1 85.69 34 GLN B CA 1
ATOM 2651 C C . GLN B 1 34 ? 12.117 -6.027 4.547 1 85.69 34 GLN B C 1
ATOM 2653 O O . GLN B 1 34 ? 12.992 -6.336 3.738 1 85.69 34 GLN B O 1
ATOM 2658 N N . GLU B 1 35 ? 12.344 -5.172 5.492 1 84.06 35 GLU B N 1
ATOM 2659 C CA . GLU B 1 35 ? 13.648 -4.531 5.66 1 84.06 35 GLU B CA 1
ATOM 2660 C C . GLU B 1 35 ? 14.68 -5.512 6.215 1 84.06 35 GLU B C 1
ATOM 2662 O O . GLU B 1 35 ? 15.859 -5.426 5.887 1 84.06 35 GLU B O 1
ATOM 2667 N N . GLY B 1 36 ? 14.219 -6.375 7.039 1 88.38 36 GLY B N 1
ATOM 2668 C CA . GLY B 1 36 ? 15.117 -7.359 7.625 1 88.38 36 GLY B CA 1
ATOM 2669 C C . GLY B 1 36 ? 15.742 -8.281 6.598 1 88.38 36 GLY B C 1
ATOM 2670 O O . GLY B 1 36 ? 16.922 -8.641 6.719 1 88.38 36 GLY B O 1
ATOM 2671 N N . GLU B 1 37 ? 14.914 -8.656 5.648 1 90.06 37 GLU B N 1
ATOM 2672 C CA . GLU B 1 37 ? 15.477 -9.586 4.672 1 90.06 37 GLU B CA 1
ATOM 2673 C C . GLU B 1 37 ? 16.594 -8.93 3.857 1 90.06 37 GLU B C 1
ATOM 2675 O O . GLU B 1 37 ? 17.531 -9.594 3.43 1 90.06 37 GLU B O 1
ATOM 2680 N N . LYS B 1 38 ? 16.484 -7.656 3.586 1 86.56 38 LYS B N 1
ATOM 2681 C CA . LYS B 1 38 ? 17.547 -6.934 2.885 1 86.56 38 LYS B CA 1
ATOM 2682 C C . LYS B 1 38 ? 18.844 -6.957 3.678 1 86.56 38 LYS B C 1
ATOM 2684 O O . LYS B 1 38 ? 19.922 -7.117 3.105 1 86.56 38 LYS B O 1
ATOM 2689 N N . PHE B 1 39 ? 18.719 -6.855 4.957 1 89.12 39 PHE B N 1
ATOM 2690 C CA . PHE B 1 39 ? 19.891 -6.887 5.812 1 89.12 39 PHE B CA 1
ATOM 2691 C C . PHE B 1 39 ? 20.547 -8.266 5.785 1 89.12 39 PHE B C 1
ATOM 2693 O O . PHE B 1 39 ? 21.781 -8.375 5.703 1 89.12 39 PHE B O 1
ATOM 2700 N N . VAL B 1 40 ? 19.781 -9.258 5.816 1 90.56 40 VAL B N 1
ATOM 2701 C CA . VAL B 1 40 ? 20.297 -10.617 5.789 1 90.56 40 VAL B CA 1
ATOM 2702 C C . VAL B 1 40 ? 21 -10.875 4.457 1 90.56 40 VAL B C 1
ATOM 2704 O O . VAL B 1 40 ? 22.078 -11.477 4.422 1 90.56 40 VAL B O 1
ATOM 2707 N N . LEU B 1 41 ? 20.438 -10.422 3.41 1 90.56 41 LEU B N 1
ATOM 2708 C CA . LEU B 1 41 ? 21.016 -10.586 2.084 1 90.56 41 LEU B CA 1
ATOM 2709 C C . LEU B 1 41 ? 22.375 -9.883 1.991 1 90.56 41 LEU B C 1
ATOM 2711 O O . LEU B 1 41 ? 23.328 -10.438 1.438 1 90.56 41 LEU B O 1
ATOM 2715 N N . VAL B 1 42 ? 22.469 -8.695 2.553 1 90.12 42 VAL B N 1
ATOM 2716 C CA . VAL B 1 42 ? 23.719 -7.922 2.531 1 90.12 42 VAL B CA 1
ATOM 2717 C C . VAL B 1 42 ? 24.797 -8.656 3.32 1 90.12 42 VAL B C 1
ATOM 2719 O O . VAL B 1 42 ? 25.969 -8.656 2.932 1 90.12 42 VAL B O 1
ATOM 2722 N N . TRP B 1 43 ? 24.453 -9.344 4.324 1 90.38 43 TRP B N 1
ATOM 2723 C CA . TRP B 1 43 ? 25.406 -10 5.215 1 90.38 43 TRP B CA 1
ATOM 2724 C C . TRP B 1 43 ? 25.906 -11.305 4.613 1 90.38 43 TRP B C 1
ATOM 2726 O O . TRP B 1 43 ? 27.047 -11.719 4.863 1 90.38 43 TRP B O 1
ATOM 2736 N N . PHE B 1 44 ? 25.125 -11.969 3.777 1 90.88 44 PHE B N 1
ATOM 2737 C CA . PHE B 1 44 ? 25.453 -13.352 3.447 1 90.88 44 PHE B CA 1
ATOM 2738 C C . PHE B 1 44 ? 25.656 -13.516 1.945 1 90.88 44 PHE B C 1
ATOM 2740 O O . PHE B 1 44 ? 26 -14.602 1.476 1 90.88 44 PHE B O 1
ATOM 2747 N N . ASP B 1 45 ? 25.406 -12.539 1.114 1 91 45 ASP B N 1
ATOM 2748 C CA . ASP B 1 45 ? 25.531 -12.68 -0.333 1 91 45 ASP B CA 1
ATOM 2749 C C . ASP B 1 45 ? 26.438 -11.594 -0.919 1 91 45 ASP B C 1
ATOM 2751 O O . ASP B 1 45 ? 26.797 -10.648 -0.225 1 91 45 ASP B O 1
ATOM 2755 N N . THR B 1 46 ? 26.953 -11.773 -2.125 1 90.12 46 THR B N 1
ATOM 2756 C CA . THR B 1 46 ? 27.859 -10.828 -2.771 1 90.12 46 THR B CA 1
ATOM 2757 C C . THR B 1 46 ? 27.109 -9.594 -3.248 1 90.12 46 THR B C 1
ATOM 2759 O O . THR B 1 46 ? 25.906 -9.656 -3.498 1 90.12 46 THR B O 1
ATOM 2762 N N . PRO B 1 47 ? 27.75 -8.469 -3.393 1 90 47 PRO B N 1
ATOM 2763 C CA . PRO B 1 47 ? 27.109 -7.254 -3.889 1 90 47 PRO B CA 1
ATOM 2764 C C . PRO B 1 47 ? 26.453 -7.441 -5.262 1 90 47 PRO B C 1
ATOM 2766 O O . PRO B 1 47 ? 25.406 -6.867 -5.539 1 90 47 PRO B O 1
ATOM 2769 N N . PHE B 1 48 ? 27.125 -8.219 -6.062 1 88.38 48 PHE B N 1
ATOM 2770 C CA . PHE B 1 48 ? 26.578 -8.461 -7.395 1 88.38 48 PHE B CA 1
ATOM 2771 C C . PHE B 1 48 ? 25.25 -9.219 -7.312 1 88.38 48 PHE B C 1
ATOM 2773 O O . PHE B 1 48 ? 24.297 -8.875 -8.008 1 88.38 48 PHE B O 1
ATOM 2780 N N . ASN B 1 49 ? 25.188 -10.156 -6.398 1 89.62 49 ASN B N 1
ATOM 2781 C CA . ASN B 1 49 ? 23.953 -10.922 -6.215 1 89.62 49 ASN B CA 1
ATOM 2782 C C . ASN B 1 49 ? 22.859 -10.078 -5.566 1 89.62 49 ASN B C 1
ATOM 2784 O O . ASN B 1 49 ? 21.672 -10.242 -5.867 1 89.62 49 ASN B O 1
ATOM 2788 N N . GLN B 1 50 ? 23.281 -9.219 -4.754 1 91.62 50 GLN B N 1
ATOM 2789 C CA . GLN B 1 50 ? 22.344 -8.281 -4.152 1 91.62 50 GLN B CA 1
ATOM 2790 C C . GLN B 1 50 ? 21.703 -7.387 -5.215 1 91.62 50 GLN B C 1
ATOM 2792 O O . GLN B 1 50 ? 20.5 -7.125 -5.176 1 91.62 50 GLN B O 1
ATOM 2797 N N . ALA B 1 51 ? 22.547 -6.953 -6.102 1 90.62 51 ALA B N 1
ATOM 2798 C CA . ALA B 1 51 ? 22.062 -6.102 -7.188 1 90.62 51 ALA B CA 1
ATOM 2799 C C . ALA B 1 51 ? 21.109 -6.867 -8.102 1 90.62 51 ALA B C 1
ATOM 2801 O O . ALA B 1 51 ? 20.094 -6.328 -8.531 1 90.62 51 ALA B O 1
ATOM 2802 N N . ALA B 1 52 ? 21.469 -8.062 -8.352 1 91.62 52 ALA B N 1
ATOM 2803 C CA . ALA B 1 52 ? 20.609 -8.914 -9.164 1 91.62 52 ALA B CA 1
ATOM 2804 C C . ALA B 1 52 ? 19.25 -9.102 -8.508 1 91.62 52 ALA B C 1
ATOM 2806 O O . ALA B 1 52 ? 18.219 -8.984 -9.164 1 91.62 52 ALA B O 1
ATOM 2807 N N . TYR B 1 53 ? 19.281 -9.383 -7.254 1 93.88 53 TYR B N 1
ATOM 2808 C CA . TYR B 1 53 ? 18.031 -9.523 -6.512 1 93.88 53 TYR B CA 1
ATOM 2809 C C . TYR B 1 53 ? 17.234 -8.219 -6.527 1 93.88 53 TYR B C 1
ATOM 2811 O O . TYR B 1 53 ? 16.016 -8.234 -6.711 1 93.88 53 TYR B O 1
ATOM 2819 N N . GLY B 1 54 ? 17.953 -7.141 -6.262 1 93.06 54 GLY B N 1
ATOM 2820 C CA . GLY B 1 54 ? 17.297 -5.844 -6.27 1 93.06 54 GLY B CA 1
ATOM 2821 C C . GLY B 1 54 ? 16.562 -5.543 -7.566 1 93.06 54 GLY B C 1
ATOM 2822 O O . GLY B 1 54 ? 15.453 -5.023 -7.559 1 93.06 54 GLY B O 1
ATOM 2823 N N . LEU B 1 55 ? 17.172 -5.875 -8.641 1 92.69 55 LEU B N 1
ATOM 2824 C CA . LEU B 1 55 ? 16.578 -5.648 -9.961 1 92.69 55 LEU B CA 1
ATOM 2825 C C . LEU B 1 55 ? 15.32 -6.48 -10.141 1 92.69 55 LEU B C 1
ATOM 2827 O O . LEU B 1 55 ? 14.289 -5.965 -10.578 1 92.69 55 LEU B O 1
ATOM 2831 N N . VAL B 1 56 ? 15.406 -7.719 -9.789 1 94.88 56 VAL B N 1
ATOM 2832 C CA . VAL B 1 56 ? 14.266 -8.625 -9.93 1 94.88 56 VAL B CA 1
ATOM 2833 C C . VAL B 1 56 ? 13.141 -8.188 -9 1 94.88 56 VAL B C 1
ATOM 2835 O O . VAL B 1 56 ? 11.969 -8.188 -9.383 1 94.88 56 VAL B O 1
ATOM 2838 N N . ASP B 1 57 ? 13.523 -7.824 -7.816 1 93.62 57 ASP B N 1
ATOM 2839 C CA . ASP B 1 57 ? 12.555 -7.363 -6.828 1 93.62 57 ASP B CA 1
ATOM 2840 C C . ASP B 1 57 ? 11.82 -6.117 -7.32 1 93.62 57 ASP B C 1
ATOM 2842 O O . ASP B 1 57 ? 10.617 -5.977 -7.105 1 93.62 57 ASP B O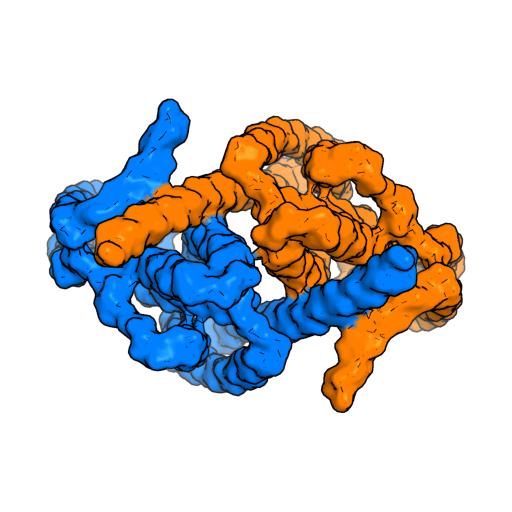 1
ATOM 2846 N N . LYS B 1 58 ? 12.492 -5.227 -7.93 1 89.94 58 LYS B N 1
ATOM 2847 C CA . LYS B 1 58 ? 11.883 -4.02 -8.477 1 89.94 58 LYS B CA 1
ATOM 2848 C C . LYS B 1 58 ? 10.898 -4.359 -9.594 1 89.94 58 LYS B C 1
ATOM 2850 O O . LYS B 1 58 ? 9.805 -3.797 -9.656 1 89.94 58 LYS B O 1
ATOM 2855 N N . LEU B 1 59 ? 11.305 -5.242 -10.438 1 91.31 59 LEU B N 1
ATOM 2856 C CA . LEU B 1 59 ? 10.422 -5.672 -11.516 1 91.31 59 LEU B CA 1
ATOM 2857 C C . LEU B 1 59 ? 9.18 -6.352 -10.969 1 91.31 59 LEU B C 1
ATOM 2859 O O . LEU B 1 59 ? 8.055 -6.047 -11.391 1 91.31 59 LEU B O 1
ATOM 2863 N N . GLY B 1 60 ? 9.422 -7.23 -10.055 1 91.56 60 GLY B N 1
ATOM 2864 C CA . GLY B 1 60 ? 8.305 -7.93 -9.438 1 91.56 60 GLY B CA 1
ATOM 2865 C C . GLY B 1 60 ? 7.375 -7.012 -8.672 1 91.56 60 GLY B C 1
ATOM 2866 O O . GLY B 1 60 ? 6.152 -7.164 -8.734 1 91.56 60 GLY B O 1
ATOM 2867 N N . SER B 1 61 ? 7.898 -6.062 -7.914 1 88.62 61 SER B N 1
ATOM 2868 C CA . SER B 1 61 ? 7.102 -5.117 -7.133 1 88.62 61 SER B CA 1
ATOM 2869 C C . SER B 1 61 ? 6.223 -4.258 -8.031 1 88.62 61 SER B C 1
ATOM 2871 O O . SER B 1 61 ? 5.121 -3.865 -7.641 1 88.62 61 SER B O 1
ATOM 2873 N N . LEU B 1 62 ? 6.715 -3.984 -9.203 1 88.44 62 LEU B N 1
ATOM 2874 C CA . LEU B 1 62 ? 5.922 -3.23 -10.172 1 88.44 62 LEU B CA 1
ATOM 2875 C C . LEU B 1 62 ? 4.652 -3.988 -10.539 1 88.44 62 LEU B C 1
ATOM 2877 O O . LEU B 1 62 ? 3.564 -3.406 -10.586 1 88.44 62 LEU B O 1
ATOM 2881 N N . VAL B 1 63 ? 4.82 -5.254 -10.727 1 90.12 63 VAL B N 1
ATOM 2882 C CA . VAL B 1 63 ? 3.672 -6.094 -11.055 1 90.12 63 VAL B CA 1
ATOM 2883 C C . VAL B 1 63 ? 2.693 -6.113 -9.883 1 90.12 63 VAL B C 1
ATOM 2885 O O . VAL B 1 63 ? 1.481 -5.98 -10.078 1 90.12 63 VAL B O 1
ATOM 2888 N N . VAL B 1 64 ? 3.219 -6.27 -8.703 1 90.5 64 VAL B N 1
ATOM 2889 C CA . VAL B 1 64 ? 2.396 -6.312 -7.496 1 90.5 64 VAL B CA 1
ATOM 2890 C C . VAL B 1 64 ? 1.626 -5 -7.348 1 90.5 64 VAL B C 1
ATOM 2892 O O . VAL B 1 64 ? 0.417 -5.012 -7.102 1 90.5 64 VAL B O 1
ATOM 2895 N N . ARG B 1 65 ? 2.205 -3.902 -7.566 1 85.69 65 ARG B N 1
ATOM 2896 C CA . ARG B 1 65 ? 1.604 -2.586 -7.379 1 85.69 65 ARG B CA 1
ATOM 2897 C C . ARG B 1 65 ? 0.586 -2.285 -8.477 1 85.69 65 ARG B C 1
ATOM 2899 O O . ARG B 1 65 ? -0.478 -1.723 -8.203 1 85.69 65 ARG B O 1
ATOM 2906 N N . ILE B 1 66 ? 0.893 -2.684 -9.664 1 89.38 66 ILE B N 1
ATOM 2907 C CA . ILE B 1 66 ? 0.071 -2.275 -10.797 1 89.38 66 ILE B CA 1
ATOM 2908 C C . ILE B 1 66 ? -1.107 -3.234 -10.953 1 89.38 66 ILE B C 1
ATOM 2910 O O . ILE B 1 66 ? -2.217 -2.814 -11.289 1 89.38 66 ILE B O 1
ATOM 2914 N N . VAL B 1 67 ? -0.853 -4.473 -10.68 1 89.5 67 VAL B N 1
ATOM 2915 C CA . VAL B 1 67 ? -1.875 -5.465 -10.992 1 89.5 67 VAL B CA 1
ATOM 2916 C C . VAL B 1 67 ? -2.529 -5.957 -9.703 1 89.5 67 VAL B C 1
ATOM 2918 O O . VAL B 1 67 ? -3.746 -5.84 -9.539 1 89.5 67 VAL B O 1
ATOM 2921 N N . PHE B 1 68 ? -1.823 -6.332 -8.742 1 91.94 68 PHE B N 1
ATOM 2922 C CA . PHE B 1 68 ? -2.363 -7.086 -7.621 1 91.94 68 PHE B CA 1
ATOM 2923 C C . PHE B 1 68 ? -2.924 -6.148 -6.559 1 91.94 68 PHE B C 1
ATOM 2925 O O . PHE B 1 68 ? -3.939 -6.449 -5.93 1 91.94 68 PHE B O 1
ATOM 2932 N N . LEU B 1 69 ? -2.266 -5.082 -6.395 1 90.94 69 LEU B N 1
ATOM 2933 C CA . LEU B 1 69 ? -2.73 -4.168 -5.355 1 90.94 69 LEU B CA 1
ATOM 2934 C C . LEU B 1 69 ? -4.125 -3.641 -5.68 1 90.94 69 LEU B C 1
ATOM 2936 O O . LEU B 1 69 ? -5.035 -3.734 -4.855 1 90.94 69 LEU B O 1
ATOM 2940 N N . PRO B 1 70 ? -4.352 -3.07 -6.844 1 89.25 70 PRO B N 1
ATOM 2941 C CA . PRO B 1 70 ? -5.711 -2.639 -7.176 1 89.25 70 PRO B CA 1
ATOM 2942 C C . PRO B 1 70 ? -6.73 -3.775 -7.098 1 89.25 70 PRO B C 1
ATOM 2944 O O . PRO B 1 70 ? -7.863 -3.562 -6.66 1 89.25 70 PRO B O 1
ATOM 2947 N N . PHE B 1 71 ? -6.289 -4.922 -7.551 1 92 71 PHE B N 1
ATOM 2948 C CA . PHE B 1 71 ? -7.164 -6.086 -7.469 1 92 71 PHE B CA 1
ATOM 2949 C C . PHE B 1 71 ? -7.52 -6.398 -6.023 1 92 71 PHE B C 1
ATOM 2951 O O . PHE B 1 71 ? -8.68 -6.656 -5.707 1 92 71 PHE B O 1
ATOM 2958 N N . GLU B 1 72 ? -6.48 -6.379 -5.195 1 92.75 72 GLU B N 1
ATOM 2959 C CA . GLU B 1 72 ? -6.672 -6.641 -3.77 1 92.75 72 GLU B CA 1
ATOM 2960 C C . GLU B 1 72 ? -7.602 -5.605 -3.141 1 92.75 72 GLU B C 1
ATOM 2962 O O . GLU B 1 72 ? -8.5 -5.961 -2.377 1 92.75 72 GLU B O 1
ATOM 2967 N N . GLU B 1 73 ? -7.441 -4.379 -3.479 1 88.06 73 GLU B N 1
ATOM 2968 C CA . GLU B 1 73 ? -8.266 -3.297 -2.949 1 88.06 73 GLU B CA 1
ATOM 2969 C C . GLU B 1 73 ? -9.711 -3.428 -3.414 1 88.06 73 GLU B C 1
ATOM 2971 O O . GLU B 1 73 ? -10.641 -3.252 -2.625 1 88.06 73 GLU B O 1
ATOM 2976 N N . SER B 1 74 ? -9.852 -3.721 -4.652 1 87.31 74 SER B N 1
ATOM 2977 C CA . SER B 1 74 ? -11.188 -3.898 -5.207 1 87.31 74 SER B CA 1
ATOM 2978 C C . SER B 1 74 ? -11.891 -5.098 -4.578 1 87.31 74 SER B C 1
ATOM 2980 O O . SER B 1 74 ? -13.078 -5.027 -4.254 1 87.31 74 SER B O 1
ATOM 2982 N N . SER B 1 75 ? -11.133 -6.156 -4.438 1 91.94 75 SER B N 1
ATOM 2983 C CA . SER B 1 75 ? -11.68 -7.348 -3.801 1 91.94 75 SER B CA 1
ATOM 2984 C C . SER B 1 75 ? -12.094 -7.066 -2.361 1 91.94 75 SER B C 1
ATOM 2986 O O . SER B 1 75 ? -13.195 -7.438 -1.94 1 91.94 75 SER B O 1
ATOM 2988 N N . TYR B 1 76 ? -11.242 -6.402 -1.667 1 90.56 76 TYR B N 1
ATOM 2989 C CA . TYR B 1 76 ? -11.523 -6.051 -0.28 1 90.56 76 TYR B CA 1
ATOM 2990 C C . TYR B 1 76 ? -12.82 -5.246 -0.173 1 90.56 76 TYR B C 1
ATOM 2992 O O . TYR B 1 76 ? -13.672 -5.539 0.67 1 90.56 76 TYR B O 1
ATOM 3000 N N . ALA B 1 77 ? -12.969 -4.266 -1.009 1 84.5 77 ALA B N 1
ATOM 3001 C CA . ALA B 1 77 ? -14.156 -3.42 -1 1 84.5 77 ALA B CA 1
ATOM 3002 C C . ALA B 1 77 ? -15.414 -4.238 -1.286 1 84.5 77 ALA B C 1
ATOM 3004 O O . ALA B 1 77 ? -16.422 -4.09 -0.6 1 84.5 77 ALA B O 1
ATOM 3005 N N . THR B 1 78 ? -15.328 -5.078 -2.262 1 86.81 78 THR B N 1
ATOM 3006 C CA . THR B 1 78 ? -16.469 -5.895 -2.664 1 86.81 78 THR B CA 1
ATOM 3007 C C . THR B 1 78 ? -16.859 -6.871 -1.557 1 86.81 78 THR B C 1
ATOM 3009 O O . THR B 1 78 ? -18.031 -7.008 -1.227 1 86.81 78 THR B O 1
ATOM 3012 N N . PHE B 1 79 ? -15.852 -7.527 -0.959 1 92.19 79 PHE B N 1
ATOM 3013 C CA . PHE B 1 79 ? -16.109 -8.477 0.115 1 92.19 79 PHE B CA 1
ATOM 3014 C C . PHE B 1 79 ? -16.766 -7.785 1.306 1 92.19 79 PHE B C 1
ATOM 3016 O O . PHE B 1 79 ? -17.703 -8.312 1.904 1 92.19 79 PHE B O 1
ATOM 3023 N N . THR B 1 80 ? -16.188 -6.598 1.647 1 87.62 80 THR B N 1
ATOM 3024 C CA . THR B 1 80 ? -16.703 -5.844 2.781 1 87.62 80 THR B CA 1
ATOM 3025 C C . THR B 1 80 ? -18.172 -5.465 2.553 1 87.62 80 THR B C 1
ATOM 3027 O O . THR B 1 80 ? -19 -5.578 3.461 1 87.62 80 THR B O 1
ATOM 3030 N N . GLN B 1 81 ? -18.5 -5.02 1.376 1 85.06 81 GLN B N 1
ATOM 3031 C CA . GLN B 1 81 ? -19.859 -4.645 1.024 1 85.06 81 GLN B CA 1
ATOM 3032 C C . GLN B 1 81 ? -20.797 -5.84 1.126 1 85.06 81 GLN B C 1
ATOM 3034 O O . GLN B 1 81 ? -21.891 -5.727 1.684 1 85.06 81 GLN B O 1
ATOM 3039 N N . LEU B 1 82 ? -20.422 -6.949 0.617 1 87 82 LEU B N 1
ATOM 3040 C CA . LEU B 1 82 ? -21.25 -8.141 0.595 1 87 82 LEU B CA 1
ATOM 3041 C C . LEU B 1 82 ? -21.422 -8.719 1.996 1 87 82 LEU B C 1
ATOM 3043 O O . LEU B 1 82 ? -22.469 -9.281 2.324 1 87 82 LEU B O 1
ATOM 3047 N N . ALA B 1 83 ? -20.453 -8.562 2.832 1 88.69 83 ALA B N 1
ATOM 3048 C CA . ALA B 1 83 ? -20.453 -9.117 4.18 1 88.69 83 ALA B CA 1
ATOM 3049 C C . ALA B 1 83 ? -21.375 -8.32 5.109 1 88.69 83 ALA B C 1
ATOM 3051 O O . ALA B 1 83 ? -21.812 -8.828 6.141 1 88.69 83 ALA B O 1
ATOM 3052 N N . SER B 1 84 ? -21.688 -7.109 4.84 1 81.19 84 SER B N 1
ATOM 3053 C CA . SER B 1 84 ? -22.453 -6.215 5.699 1 81.19 84 SER B CA 1
ATOM 3054 C C . SER B 1 84 ? -23.922 -6.617 5.734 1 81.19 84 SER B C 1
ATOM 3056 O O . SER B 1 84 ? -24.625 -6.367 6.723 1 81.19 84 SER B O 1
ATOM 3058 N N . GLY B 1 85 ? -24.672 -7.254 4.773 1 74.56 85 GLY B N 1
ATOM 3059 C CA . GLY B 1 85 ? -26.078 -7.582 4.727 1 74.56 85 GLY B CA 1
ATOM 3060 C C . GLY B 1 85 ? -26.406 -8.898 5.398 1 74.56 85 GLY B C 1
ATOM 3061 O O . GLY B 1 85 ? -27.578 -9.188 5.676 1 74.56 85 GLY B O 1
ATOM 3062 N N . GLN B 1 86 ? -25.719 -9.555 6.191 1 71.06 86 GLN B N 1
ATOM 3063 C CA . GLN B 1 86 ? -25.781 -10.836 6.898 1 71.06 86 GLN B CA 1
ATOM 3064 C C . GLN B 1 86 ? -27.016 -11.633 6.484 1 71.06 86 GLN B C 1
ATOM 3066 O O . GLN B 1 86 ? -27.641 -12.289 7.316 1 71.06 86 GLN B O 1
ATOM 3071 N N . THR B 1 87 ? -27.562 -11.594 5.273 1 80.81 87 THR B N 1
ATOM 3072 C CA . THR B 1 87 ? -28.609 -12.461 4.75 1 80.81 87 THR B CA 1
ATOM 3073 C C . THR B 1 87 ? -28 -13.672 4.043 1 80.81 87 THR B C 1
ATOM 3075 O O . THR B 1 87 ? -26.844 -13.633 3.617 1 80.81 87 THR B O 1
ATOM 3078 N N . PRO B 1 88 ? -28.75 -14.773 4.066 1 82.81 88 PRO B N 1
ATOM 3079 C CA . PRO B 1 88 ? -28.25 -15.953 3.365 1 82.81 88 PRO B CA 1
ATOM 3080 C C . PRO B 1 88 ? -27.859 -15.664 1.919 1 82.81 88 PRO B C 1
ATOM 3082 O O . PRO B 1 88 ? -26.891 -16.234 1.413 1 82.81 88 PRO B O 1
ATOM 3085 N N . GLU B 1 89 ? -28.547 -14.844 1.272 1 84.81 89 GLU B N 1
ATOM 3086 C CA . GLU B 1 89 ? -28.234 -14.453 -0.096 1 84.81 89 GLU B CA 1
ATOM 3087 C C . GLU B 1 89 ? -26.891 -13.734 -0.163 1 84.81 89 GLU B C 1
ATOM 3089 O O . GLU B 1 89 ? -26.094 -13.977 -1.068 1 84.81 89 GLU B O 1
ATOM 3094 N N . ASN B 1 90 ? -26.625 -13.008 0.839 1 85.56 90 ASN B N 1
ATOM 3095 C CA . ASN B 1 90 ? -25.375 -12.258 0.877 1 85.56 90 ASN B CA 1
ATOM 3096 C C . ASN B 1 90 ? -24.188 -13.18 1.121 1 85.56 90 ASN B C 1
ATOM 3098 O O . ASN B 1 90 ? -23.109 -12.969 0.562 1 85.56 90 ASN B O 1
ATOM 3102 N N . VAL B 1 91 ? -24.469 -14.172 1.85 1 90 91 VAL B N 1
ATOM 3103 C CA . VAL B 1 91 ? -23.391 -15.117 2.145 1 90 91 VAL B CA 1
ATOM 3104 C C . VAL B 1 91 ? -23.031 -15.898 0.884 1 90 91 VAL B C 1
ATOM 3106 O O . VAL B 1 91 ? -21.844 -16.109 0.591 1 90 91 VAL B O 1
ATOM 3109 N N . SER B 1 92 ? -23.984 -16.344 0.155 1 90.56 92 SER B N 1
ATOM 3110 C CA . SER B 1 92 ? -23.766 -17.047 -1.099 1 90.56 92 SER B CA 1
ATOM 3111 C C . SER B 1 92 ? -23.062 -16.156 -2.119 1 90.56 92 SER B C 1
ATOM 3113 O O . SER B 1 92 ? -22.156 -16.609 -2.822 1 90.56 92 SER B O 1
ATOM 3115 N N . ASN B 1 93 ? -23.422 -14.898 -2.168 1 89.44 93 ASN B N 1
ATOM 3116 C CA . ASN B 1 93 ? -22.797 -13.945 -3.068 1 89.44 93 ASN B CA 1
ATOM 3117 C C . ASN B 1 93 ? -21.328 -13.695 -2.684 1 89.44 93 ASN B C 1
ATOM 3119 O O . ASN B 1 93 ? -20.469 -13.539 -3.555 1 89.44 93 ASN B O 1
ATOM 3123 N N . LEU B 1 94 ? -21.156 -13.609 -1.444 1 92.5 94 LEU B N 1
ATOM 3124 C CA . LEU B 1 94 ? -19.797 -13.438 -0.937 1 92.5 94 LEU B CA 1
ATOM 3125 C C . LEU B 1 94 ? -18.922 -14.625 -1.311 1 92.5 94 LEU B C 1
ATOM 3127 O O . LEU B 1 94 ? -17.797 -14.445 -1.774 1 92.5 94 LEU B O 1
ATOM 3131 N N . GLU B 1 95 ? -19.438 -15.828 -1.164 1 94.19 95 GLU B N 1
ATOM 3132 C CA . GLU B 1 95 ? -18.719 -17.047 -1.535 1 94.19 95 GLU B CA 1
ATOM 3133 C C . GLU B 1 95 ? -18.391 -17.062 -3.025 1 94.19 95 GLU B C 1
ATOM 3135 O O . GLU B 1 95 ? -17.266 -17.375 -3.414 1 94.19 95 GLU B O 1
ATOM 3140 N N . GLY B 1 96 ? -19.359 -16.703 -3.811 1 90.94 96 GLY B N 1
ATOM 3141 C CA . GLY B 1 96 ? -19.156 -16.641 -5.25 1 90.94 96 GLY B CA 1
ATOM 3142 C C . GLY B 1 96 ? -18.125 -15.594 -5.66 1 90.94 96 GLY B C 1
ATOM 3143 O O . GLY B 1 96 ? -17.297 -15.836 -6.543 1 90.94 96 GLY B O 1
ATOM 3144 N N . SER B 1 97 ? -18.203 -14.477 -5.008 1 91.06 97 SER B N 1
ATOM 3145 C CA . SER B 1 97 ? -17.25 -13.406 -5.312 1 91.06 97 SER B CA 1
ATOM 3146 C C . SER B 1 97 ? -15.828 -13.812 -4.969 1 91.06 97 SER B C 1
ATOM 3148 O O . SER B 1 97 ? -14.898 -13.531 -5.727 1 91.06 97 SER B O 1
ATOM 3150 N N . LEU B 1 98 ? -15.703 -14.445 -3.836 1 94.69 98 LEU B N 1
ATOM 3151 C CA . LEU B 1 98 ? -14.391 -14.93 -3.439 1 94.69 98 LEU B CA 1
ATOM 3152 C C . LEU B 1 98 ? -13.875 -15.969 -4.426 1 94.69 98 LEU B C 1
ATOM 3154 O O . LEU B 1 98 ? -12.711 -15.93 -4.828 1 94.69 98 LEU B O 1
ATOM 3158 N N . LEU B 1 99 ? -14.742 -16.859 -4.84 1 93.62 99 LEU B N 1
ATOM 3159 C CA . LEU B 1 99 ? -14.383 -17.891 -5.809 1 93.62 99 LEU B CA 1
ATOM 3160 C C . LEU B 1 99 ? -13.914 -17.266 -7.117 1 93.62 99 LEU B C 1
ATOM 3162 O O . LEU B 1 99 ? -12.867 -17.641 -7.656 1 93.62 99 LEU B O 1
ATOM 3166 N N . GLY B 1 100 ? -14.648 -16.312 -7.551 1 90.44 100 GLY B N 1
ATOM 3167 C CA . GLY B 1 100 ? -14.273 -15.641 -8.781 1 90.44 100 GLY B CA 1
ATOM 3168 C C . GLY B 1 100 ? -12.938 -14.922 -8.68 1 90.44 100 GLY B C 1
ATOM 3169 O O . GLY B 1 100 ? -12.125 -14.969 -9.609 1 90.44 100 GLY B O 1
ATOM 3170 N N . ALA B 1 101 ? -12.75 -14.219 -7.562 1 92.56 101 ALA B N 1
ATOM 3171 C CA . ALA B 1 101 ? -11.508 -13.484 -7.352 1 92.56 101 ALA B CA 1
ATOM 3172 C C . ALA B 1 101 ? -10.305 -14.43 -7.32 1 92.56 101 ALA B C 1
ATOM 3174 O O . ALA B 1 101 ? -9.297 -14.18 -7.98 1 92.56 101 ALA B O 1
ATOM 3175 N N . LEU B 1 102 ? -10.469 -15.516 -6.582 1 94.88 102 LEU B N 1
ATOM 3176 C CA . LEU B 1 102 ? -9.375 -16.469 -6.465 1 94.88 102 LEU B CA 1
ATOM 3177 C C . LEU B 1 102 ? -9.125 -17.188 -7.793 1 94.88 102 LEU B C 1
ATOM 3179 O O . LEU B 1 102 ? -7.98 -17.484 -8.133 1 94.88 102 LEU B O 1
ATOM 3183 N N . LYS B 1 103 ? -10.164 -17.438 -8.523 1 92.06 103 LYS B N 1
ATOM 3184 C CA . LYS B 1 103 ? -10.023 -18.062 -9.836 1 92.06 103 LYS B CA 1
ATOM 3185 C C . LYS B 1 103 ? -9.25 -17.156 -10.797 1 92.06 103 LYS B C 1
ATOM 3187 O O . LYS B 1 103 ? -8.367 -17.609 -11.516 1 92.06 103 LYS B O 1
ATOM 3192 N N . LEU B 1 104 ? -9.562 -15.898 -10.758 1 90.62 104 LEU B N 1
ATOM 3193 C CA . LEU B 1 104 ? -8.891 -14.938 -11.625 1 90.62 104 LEU B CA 1
ATOM 3194 C C . LEU B 1 104 ? -7.406 -14.836 -11.273 1 90.62 104 LEU B C 1
ATOM 3196 O O . LEU B 1 104 ? -6.551 -14.836 -12.164 1 90.62 104 LEU B O 1
ATOM 3200 N N . ILE B 1 105 ? -7.145 -14.734 -10.023 1 92.88 105 ILE B N 1
ATOM 3201 C CA . ILE B 1 105 ? -5.758 -14.609 -9.594 1 92.88 105 ILE B CA 1
ATOM 3202 C C . ILE B 1 105 ? -4.996 -15.891 -9.93 1 92.88 105 ILE B C 1
ATOM 3204 O O . ILE B 1 105 ? -3.814 -15.844 -10.289 1 92.88 105 ILE B O 1
ATOM 3208 N N . THR B 1 106 ? -5.645 -17.016 -9.781 1 93.31 106 THR B N 1
ATOM 3209 C CA . THR B 1 106 ? -5.027 -18.297 -10.148 1 93.31 106 THR B CA 1
ATOM 3210 C C . THR B 1 106 ? -4.727 -18.328 -11.641 1 93.31 106 THR B C 1
ATOM 3212 O O . THR B 1 106 ? -3.664 -18.797 -12.055 1 93.31 106 THR B O 1
ATOM 3215 N N . LEU B 1 107 ? -5.633 -17.844 -12.406 1 92.12 107 LEU B N 1
ATOM 3216 C CA . LEU B 1 107 ? -5.438 -17.797 -13.852 1 92.12 107 LEU B CA 1
ATOM 3217 C C . LEU B 1 107 ? -4.234 -16.938 -14.211 1 92.12 107 LEU B C 1
ATOM 3219 O O . LEU B 1 107 ? -3.361 -17.359 -14.969 1 92.12 107 LEU B O 1
ATOM 3223 N N . ILE B 1 108 ? -4.145 -15.781 -13.633 1 91.12 108 ILE B N 1
ATOM 3224 C CA . ILE B 1 108 ? -3.031 -14.875 -13.883 1 91.12 108 ILE B CA 1
ATOM 3225 C C . ILE B 1 108 ? -1.727 -15.516 -13.422 1 91.12 108 ILE B C 1
ATOM 3227 O O . ILE B 1 108 ? -0.729 -15.5 -14.141 1 91.12 108 ILE B O 1
ATOM 3231 N N . GLY B 1 109 ? -1.773 -16.094 -12.289 1 93.06 109 GLY B N 1
ATOM 3232 C CA . GLY B 1 109 ? -0.601 -16.75 -11.75 1 93.06 109 GLY B CA 1
ATOM 3233 C C . GLY B 1 109 ? -0.123 -17.906 -12.609 1 93.06 109 GLY B C 1
ATOM 3234 O O . GLY B 1 109 ? 1.079 -18.078 -12.836 1 93.06 109 GLY B O 1
ATOM 3235 N N . LEU B 1 110 ? -1.032 -18.703 -13.086 1 93.75 110 LEU B N 1
ATOM 3236 C CA . LEU B 1 110 ? -0.687 -19.844 -13.906 1 93.75 110 LEU B CA 1
ATOM 3237 C C . LEU B 1 110 ? -0.062 -19.406 -15.227 1 93.75 110 LEU B C 1
ATOM 3239 O O . LEU B 1 110 ? 0.857 -20.047 -15.734 1 93.75 110 LEU B O 1
ATOM 3243 N N . VAL B 1 111 ? -0.522 -18.328 -15.734 1 94.69 111 VAL B N 1
ATOM 3244 C CA . VAL B 1 111 ? 0.081 -17.797 -16.953 1 94.69 111 VAL B CA 1
ATOM 3245 C C . VAL B 1 111 ? 1.521 -17.375 -16.672 1 94.69 111 VAL B C 1
ATOM 3247 O O . VAL B 1 111 ? 2.432 -17.703 -17.438 1 94.69 111 VAL B O 1
ATOM 3250 N N . VAL B 1 112 ? 1.74 -16.719 -15.578 1 95.25 112 VAL B N 1
ATOM 3251 C CA . VAL B 1 112 ? 3.064 -16.203 -15.227 1 95.25 112 VAL B CA 1
ATOM 3252 C C . VAL B 1 112 ? 4.016 -17.375 -14.977 1 95.25 112 VAL B C 1
ATOM 3254 O O . VAL B 1 112 ? 5.148 -17.375 -15.461 1 95.25 112 VAL B O 1
ATOM 3257 N N . ILE B 1 113 ? 3.549 -18.406 -14.281 1 95.12 113 ILE B N 1
ATOM 3258 C CA . ILE B 1 113 ? 4.41 -19.531 -13.938 1 95.12 113 ILE B CA 1
ATOM 3259 C C . ILE B 1 113 ? 4.727 -20.344 -15.195 1 95.12 113 ILE B C 1
ATOM 3261 O O . ILE B 1 113 ? 5.816 -20.906 -15.32 1 95.12 113 ILE B O 1
ATOM 3265 N N . SER B 1 114 ? 3.814 -20.359 -16.109 1 96.44 114 SER B N 1
ATOM 3266 C CA . SER B 1 114 ? 3.988 -21.172 -17.312 1 96.44 114 SER B CA 1
ATOM 3267 C C . SER B 1 114 ? 4.949 -20.516 -18.297 1 96.44 114 SER B C 1
ATOM 3269 O O . SER B 1 114 ? 5.762 -21.188 -18.938 1 96.44 114 SER B O 1
ATOM 3271 N N . PHE B 1 115 ? 4.945 -19.219 -18.375 1 97.5 115 PHE B N 1
ATOM 3272 C CA . PHE B 1 115 ? 5.699 -18.562 -19.438 1 97.5 115 PHE B CA 1
ATOM 3273 C C . PHE B 1 115 ? 6.848 -17.75 -18.844 1 97.5 115 PHE B C 1
ATOM 3275 O O . PHE B 1 115 ? 7.875 -17.562 -19.5 1 97.5 115 PHE B O 1
ATOM 3282 N N . GLY B 1 116 ? 6.645 -17.297 -17.656 1 96.75 116 GLY B N 1
ATOM 3283 C CA . GLY B 1 116 ? 7.605 -16.391 -17.047 1 96.75 116 GLY B CA 1
ATOM 3284 C C . GLY B 1 116 ? 9.016 -16.953 -17.016 1 96.75 116 GLY B C 1
ATOM 3285 O O . GLY B 1 116 ? 9.945 -16.328 -17.531 1 96.75 116 GLY B O 1
ATOM 3286 N N . PRO B 1 117 ? 9.172 -18.156 -16.516 1 97.06 117 PRO B N 1
ATOM 3287 C CA . PRO B 1 117 ? 10.516 -18.719 -16.375 1 97.06 117 PRO B CA 1
ATOM 3288 C C . PRO B 1 117 ? 11.234 -18.859 -17.719 1 97.06 117 PRO B C 1
ATOM 3290 O O . PRO B 1 117 ? 12.414 -18.5 -17.828 1 97.06 117 PRO B O 1
ATOM 3293 N N . SER B 1 118 ? 10.555 -19.25 -18.734 1 97.69 118 SER B N 1
ATOM 3294 C CA . SER B 1 118 ? 11.18 -19.5 -20.031 1 97.69 118 SER B CA 1
ATOM 3295 C C . SER B 1 118 ? 11.555 -18.188 -20.719 1 97.69 118 SER B C 1
ATOM 3297 O O . SER B 1 118 ? 12.344 -18.188 -21.656 1 97.69 118 SER B O 1
ATOM 3299 N N . TYR B 1 119 ? 11.07 -17.094 -20.25 1 97.88 119 TYR B N 1
ATOM 3300 C CA . TYR B 1 119 ? 11.352 -15.828 -20.906 1 97.88 119 TYR B CA 1
ATOM 3301 C C . TYR B 1 119 ? 12.039 -14.859 -19.953 1 97.88 119 TYR B C 1
ATOM 3303 O O . TYR B 1 119 ? 12.125 -13.664 -20.219 1 97.88 119 TYR B O 1
ATOM 3311 N N . SER B 1 120 ? 12.453 -15.391 -18.828 1 97.75 120 SER B N 1
ATOM 3312 C CA . SER B 1 120 ? 13.18 -14.586 -17.859 1 97.75 120 SER B CA 1
ATOM 3313 C C . SER B 1 120 ? 14.5 -14.07 -18.422 1 97.75 120 SER B C 1
ATOM 3315 O O . SER B 1 120 ? 14.82 -12.891 -18.297 1 97.75 120 SER B O 1
ATOM 3317 N N . TYR B 1 121 ? 15.273 -14.977 -19.094 1 97.56 121 TYR B N 1
ATOM 3318 C CA . TYR B 1 121 ? 16.531 -14.562 -19.719 1 97.56 121 TYR B CA 1
ATOM 3319 C C . TYR B 1 121 ? 16.281 -13.492 -20.766 1 97.56 121 TYR B C 1
ATOM 3321 O O . TYR B 1 121 ? 16.984 -12.469 -20.797 1 97.56 121 TYR B O 1
ATOM 3329 N N . THR B 1 122 ? 15.281 -13.742 -21.609 1 97.44 122 THR B N 1
ATOM 3330 C CA . THR B 1 122 ? 14.945 -12.82 -22.688 1 97.44 122 THR B CA 1
ATOM 3331 C C . THR B 1 122 ? 14.594 -11.445 -22.141 1 97.44 122 THR B C 1
ATOM 3333 O O . THR B 1 122 ? 15.109 -10.43 -22.609 1 97.44 122 THR B O 1
ATOM 3336 N N . LEU B 1 123 ? 13.812 -11.438 -21.125 1 96.69 123 LEU B N 1
ATOM 3337 C CA . LEU B 1 123 ? 13.375 -10.172 -20.531 1 96.69 123 LEU B CA 1
ATOM 3338 C C . LEU B 1 123 ? 14.562 -9.406 -19.953 1 96.69 123 LEU B C 1
ATOM 3340 O O . LEU B 1 123 ? 14.719 -8.211 -20.203 1 96.69 123 LEU B O 1
ATOM 3344 N N . LEU B 1 124 ? 15.391 -10.07 -19.25 1 96.81 124 LEU B N 1
ATOM 3345 C CA . LEU B 1 124 ? 16.531 -9.414 -18.594 1 96.81 124 LEU B CA 1
ATOM 3346 C C . LEU B 1 124 ? 17.531 -8.93 -19.641 1 96.81 124 LEU B C 1
ATOM 3348 O O . LEU B 1 124 ? 18.125 -7.859 -19.484 1 96.81 124 LEU B O 1
ATOM 3352 N N . ASN B 1 125 ? 17.719 -9.781 -20.625 1 96.81 125 ASN B N 1
ATOM 3353 C CA . ASN B 1 125 ? 18.656 -9.391 -21.688 1 96.81 125 ASN B CA 1
ATOM 3354 C C . ASN B 1 125 ? 18.172 -8.133 -22.422 1 96.81 125 ASN B C 1
ATOM 3356 O O . ASN B 1 125 ? 18.969 -7.223 -22.672 1 96.81 125 ASN B O 1
ATOM 3360 N N . LEU B 1 126 ? 16.953 -8.078 -22.688 1 95.31 126 LEU B N 1
ATOM 3361 C CA . LEU B 1 126 ? 16.375 -6.949 -23.422 1 95.31 126 LEU B CA 1
ATOM 3362 C C . LEU B 1 126 ? 16.375 -5.691 -22.562 1 95.31 126 LEU B C 1
ATOM 3364 O O . LEU B 1 126 ? 16.641 -4.594 -23.047 1 95.31 126 LEU B O 1
ATOM 3368 N N . LEU B 1 127 ? 16.141 -5.84 -21.266 1 93 127 LEU B N 1
ATOM 3369 C CA . LEU B 1 127 ? 15.953 -4.68 -20.406 1 93 127 LEU B CA 1
ATOM 3370 C C . LEU B 1 127 ? 17.281 -4.207 -19.828 1 93 127 LEU B C 1
ATOM 3372 O O . LEU B 1 127 ? 17.484 -3.006 -19.625 1 93 127 LEU B O 1
ATOM 3376 N N . TYR B 1 128 ? 18.156 -5.156 -19.516 1 91.88 128 TYR B N 1
ATOM 3377 C CA . TYR B 1 128 ? 19.312 -4.77 -18.719 1 91.88 128 TYR B CA 1
ATOM 3378 C C . TYR B 1 128 ? 20.609 -5.262 -19.344 1 91.88 128 TYR B C 1
ATOM 3380 O O . TYR B 1 128 ? 21.703 -4.973 -18.844 1 91.88 128 TYR B O 1
ATOM 3388 N N . GLY B 1 129 ? 20.516 -6.105 -20.391 1 93.12 129 GLY B N 1
ATOM 3389 C CA . GLY B 1 129 ? 21.688 -6.539 -21.125 1 93.12 129 GLY B CA 1
ATOM 3390 C C . GLY B 1 129 ? 22.266 -7.836 -20.594 1 93.12 129 GLY B C 1
ATOM 3391 O O . GLY B 1 129 ? 21.75 -8.414 -19.641 1 93.12 129 GLY B O 1
ATOM 3392 N N . ARG B 1 130 ? 23.359 -8.273 -21.156 1 94.25 130 ARG B N 1
ATOM 3393 C CA . ARG B 1 130 ? 23.953 -9.586 -20.938 1 94.25 130 ARG B CA 1
ATOM 3394 C C . ARG B 1 130 ? 24.609 -9.672 -19.562 1 94.25 130 ARG B C 1
ATOM 3396 O O . ARG B 1 130 ? 24.688 -10.75 -18.984 1 94.25 130 ARG B O 1
ATOM 3403 N N . ARG B 1 131 ? 24.984 -8.578 -19.062 1 91.75 131 ARG B N 1
ATOM 3404 C CA . ARG B 1 131 ? 25.625 -8.547 -17.75 1 91.75 131 ARG B CA 1
ATOM 3405 C C . ARG B 1 131 ? 24.719 -9.172 -16.688 1 91.75 131 ARG B C 1
ATOM 3407 O O . ARG B 1 131 ? 25.203 -9.883 -15.797 1 91.75 131 ARG B O 1
ATOM 3414 N N . TYR B 1 132 ? 23.438 -8.977 -16.828 1 92.38 132 TYR B N 1
ATOM 3415 C CA . TYR B 1 132 ? 22.484 -9.477 -15.844 1 92.38 132 TYR B CA 1
ATOM 3416 C C . TYR B 1 132 ? 21.875 -10.797 -16.297 1 92.38 132 TYR B C 1
ATOM 3418 O O . TYR B 1 132 ? 21.703 -11.719 -15.508 1 92.38 132 TYR B O 1
ATOM 3426 N N . SER B 1 133 ? 21.578 -10.883 -17.562 1 94.69 133 SER B N 1
ATOM 3427 C CA . SER B 1 133 ? 20.906 -12.078 -18.047 1 94.69 133 SER B CA 1
ATOM 3428 C C . SER B 1 133 ? 21.812 -13.305 -17.953 1 94.69 133 SER B C 1
ATOM 3430 O O . SER B 1 133 ? 21.344 -14.422 -17.75 1 94.69 133 SER B O 1
ATOM 3432 N N . ASP B 1 134 ? 23.109 -13.148 -18.078 1 94 134 ASP B N 1
ATOM 3433 C CA . ASP B 1 134 ? 24.047 -14.266 -18.031 1 94 134 ASP B CA 1
ATOM 3434 C C . ASP B 1 134 ? 24.422 -14.609 -16.578 1 94 134 ASP B C 1
ATOM 3436 O O . ASP B 1 134 ? 25.047 -15.641 -16.328 1 94 134 ASP B O 1
ATOM 3440 N N . GLY B 1 135 ? 24 -13.812 -15.656 1 89.19 135 GLY B N 1
ATOM 3441 C CA . GLY B 1 135 ? 24.328 -14.023 -14.25 1 89.19 135 GLY B CA 1
ATOM 3442 C C . GLY B 1 135 ? 23.188 -14.664 -13.477 1 89.19 135 GLY B C 1
ATOM 3443 O O . GLY B 1 135 ? 22.391 -15.422 -14.039 1 89.19 135 GLY B O 1
ATOM 3444 N N . GLU B 1 136 ? 23.188 -14.383 -12.203 1 92.94 136 GLU B N 1
ATOM 3445 C CA . GLU B 1 136 ? 22.25 -15.023 -11.281 1 92.94 136 GLU B CA 1
ATOM 3446 C C . GLU B 1 136 ? 20.859 -14.43 -11.414 1 92.94 136 GLU B C 1
ATOM 3448 O O . GLU B 1 136 ? 19.875 -15.023 -10.953 1 92.94 136 GLU B O 1
ATOM 3453 N N . ALA B 1 137 ? 20.734 -13.289 -12.078 1 95.75 137 ALA B N 1
ATOM 3454 C CA . ALA B 1 137 ? 19.469 -12.578 -12.133 1 95.75 137 ALA B CA 1
ATOM 3455 C C . ALA B 1 137 ? 18.406 -13.406 -12.852 1 95.75 137 ALA B C 1
ATOM 3457 O O . ALA B 1 137 ? 17.234 -13.367 -12.484 1 95.75 137 ALA B O 1
ATOM 3458 N N . THR B 1 138 ? 18.859 -14.133 -13.867 1 96.88 138 THR B N 1
ATOM 3459 C CA . THR B 1 138 ? 17.906 -14.945 -14.617 1 96.88 138 THR B CA 1
ATOM 3460 C C . THR B 1 138 ? 17.297 -16.031 -13.727 1 96.88 138 THR B C 1
ATOM 3462 O O . THR B 1 138 ? 16.094 -16.219 -13.719 1 96.88 138 THR B O 1
ATOM 3465 N N . ALA B 1 139 ? 18.156 -16.688 -12.977 1 96.44 139 ALA B N 1
ATOM 3466 C CA . ALA B 1 139 ? 17.641 -17.703 -12.055 1 96.44 139 ALA B CA 1
ATOM 3467 C C . ALA B 1 139 ? 16.719 -17.094 -11.008 1 96.44 139 ALA B C 1
ATOM 3469 O O . ALA B 1 139 ? 15.656 -17.641 -10.711 1 96.44 139 ALA B O 1
ATOM 3470 N N . VAL B 1 140 ? 17.078 -15.945 -10.484 1 97.25 140 VAL B N 1
ATOM 3471 C CA . VAL B 1 140 ? 16.281 -15.258 -9.477 1 97.25 140 VAL B CA 1
ATOM 3472 C C . VAL B 1 140 ? 14.922 -14.906 -10.055 1 97.25 140 VAL B C 1
ATOM 3474 O O . VAL B 1 140 ? 13.891 -15.125 -9.406 1 97.25 140 VAL B O 1
ATOM 3477 N N . LEU B 1 141 ? 14.922 -14.422 -11.242 1 97.69 141 LEU B N 1
ATOM 3478 C CA . LEU B 1 141 ? 13.664 -14.023 -11.875 1 97.69 141 LEU B CA 1
ATOM 3479 C C . LEU B 1 141 ? 12.789 -15.242 -12.156 1 97.69 141 LEU B C 1
ATOM 3481 O O . LEU B 1 141 ? 11.57 -15.188 -12 1 97.69 141 LEU B O 1
ATOM 3485 N N . ARG B 1 142 ? 13.398 -16.359 -12.602 1 97.56 142 ARG B N 1
ATOM 3486 C CA . ARG B 1 142 ? 12.648 -17.594 -12.836 1 97.56 142 ARG B CA 1
ATOM 3487 C C . ARG B 1 142 ? 11.891 -18.016 -11.586 1 97.56 142 ARG B C 1
ATOM 3489 O O . ARG B 1 142 ? 10.695 -18.312 -11.648 1 97.56 142 ARG B O 1
ATOM 3496 N N . TYR B 1 143 ? 12.578 -17.984 -10.484 1 96.88 143 TYR B N 1
ATOM 3497 C CA . TYR B 1 143 ? 11.945 -18.391 -9.234 1 96.88 143 TYR B CA 1
ATOM 3498 C C . TYR B 1 143 ? 10.938 -17.344 -8.766 1 96.88 143 TYR B C 1
ATOM 3500 O O . TYR B 1 143 ? 9.922 -17.672 -8.156 1 96.88 143 TYR B O 1
ATOM 3508 N N . TYR B 1 144 ? 11.211 -16.094 -9.047 1 97.25 144 TYR B N 1
ATOM 3509 C CA . TYR B 1 144 ? 10.289 -15.031 -8.672 1 97.25 144 TYR B CA 1
ATOM 3510 C C . TYR B 1 144 ? 8.953 -15.18 -9.398 1 97.25 144 TYR B C 1
ATOM 3512 O O . TYR B 1 144 ? 7.902 -14.852 -8.859 1 97.25 144 TYR B O 1
ATOM 3520 N N . CYS B 1 145 ? 9.023 -15.703 -10.609 1 96.5 145 CYS B N 1
ATOM 3521 C CA . CYS B 1 145 ? 7.797 -15.945 -11.359 1 96.5 145 CYS B CA 1
ATOM 3522 C C . CYS B 1 145 ? 6.883 -16.906 -10.617 1 96.5 145 CYS B C 1
ATOM 3524 O O . CYS B 1 145 ? 5.66 -16.75 -10.641 1 96.5 145 CYS B O 1
ATOM 3526 N N . VAL B 1 146 ? 7.457 -17.859 -9.953 1 95.38 146 VAL B N 1
ATOM 3527 C CA . VAL B 1 146 ? 6.676 -18.797 -9.156 1 95.38 146 VAL B CA 1
ATOM 3528 C C . VAL B 1 146 ? 6.172 -18.109 -7.891 1 95.38 146 VAL B C 1
ATOM 3530 O O . VAL B 1 146 ? 5.012 -18.266 -7.504 1 95.38 146 VAL B O 1
ATOM 3533 N N . TYR B 1 147 ? 7.012 -17.281 -7.355 1 96.81 147 TYR B N 1
ATOM 3534 C CA . TYR B 1 147 ? 6.711 -16.562 -6.121 1 96.81 147 TYR B CA 1
ATOM 3535 C C . TYR B 1 147 ? 5.531 -15.617 -6.312 1 96.81 147 TYR B C 1
ATOM 3537 O O . TYR B 1 147 ? 4.727 -15.422 -5.398 1 96.81 147 TYR B O 1
ATOM 3545 N N . ILE B 1 148 ? 5.312 -15.133 -7.465 1 94.12 148 ILE B N 1
ATOM 3546 C CA . ILE B 1 148 ? 4.297 -14.133 -7.766 1 94.12 148 ILE B CA 1
ATOM 3547 C C . ILE B 1 148 ? 2.906 -14.719 -7.516 1 94.12 148 ILE B C 1
ATOM 3549 O O . ILE B 1 148 ? 2.008 -14.016 -7.043 1 94.12 148 ILE B O 1
ATOM 3553 N N . ILE B 1 149 ? 2.684 -15.953 -7.809 1 93.06 149 ILE B N 1
ATOM 3554 C CA . ILE B 1 149 ? 1.379 -16.562 -7.594 1 93.06 149 ILE B CA 1
ATOM 3555 C C . ILE B 1 149 ? 1.06 -16.594 -6.102 1 93.06 149 ILE B C 1
ATOM 3557 O O . ILE B 1 149 ? -0.085 -16.375 -5.699 1 93.06 149 ILE B O 1
ATOM 3561 N N . PHE B 1 150 ? 2.053 -16.891 -5.312 1 96.56 150 PHE B N 1
ATOM 3562 C CA . PHE B 1 150 ? 1.852 -16.906 -3.869 1 96.56 150 PHE B CA 1
ATOM 3563 C C . PHE B 1 150 ? 1.505 -15.516 -3.357 1 96.56 150 PHE B C 1
ATOM 3565 O O . PHE B 1 1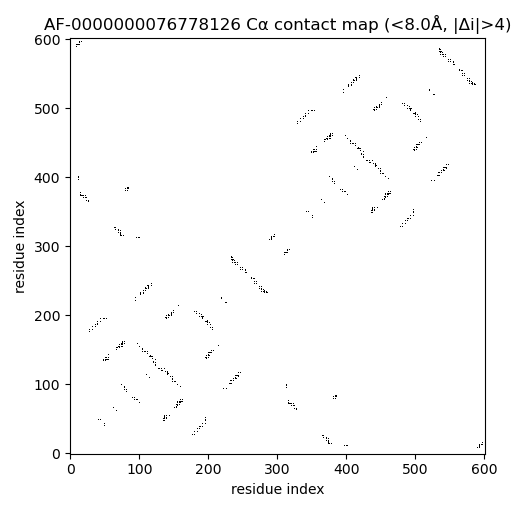50 ? 0.651 -15.367 -2.48 1 96.56 150 PHE B O 1
ATOM 3572 N N . LEU B 1 151 ? 2.129 -14.539 -3.912 1 95.19 151 LEU B N 1
ATOM 3573 C CA . LEU B 1 151 ? 1.85 -13.164 -3.531 1 95.19 151 LEU B CA 1
ATOM 3574 C C . LEU B 1 151 ? 0.406 -12.789 -3.852 1 95.19 151 LEU B C 1
ATOM 3576 O O . LEU B 1 151 ? -0.293 -12.219 -3.014 1 95.19 151 LEU B O 1
ATOM 3580 N N . ALA B 1 152 ? 0.016 -13.125 -5.035 1 93.94 152 ALA B N 1
ATOM 3581 C CA . ALA B 1 152 ? -1.327 -12.781 -5.496 1 93.94 152 ALA B CA 1
ATOM 3582 C C . ALA B 1 152 ? -2.391 -13.5 -4.668 1 93.94 152 ALA B C 1
ATOM 3584 O O . ALA B 1 152 ? -3.367 -12.883 -4.234 1 93.94 152 ALA B O 1
ATOM 3585 N N . MET B 1 153 ? -2.172 -14.75 -4.449 1 95.94 153 MET B N 1
ATOM 3586 C CA . MET B 1 153 ? -3.113 -15.547 -3.664 1 95.94 153 MET B CA 1
ATOM 3587 C C . MET B 1 153 ? -3.18 -15.055 -2.225 1 95.94 153 MET B C 1
ATOM 3589 O O . MET B 1 153 ? -4.262 -14.961 -1.645 1 95.94 153 MET B O 1
ATOM 3593 N N . ASN B 1 154 ? -2.064 -14.789 -1.703 1 96.56 154 ASN B N 1
ATOM 3594 C CA . ASN B 1 154 ? -2.016 -14.273 -0.338 1 96.56 154 ASN B CA 1
ATOM 3595 C C . ASN B 1 154 ? -2.756 -12.945 -0.209 1 96.56 154 ASN B C 1
ATOM 3597 O O . ASN B 1 154 ? -3.537 -12.758 0.724 1 96.56 154 ASN B O 1
ATOM 3601 N N . GLY B 1 155 ? -2.508 -12.055 -1.1 1 96 155 GLY B N 1
ATOM 3602 C CA . GLY B 1 155 ? -3.184 -10.766 -1.069 1 96 155 GLY B CA 1
ATOM 3603 C C . GLY B 1 155 ? -4.695 -10.883 -1.089 1 96 155 GLY B C 1
ATOM 3604 O O . GLY B 1 155 ? -5.387 -10.234 -0.299 1 96 155 GLY B O 1
ATOM 3605 N N . THR B 1 156 ? -5.191 -11.703 -1.942 1 95.81 156 THR B N 1
ATOM 3606 C CA . THR B 1 156 ? -6.633 -11.867 -2.109 1 95.81 156 THR B CA 1
ATOM 3607 C C . THR B 1 156 ? -7.238 -12.578 -0.901 1 95.81 156 THR B C 1
ATOM 3609 O O . THR B 1 156 ? -8.289 -12.164 -0.397 1 95.81 156 THR B O 1
ATOM 3612 N N . SER B 1 157 ? -6.578 -13.625 -0.449 1 97.31 157 SER B N 1
ATOM 3613 C CA . SER B 1 157 ? -7.105 -14.367 0.691 1 97.31 157 SER B CA 1
ATOM 3614 C C . SER B 1 157 ? -7.07 -13.531 1.964 1 97.31 157 SER B C 1
ATOM 3616 O O . SER B 1 157 ? -7.996 -13.578 2.773 1 97.31 157 SER B O 1
ATOM 3618 N N . GLU B 1 158 ? -6.012 -12.75 2.115 1 95.62 158 GLU B N 1
ATOM 3619 C CA . GLU B 1 158 ? -5.922 -11.859 3.266 1 95.62 158 GLU B CA 1
ATOM 3620 C C . GLU B 1 158 ? -6.949 -10.734 3.174 1 95.62 158 GLU B C 1
ATOM 3622 O O . GLU B 1 158 ? -7.477 -10.281 4.195 1 95.62 158 GLU B O 1
ATOM 3627 N N . ALA B 1 159 ? -7.129 -10.25 1.959 1 94.31 159 ALA B N 1
ATOM 3628 C CA . ALA B 1 159 ? -8.172 -9.25 1.769 1 94.31 159 ALA B CA 1
ATOM 3629 C C . ALA B 1 159 ? -9.523 -9.766 2.24 1 94.31 159 ALA B C 1
ATOM 3631 O O . ALA B 1 159 ? -10.297 -9.031 2.857 1 94.31 159 ALA B O 1
ATOM 3632 N N . PHE B 1 160 ? -9.891 -11.055 1.968 1 96.56 160 PHE B N 1
ATOM 3633 C CA . PHE B 1 160 ? -11.125 -11.664 2.443 1 96.56 160 PHE B CA 1
ATOM 3634 C C . PHE B 1 160 ? -11.148 -11.711 3.967 1 96.56 160 PHE B C 1
ATOM 3636 O O . PHE B 1 160 ? -12.117 -11.258 4.59 1 96.56 160 PHE B O 1
ATOM 3643 N N . LEU B 1 161 ? -10.07 -12.211 4.516 1 96.06 161 LEU B N 1
ATOM 3644 C CA . LEU B 1 161 ? -9.977 -12.344 5.969 1 96.06 161 LEU B CA 1
ATOM 3645 C C . LEU B 1 161 ? -10.18 -10.992 6.645 1 96.06 161 LEU B C 1
ATOM 3647 O O . LEU B 1 161 ? -10.977 -10.867 7.574 1 96.06 161 LEU B O 1
ATOM 3651 N N . HIS B 1 162 ? -9.531 -9.93 6.102 1 92.12 162 HIS B N 1
ATOM 3652 C CA . HIS B 1 162 ? -9.586 -8.602 6.691 1 92.12 162 HIS B CA 1
ATOM 3653 C C . HIS B 1 162 ? -10.961 -7.969 6.516 1 92.12 162 HIS B C 1
ATOM 3655 O O . HIS B 1 162 ? -11.359 -7.094 7.293 1 92.12 162 HIS B O 1
ATOM 3661 N N . SER B 1 163 ? -11.664 -8.414 5.535 1 91.19 163 SER B N 1
ATOM 3662 C CA . SER B 1 163 ? -12.969 -7.816 5.238 1 91.19 163 SER B CA 1
ATOM 3663 C C . SER B 1 163 ? -14.047 -8.367 6.16 1 91.19 163 SER B C 1
ATOM 3665 O O . SER B 1 163 ? -15.031 -7.68 6.457 1 91.19 163 SER B O 1
ATOM 3667 N N . VAL B 1 164 ? -13.875 -9.586 6.641 1 93.44 164 VAL B N 1
ATOM 3668 C CA . VAL B 1 164 ? -15.008 -10.227 7.301 1 93.44 164 VAL B CA 1
ATOM 3669 C C . VAL B 1 164 ? -14.641 -10.578 8.742 1 93.44 164 VAL B C 1
ATOM 3671 O O . VAL B 1 164 ? -15.516 -10.867 9.555 1 93.44 164 VAL B O 1
ATOM 3674 N N . ALA B 1 165 ? -13.391 -10.609 9.086 1 92.5 165 ALA B N 1
ATOM 3675 C CA . ALA B 1 165 ? -12.945 -11.047 10.406 1 92.5 165 ALA B CA 1
ATOM 3676 C C . ALA B 1 165 ? -13.367 -10.055 11.484 1 92.5 165 ALA B C 1
ATOM 3678 O O . ALA B 1 165 ? -13.352 -8.844 11.266 1 92.5 165 ALA B O 1
ATOM 3679 N N . ASN B 1 166 ? -13.742 -10.57 12.586 1 88.88 166 ASN B N 1
ATOM 3680 C CA . ASN B 1 166 ? -13.969 -9.719 13.75 1 88.88 166 ASN B CA 1
ATOM 3681 C C . ASN B 1 166 ? -12.672 -9.422 14.492 1 88.88 166 ASN B C 1
ATOM 3683 O O . ASN B 1 166 ? -11.609 -9.914 14.109 1 88.88 166 ASN B O 1
ATOM 3687 N N . GLU B 1 167 ? -12.727 -8.68 15.516 1 85.56 167 GLU B N 1
ATOM 3688 C CA . GLU B 1 167 ? -11.539 -8.203 16.219 1 85.56 167 GLU B CA 1
ATOM 3689 C C . GLU B 1 167 ? -10.734 -9.359 16.797 1 85.56 167 GLU B C 1
ATOM 3691 O O . GLU B 1 167 ? -9.508 -9.383 16.688 1 85.56 167 GLU B O 1
ATOM 3696 N N . ASN B 1 168 ? -11.398 -10.289 17.422 1 90.62 168 ASN B N 1
ATOM 3697 C CA . ASN B 1 168 ? -10.703 -11.422 18.016 1 90.62 168 ASN B CA 1
ATOM 3698 C C . ASN B 1 168 ? -10.023 -12.281 16.953 1 90.62 168 ASN B C 1
ATOM 3700 O O . ASN B 1 168 ? -8.898 -12.75 17.156 1 90.62 168 ASN B O 1
ATOM 3704 N N . GLN B 1 169 ? -10.68 -12.414 15.875 1 93.44 169 GLN B N 1
ATOM 3705 C CA . GLN B 1 169 ? -10.102 -13.172 14.766 1 93.44 169 GLN B CA 1
ATOM 3706 C C . GLN B 1 169 ? -8.883 -12.453 14.188 1 93.44 169 GLN B C 1
ATOM 3708 O O . GLN B 1 169 ? -7.906 -13.094 13.797 1 93.44 169 GLN B O 1
ATOM 3713 N N . LEU B 1 170 ? -8.938 -11.172 14.117 1 91 170 LEU B N 1
ATOM 3714 C CA . LEU B 1 170 ? -7.805 -10.391 13.641 1 91 170 LEU B CA 1
ATOM 3715 C C . LEU B 1 170 ? -6.629 -10.484 14.609 1 91 170 LEU B C 1
ATOM 3717 O O . LEU B 1 170 ? -5.473 -10.57 14.188 1 91 170 LEU B O 1
ATOM 3721 N N . LYS B 1 171 ? -6.926 -10.445 15.898 1 91.88 171 LYS B N 1
ATOM 3722 C CA . LYS B 1 171 ? -5.879 -10.625 16.891 1 91.88 171 LYS B CA 1
ATOM 3723 C C . LYS B 1 171 ? -5.203 -11.984 16.734 1 91.88 171 LYS B C 1
ATOM 3725 O O . LYS B 1 171 ? -3.977 -12.086 16.812 1 91.88 171 LYS B O 1
ATOM 3730 N N . GLN B 1 172 ? -5.98 -12.992 16.484 1 94.56 172 GLN B N 1
ATOM 3731 C CA . GLN B 1 172 ? -5.449 -14.336 16.281 1 94.56 172 GLN B CA 1
ATOM 3732 C C . GLN B 1 172 ? -4.59 -14.391 15.016 1 94.56 172 GLN B C 1
ATOM 3734 O O . GLN B 1 172 ? -3.535 -15.023 15 1 94.56 172 GLN B O 1
ATOM 3739 N N . SER B 1 173 ? -5.148 -13.766 13.977 1 93.69 173 SER B N 1
ATOM 3740 C CA . SER B 1 173 ? -4.371 -13.688 12.742 1 93.69 173 SER B CA 1
ATOM 3741 C C . SER B 1 173 ? -3.021 -13.016 12.992 1 93.69 173 SER B C 1
ATOM 3743 O O . SER B 1 173 ? -1.994 -13.469 12.484 1 93.69 173 SER B O 1
ATOM 3745 N N . ASN B 1 174 ? -2.98 -11.953 13.773 1 91.81 174 ASN B N 1
ATOM 3746 C CA . ASN B 1 174 ? -1.751 -11.234 14.102 1 91.81 174 ASN B CA 1
ATOM 3747 C C . ASN B 1 174 ? -0.786 -12.117 14.891 1 91.81 174 ASN B C 1
ATOM 3749 O O . ASN B 1 174 ? 0.426 -12.07 14.672 1 91.81 174 ASN B O 1
ATOM 3753 N N . ASN B 1 175 ? -1.312 -12.852 15.766 1 93.81 175 ASN B N 1
ATOM 3754 C CA . ASN B 1 175 ? -0.484 -13.773 16.531 1 93.81 175 ASN B CA 1
ATOM 3755 C C . ASN B 1 175 ? 0.145 -14.836 15.633 1 93.81 175 ASN B C 1
ATOM 3757 O O . ASN B 1 175 ? 1.31 -15.195 15.812 1 93.81 175 ASN B O 1
ATOM 3761 N N . MET B 1 176 ? -0.632 -15.352 14.727 1 94.38 176 MET B N 1
ATOM 3762 C CA . MET B 1 176 ? -0.094 -16.328 13.789 1 94.38 176 MET B CA 1
ATOM 3763 C C . MET B 1 176 ? 0.975 -15.703 12.898 1 94.38 176 MET B C 1
ATOM 3765 O O . MET B 1 176 ? 1.987 -16.344 12.602 1 94.38 176 MET B O 1
ATOM 3769 N N . LEU B 1 177 ? 0.678 -14.469 12.477 1 92.81 177 LEU B N 1
ATOM 3770 C CA . LEU B 1 177 ? 1.666 -13.766 11.664 1 92.81 177 LEU B CA 1
ATOM 3771 C C . LEU B 1 177 ? 2.984 -13.625 12.414 1 92.81 177 LEU B C 1
ATOM 3773 O O . LEU B 1 177 ? 4.059 -13.68 11.812 1 92.81 177 LEU B O 1
ATOM 3777 N N . LEU B 1 178 ? 2.928 -13.422 13.742 1 92.88 178 LEU B N 1
ATOM 3778 C CA . LEU B 1 178 ? 4.133 -13.344 14.555 1 92.88 178 LEU B CA 1
ATOM 3779 C C . LEU B 1 178 ? 4.891 -14.672 14.531 1 92.88 178 LEU B C 1
ATOM 3781 O O . LEU B 1 178 ? 6.113 -14.688 14.375 1 92.88 178 LEU B O 1
ATOM 3785 N N . LEU B 1 179 ? 4.145 -15.734 14.695 1 95.31 179 LEU B N 1
ATOM 3786 C CA . LEU B 1 179 ? 4.742 -17.062 14.625 1 95.31 179 LEU B CA 1
ATOM 3787 C C . LEU B 1 179 ? 5.363 -17.312 13.25 1 95.31 179 LEU B C 1
ATOM 3789 O O . LEU B 1 179 ? 6.5 -17.766 13.148 1 95.31 179 LEU B O 1
ATOM 3793 N N . PHE B 1 180 ? 4.637 -16.984 12.18 1 96.31 180 PHE B N 1
ATOM 3794 C CA . PHE B 1 180 ? 5.133 -17.141 10.82 1 96.31 180 PHE B CA 1
ATOM 3795 C C . PHE B 1 180 ? 6.379 -16.297 10.594 1 96.31 180 PHE B C 1
ATOM 3797 O O . PHE B 1 180 ? 7.293 -16.703 9.875 1 96.31 180 PHE B O 1
ATOM 3804 N N . SER B 1 181 ? 6.363 -15.086 11.188 1 94.31 181 SER B N 1
ATOM 3805 C CA . SER B 1 181 ? 7.516 -14.195 11.062 1 94.31 181 SER B CA 1
ATOM 3806 C C . SER B 1 181 ? 8.758 -14.812 11.695 1 94.31 181 SER B C 1
ATOM 3808 O O . SER B 1 181 ? 9.859 -14.688 11.148 1 94.31 181 SER B O 1
ATOM 3810 N N . ALA B 1 182 ? 8.641 -15.445 12.836 1 94.94 182 ALA B N 1
ATOM 3811 C CA . ALA B 1 182 ? 9.758 -16.125 13.484 1 94.94 182 ALA B CA 1
ATOM 3812 C C . ALA B 1 182 ? 10.281 -17.266 12.617 1 94.94 182 ALA B C 1
ATOM 3814 O O . ALA B 1 182 ? 11.492 -17.391 12.406 1 94.94 182 ALA B O 1
ATOM 3815 N N . ILE B 1 183 ? 9.367 -18.062 12.07 1 96.88 183 ILE B N 1
ATOM 3816 C CA . ILE B 1 183 ? 9.742 -19.156 11.18 1 96.88 183 ILE B CA 1
ATOM 3817 C C . ILE B 1 183 ? 10.438 -18.594 9.938 1 96.88 183 ILE B C 1
ATOM 3819 O O . ILE B 1 183 ? 11.492 -19.094 9.531 1 96.88 183 ILE B O 1
ATOM 3823 N N . TYR B 1 184 ? 9.867 -17.562 9.398 1 96.38 184 TYR B N 1
ATOM 3824 C CA . TYR B 1 184 ? 10.398 -16.906 8.203 1 96.38 184 TYR B CA 1
ATOM 3825 C C . TYR B 1 184 ? 11.812 -16.406 8.445 1 96.38 184 TYR B C 1
ATOM 3827 O O . TYR B 1 184 ? 12.688 -16.562 7.59 1 96.38 184 TYR B O 1
ATOM 3835 N N . THR B 1 185 ? 12 -15.758 9.586 1 94.38 185 THR B N 1
ATOM 3836 C CA . THR B 1 185 ? 13.312 -15.195 9.891 1 94.38 185 THR B CA 1
ATOM 3837 C C . THR B 1 185 ? 14.375 -16.297 9.93 1 94.38 185 THR B C 1
ATOM 3839 O O . THR B 1 185 ? 15.461 -16.141 9.359 1 94.38 185 THR B O 1
ATOM 3842 N N . VAL B 1 186 ? 14.086 -17.406 10.469 1 96.31 186 VAL B N 1
ATOM 3843 C CA . VAL B 1 186 ? 15.008 -18.547 10.539 1 96.31 186 VAL B CA 1
ATOM 3844 C C . VAL B 1 186 ? 15.242 -19.109 9.133 1 96.31 186 VAL B C 1
ATOM 3846 O O . VAL B 1 186 ? 16.375 -19.344 8.734 1 96.31 186 VAL B O 1
ATOM 3849 N N . LEU B 1 187 ? 14.18 -19.297 8.375 1 96.75 187 LEU B N 1
ATOM 3850 C CA . LEU B 1 187 ? 14.281 -19.828 7.027 1 96.75 187 LEU B CA 1
ATOM 3851 C C . LEU B 1 187 ? 15.055 -18.875 6.117 1 96.75 187 LEU B C 1
ATOM 3853 O O . LEU B 1 187 ? 15.805 -19.312 5.246 1 96.75 187 LEU B O 1
ATOM 3857 N N . ASN B 1 188 ? 14.766 -17.594 6.324 1 95.25 188 ASN B N 1
ATOM 3858 C CA . ASN B 1 188 ? 15.453 -16.578 5.535 1 95.25 188 ASN B CA 1
ATOM 3859 C C . ASN B 1 188 ? 16.969 -16.688 5.672 1 95.25 188 ASN B C 1
ATOM 3861 O O . ASN B 1 188 ? 17.672 -16.781 4.668 1 95.25 188 ASN B O 1
ATOM 3865 N N . VAL B 1 189 ? 17.484 -16.797 6.852 1 95.25 189 VAL B N 1
ATOM 3866 C CA . VAL B 1 189 ? 18.906 -16.891 7.117 1 95.25 189 VAL B CA 1
ATOM 3867 C C . VAL B 1 189 ? 19.438 -18.219 6.566 1 95.25 189 VAL B C 1
ATOM 3869 O O . VAL B 1 189 ? 20.438 -18.234 5.844 1 95.25 189 VAL B O 1
ATOM 3872 N N . ALA B 1 190 ? 18.766 -19.312 6.82 1 96.75 190 ALA B N 1
ATOM 3873 C CA . ALA B 1 190 ? 19.203 -20.641 6.402 1 96.75 190 ALA B CA 1
ATOM 3874 C C . ALA B 1 190 ? 19.25 -20.75 4.879 1 96.75 190 ALA B C 1
ATOM 3876 O O . ALA B 1 190 ? 20.219 -21.25 4.312 1 96.75 190 ALA B O 1
ATOM 3877 N N . PHE B 1 191 ? 18.25 -20.234 4.18 1 97 191 PHE B N 1
ATOM 3878 C CA . PHE B 1 191 ? 18.109 -20.406 2.736 1 97 191 PHE B CA 1
ATOM 3879 C C . PHE B 1 191 ? 19.047 -19.453 1.996 1 97 191 PHE B C 1
ATOM 3881 O O . PHE B 1 191 ? 19.578 -19.797 0.937 1 97 191 PHE B O 1
ATOM 3888 N N . ILE B 1 192 ? 19.203 -18.281 2.508 1 94.25 192 ILE B N 1
ATOM 3889 C CA . ILE B 1 192 ? 20.141 -17.359 1.878 1 94.25 192 ILE B CA 1
ATOM 3890 C C . ILE B 1 192 ? 21.562 -17.906 1.971 1 94.25 192 ILE B C 1
ATOM 3892 O O . ILE B 1 192 ? 22.328 -17.812 1.014 1 94.25 192 ILE B O 1
ATOM 3896 N N . LYS B 1 193 ? 21.938 -18.516 3.115 1 94.5 193 LYS B N 1
ATOM 3897 C CA . LYS B 1 193 ? 23.25 -19.125 3.277 1 94.5 193 LYS B CA 1
ATOM 3898 C C . LYS B 1 193 ? 23.469 -20.266 2.287 1 94.5 193 LYS B C 1
ATOM 3900 O O . LYS B 1 193 ? 24.578 -20.469 1.792 1 94.5 193 LYS B O 1
ATOM 3905 N N . SER B 1 194 ? 22.422 -20.906 1.986 1 95 194 SER B N 1
ATOM 3906 C CA . SER B 1 194 ? 22.531 -22.109 1.162 1 95 194 SER B CA 1
ATOM 3907 C C . SER B 1 194 ? 22.438 -21.766 -0.322 1 95 194 SER B C 1
ATOM 3909 O O . SER B 1 194 ? 23.109 -22.391 -1.146 1 95 194 SER B O 1
ATOM 3911 N N . ALA B 1 195 ? 21.594 -20.812 -0.724 1 95.06 195 ALA B N 1
ATOM 3912 C CA . ALA B 1 195 ? 21.328 -20.641 -2.148 1 95.06 195 ALA B CA 1
ATOM 3913 C C . ALA B 1 195 ? 21.234 -19.156 -2.508 1 95.06 195 ALA B C 1
ATOM 3915 O O . ALA B 1 195 ? 20.672 -18.797 -3.539 1 95.06 195 ALA B O 1
ATOM 3916 N N . GLY B 1 196 ? 21.641 -18.297 -1.62 1 93.62 196 GLY B N 1
ATOM 3917 C CA . GLY B 1 196 ? 21.688 -16.859 -1.909 1 93.62 196 GLY B CA 1
ATOM 3918 C C . GLY B 1 196 ? 20.328 -16.266 -2.172 1 93.62 196 GLY B C 1
ATOM 3919 O O . GLY B 1 196 ? 19.375 -16.516 -1.42 1 93.62 196 GLY B O 1
ATOM 3920 N N . ALA B 1 197 ? 20.234 -15.461 -3.254 1 94.06 197 ALA B N 1
ATOM 3921 C CA . ALA B 1 197 ? 19.016 -14.742 -3.584 1 94.06 197 ALA B CA 1
ATOM 3922 C C . ALA B 1 197 ? 17.875 -15.711 -3.902 1 94.06 197 ALA B C 1
ATOM 3924 O O . ALA B 1 197 ? 16.719 -15.445 -3.568 1 94.06 197 ALA B O 1
ATOM 3925 N N . VAL B 1 198 ? 18.203 -16.781 -4.551 1 95.56 198 VAL B N 1
ATOM 3926 C CA . VAL B 1 198 ? 17.188 -17.797 -4.84 1 95.56 198 VAL B CA 1
ATOM 3927 C C . VAL B 1 198 ? 16.656 -18.375 -3.537 1 95.56 198 VAL B C 1
ATOM 3929 O O . VAL B 1 198 ? 15.453 -18.625 -3.414 1 95.56 198 VAL B O 1
ATOM 3932 N N . GLY B 1 199 ? 17.562 -18.547 -2.592 1 96.44 199 GLY B N 1
ATOM 3933 C CA . GLY B 1 199 ? 17.141 -18.984 -1.272 1 96.44 199 GLY B CA 1
ATOM 3934 C C . GLY B 1 199 ? 16.188 -18.031 -0.595 1 96.44 199 GLY B C 1
ATOM 3935 O O . GLY B 1 199 ? 15.234 -18.453 0.055 1 96.44 199 GLY B O 1
ATOM 3936 N N . LEU B 1 200 ? 16.406 -16.719 -0.743 1 95.69 200 LEU B N 1
ATOM 3937 C CA . LEU B 1 200 ? 15.523 -15.695 -0.19 1 95.69 200 LEU B CA 1
ATOM 3938 C C . LEU B 1 200 ? 14.117 -15.812 -0.769 1 95.69 200 LEU B C 1
ATOM 3940 O O . LEU B 1 200 ? 13.133 -15.734 -0.034 1 95.69 200 LEU B O 1
ATOM 3944 N N . ILE B 1 201 ? 14.023 -16 -2.053 1 96.44 201 ILE B N 1
ATOM 3945 C CA . ILE B 1 201 ? 12.734 -16.141 -2.719 1 96.44 201 ILE B CA 1
ATOM 3946 C C . ILE B 1 201 ? 12.008 -17.375 -2.205 1 96.44 201 ILE B C 1
ATOM 3948 O O . ILE B 1 201 ? 10.797 -17.359 -2 1 96.44 201 ILE B O 1
ATOM 3952 N N . ALA B 1 202 ? 12.781 -18.438 -2.023 1 97 202 ALA B N 1
ATOM 3953 C CA . ALA B 1 202 ? 12.211 -19.672 -1.477 1 97 202 ALA B CA 1
ATOM 3954 C C . ALA B 1 202 ? 11.641 -19.438 -0.078 1 97 202 ALA B C 1
ATOM 3956 O O . ALA B 1 202 ? 10.531 -19.875 0.23 1 97 202 ALA B O 1
ATOM 3957 N N . ALA B 1 203 ? 12.43 -18.734 0.751 1 97.12 203 ALA B N 1
ATOM 3958 C CA . ALA B 1 203 ? 11.953 -18.422 2.094 1 97.12 203 ALA B CA 1
ATOM 3959 C C . ALA B 1 203 ? 10.68 -17.578 2.039 1 97.12 203 ALA B C 1
ATOM 3961 O O . ALA B 1 203 ? 9.734 -17.812 2.789 1 97.12 203 ALA B O 1
ATOM 3962 N N . ASN B 1 204 ? 10.617 -16.609 1.198 1 96.12 204 ASN B N 1
ATOM 3963 C CA . ASN B 1 204 ? 9.445 -15.766 1.001 1 96.12 204 ASN B CA 1
ATOM 3964 C C . ASN B 1 204 ? 8.234 -16.594 0.557 1 96.12 204 ASN B C 1
ATOM 3966 O O . ASN B 1 204 ? 7.113 -16.344 1.011 1 96.12 204 ASN B O 1
ATOM 3970 N N . SER B 1 205 ? 8.508 -17.531 -0.304 1 97.5 205 SER B N 1
ATOM 3971 C CA . SER B 1 205 ? 7.434 -18.391 -0.793 1 97.5 205 SER B CA 1
ATOM 3972 C C . SER B 1 205 ? 6.844 -19.234 0.332 1 97.5 205 SER B C 1
ATOM 3974 O O . SER B 1 205 ? 5.621 -19.375 0.43 1 97.5 205 SER B O 1
ATOM 3976 N N . VAL B 1 206 ? 7.711 -19.75 1.138 1 97.44 206 VAL B N 1
ATOM 3977 C CA . VAL B 1 206 ? 7.246 -20.547 2.277 1 97.44 206 VAL B CA 1
ATOM 3978 C C . VAL B 1 206 ? 6.418 -19.656 3.207 1 97.44 206 VAL B C 1
ATOM 3980 O O . VAL B 1 206 ? 5.355 -20.078 3.68 1 97.44 206 VAL B O 1
ATOM 3983 N N . ASN B 1 207 ? 6.906 -18.453 3.467 1 96.56 207 ASN B N 1
ATOM 3984 C CA . ASN B 1 207 ? 6.164 -17.5 4.293 1 96.56 207 ASN B CA 1
ATOM 3985 C C . ASN B 1 207 ? 4.773 -17.234 3.729 1 96.56 207 ASN B C 1
ATOM 3987 O O . ASN B 1 207 ? 3.787 -17.234 4.469 1 96.56 207 ASN B O 1
ATOM 3991 N N . MET B 1 208 ? 4.672 -17 2.477 1 96.62 208 MET B N 1
ATOM 3992 C CA . MET B 1 208 ? 3.385 -16.766 1.829 1 96.62 208 MET B CA 1
ATOM 3993 C C . MET B 1 208 ? 2.488 -17.984 1.915 1 96.62 208 MET B C 1
ATOM 3995 O O . MET B 1 208 ? 1.279 -17.875 2.115 1 96.62 208 MET B O 1
ATOM 3999 N N . LEU B 1 209 ? 3.125 -19.172 1.742 1 97.44 209 LEU B N 1
ATOM 4000 C CA . LEU B 1 209 ? 2.359 -20.406 1.824 1 97.44 209 LEU B CA 1
ATOM 4001 C C . LEU B 1 209 ? 1.742 -20.578 3.209 1 97.44 209 LEU B C 1
ATOM 4003 O O . LEU B 1 209 ? 0.598 -21.016 3.332 1 97.44 209 LEU B O 1
ATOM 4007 N N . LEU B 1 210 ? 2.496 -20.25 4.207 1 97.75 210 LEU B N 1
ATOM 4008 C CA . LEU B 1 210 ? 1.976 -20.297 5.566 1 97.75 210 LEU B CA 1
ATOM 4009 C C . LEU B 1 210 ? 0.801 -19.344 5.738 1 97.75 210 LEU B C 1
ATOM 4011 O O . LEU B 1 210 ? -0.234 -19.719 6.297 1 97.75 210 LEU B O 1
ATOM 4015 N N . ARG B 1 211 ? 0.922 -18.125 5.215 1 96.75 211 ARG B N 1
ATOM 4016 C CA . ARG B 1 211 ? -0.128 -17.125 5.309 1 96.75 211 ARG B CA 1
ATOM 4017 C C . ARG B 1 211 ? -1.363 -17.531 4.516 1 96.75 211 ARG B C 1
ATOM 4019 O O . ARG B 1 211 ? -2.49 -17.391 4.996 1 96.75 211 ARG B O 1
ATOM 4026 N N . ILE B 1 212 ? -1.137 -18.078 3.357 1 97.81 212 ILE B N 1
ATOM 4027 C CA . ILE B 1 212 ? -2.227 -18.562 2.518 1 97.81 212 ILE B CA 1
ATOM 4028 C C . ILE B 1 212 ? -2.961 -19.703 3.23 1 97.81 212 ILE B C 1
ATOM 4030 O O . ILE B 1 212 ? -4.195 -19.75 3.232 1 97.81 212 ILE B O 1
ATOM 4034 N N . SER B 1 213 ? -2.199 -20.625 3.844 1 97.94 213 SER B N 1
ATOM 4035 C CA . SER B 1 213 ? -2.795 -21.75 4.547 1 97.94 213 SER B CA 1
ATOM 4036 C C . SER B 1 213 ? -3.664 -21.281 5.707 1 97.94 213 SER B C 1
ATOM 4038 O O . SER B 1 213 ? -4.762 -21.797 5.914 1 97.94 213 SER B O 1
ATOM 4040 N N . TYR B 1 214 ? -3.203 -20.312 6.426 1 97.81 214 TYR B N 1
ATOM 4041 C CA . TYR B 1 214 ? -4 -19.766 7.52 1 97.81 214 TYR B CA 1
ATOM 4042 C C . TYR B 1 214 ? -5.297 -19.156 7.004 1 97.81 214 TYR B C 1
ATOM 4044 O O . TYR B 1 214 ? -6.375 -19.422 7.547 1 97.81 214 TYR B O 1
ATOM 4052 N N . SER B 1 215 ? -5.168 -18.328 5.984 1 97.81 215 SER B N 1
ATOM 4053 C CA . SER B 1 215 ? -6.352 -17.703 5.391 1 97.81 215 SER B CA 1
ATOM 4054 C C . SER B 1 215 ? -7.312 -18.75 4.852 1 97.81 215 SER B C 1
ATOM 4056 O O . SER B 1 215 ? -8.531 -18.594 4.945 1 97.81 215 SER B O 1
ATOM 4058 N N . ALA B 1 216 ? -6.746 -19.859 4.27 1 97.69 216 ALA B N 1
ATOM 4059 C CA . ALA B 1 216 ? -7.57 -20.938 3.717 1 97.69 216 ALA B CA 1
ATOM 4060 C C . ALA B 1 216 ? -8.375 -21.625 4.812 1 97.69 216 ALA B C 1
ATOM 4062 O O . ALA B 1 216 ? -9.555 -21.922 4.625 1 97.69 216 ALA B O 1
ATOM 4063 N N . VAL B 1 217 ? -7.746 -21.875 5.934 1 97.81 217 VAL B N 1
ATOM 4064 C CA . VAL B 1 217 ? -8.438 -22.484 7.062 1 97.81 217 VAL B CA 1
ATOM 4065 C C . VAL B 1 217 ? -9.555 -21.547 7.547 1 97.81 217 VAL B C 1
ATOM 4067 O O . VAL B 1 217 ? -10.672 -22 7.801 1 97.81 217 VAL B O 1
ATOM 4070 N N . PHE B 1 218 ? -9.281 -20.266 7.645 1 97.88 218 PHE B N 1
ATOM 4071 C CA . PHE B 1 218 ? -10.258 -19.266 8.055 1 97.88 218 PHE B CA 1
ATOM 4072 C C . PHE B 1 218 ? -11.453 -19.25 7.105 1 97.88 218 PHE B C 1
ATOM 4074 O O . PHE B 1 218 ? -12.602 -19.25 7.543 1 97.88 218 PHE B O 1
ATOM 4081 N N . ILE B 1 219 ? -11.148 -19.25 5.816 1 97.5 219 ILE B N 1
ATOM 4082 C CA . ILE B 1 219 ? -12.18 -19.219 4.785 1 97.5 219 ILE B CA 1
ATOM 4083 C C . ILE B 1 219 ? -13.07 -20.453 4.91 1 97.5 219 ILE B C 1
ATOM 4085 O O . ILE B 1 219 ? -14.297 -20.344 4.859 1 97.5 219 ILE B O 1
ATOM 4089 N N . ASN B 1 220 ? -12.414 -21.625 5.043 1 97.19 220 ASN B N 1
ATOM 4090 C CA . ASN B 1 220 ? -13.172 -22.859 5.191 1 97.19 220 ASN B CA 1
ATOM 4091 C C . ASN B 1 220 ? -14.086 -22.828 6.41 1 97.19 220 ASN B C 1
ATOM 4093 O O . ASN B 1 220 ? -15.227 -23.266 6.348 1 97.19 220 ASN B O 1
ATOM 4097 N N . GLU B 1 221 ? -13.586 -22.281 7.535 1 96.69 221 GLU B N 1
ATOM 4098 C CA . GLU B 1 221 ? -14.391 -22.141 8.75 1 96.69 221 GLU B CA 1
ATOM 4099 C C . GLU B 1 221 ? -15.508 -21.125 8.562 1 96.69 221 GLU B C 1
ATOM 4101 O O . GLU B 1 221 ? -16.625 -21.344 9.031 1 96.69 221 GLU B O 1
ATOM 4106 N N . TYR B 1 222 ? -15.219 -20.047 7.891 1 95.12 222 TYR B N 1
ATOM 4107 C CA . TYR B 1 222 ? -16.188 -18.984 7.684 1 95.12 222 TYR B CA 1
ATOM 4108 C C . TYR B 1 222 ? -17.406 -19.484 6.914 1 95.12 222 TYR B C 1
ATOM 4110 O O . TYR B 1 222 ? -18.547 -19.156 7.25 1 95.12 222 TYR B O 1
ATOM 4118 N N . PHE B 1 223 ? -17.172 -20.359 5.922 1 95.5 223 PHE B N 1
ATOM 4119 C CA . PHE B 1 223 ? -18.25 -20.859 5.082 1 95.5 223 PHE B CA 1
ATOM 4120 C C . PHE B 1 223 ? -18.703 -22.234 5.535 1 95.5 223 PHE B C 1
ATOM 4122 O O . PHE B 1 223 ? -19.344 -22.969 4.777 1 95.5 223 PHE B O 1
ATOM 4129 N N . LYS B 1 224 ? -18.25 -22.734 6.66 1 95.19 224 LYS B N 1
ATOM 4130 C CA . LYS B 1 224 ? -18.672 -23.969 7.305 1 95.19 224 LYS B CA 1
ATOM 4131 C C . LYS B 1 224 ? -18.391 -25.172 6.418 1 95.19 224 LYS B C 1
ATOM 4133 O O . LYS B 1 224 ? -19.234 -26.062 6.27 1 95.19 224 LYS B O 1
ATOM 4138 N N . GLY B 1 225 ? -17.281 -25.094 5.656 1 93.69 225 GLY B N 1
ATOM 4139 C CA . GLY B 1 225 ? -16.812 -26.219 4.875 1 93.69 225 GLY B CA 1
ATOM 4140 C C . GLY B 1 225 ? -17.391 -26.266 3.477 1 93.69 225 GLY B C 1
ATOM 4141 O O . GLY B 1 225 ? -17.094 -27.172 2.701 1 93.69 225 GLY B O 1
ATOM 4142 N N . SER B 1 226 ? -18.172 -25.297 3.111 1 91.38 226 SER B N 1
ATOM 4143 C CA . SER B 1 226 ? -18.844 -25.328 1.817 1 91.38 226 SER B CA 1
ATOM 4144 C C . SER B 1 226 ? -17.922 -24.828 0.706 1 91.38 226 SER B C 1
ATOM 4146 O O . SER B 1 226 ? -18.156 -25.109 -0.472 1 91.38 226 SER B O 1
ATOM 4148 N N . PHE B 1 227 ? -16.953 -24.062 1.066 1 93.88 227 PHE B N 1
ATOM 4149 C CA . PHE B 1 227 ? -16.094 -23.469 0.059 1 93.88 227 PHE B CA 1
ATOM 4150 C C . PHE B 1 227 ? -15.148 -24.516 -0.532 1 93.88 227 PHE B C 1
ATOM 4152 O O . PHE B 1 227 ? -14.469 -25.234 0.204 1 93.88 227 PHE B O 1
ATOM 4159 N N . SER B 1 228 ? -15.133 -24.625 -1.832 1 92.38 228 SER B N 1
ATOM 4160 C CA . SER B 1 228 ? -14.273 -25.578 -2.531 1 92.38 228 SER B CA 1
ATOM 4161 C C . SER B 1 228 ? -13.141 -24.875 -3.26 1 92.38 228 SER B C 1
ATOM 4163 O O . SER B 1 228 ? -13.359 -24.25 -4.297 1 92.38 228 SER B O 1
ATOM 4165 N N . PHE B 1 229 ? -11.977 -25.031 -2.799 1 93.25 229 PHE B N 1
ATOM 4166 C CA . PHE B 1 229 ? -10.812 -24.391 -3.398 1 93.25 229 PHE B CA 1
ATOM 4167 C C . PHE B 1 229 ? -10.508 -25 -4.766 1 93.25 229 PHE B C 1
ATOM 4169 O O . PHE B 1 229 ? -9.914 -24.328 -5.621 1 93.25 229 PHE B O 1
ATOM 4176 N N . TYR B 1 230 ? -10.93 -26.188 -5.047 1 92.12 230 TYR B N 1
ATOM 4177 C CA . TYR B 1 230 ? -10.711 -26.859 -6.328 1 92.12 230 TYR B CA 1
ATOM 4178 C C . TYR B 1 230 ? -11.453 -26.141 -7.449 1 92.12 230 TYR B C 1
ATOM 4180 O O . TYR B 1 230 ? -11.023 -26.172 -8.602 1 92.12 230 TYR B O 1
ATOM 4188 N N . ARG B 1 231 ? -12.516 -25.531 -7.059 1 91 231 ARG B N 1
ATOM 4189 C CA . ARG B 1 231 ? -13.32 -24.812 -8.047 1 91 231 ARG B CA 1
ATOM 4190 C C . ARG B 1 231 ? -12.617 -23.547 -8.523 1 91 231 ARG B C 1
ATOM 4192 O O . ARG B 1 231 ? -13.016 -22.953 -9.523 1 91 231 ARG B O 1
ATOM 4199 N N . CYS B 1 232 ? -11.562 -23.172 -7.82 1 91.94 232 CYS B N 1
ATOM 4200 C CA . CYS B 1 232 ? -10.805 -21.984 -8.203 1 91.94 232 CYS B CA 1
ATOM 4201 C C . CYS B 1 232 ? -9.828 -22.297 -9.328 1 91.94 232 CYS B C 1
ATOM 4203 O O . CYS B 1 232 ? -9.242 -21.391 -9.922 1 91.94 232 CYS B O 1
ATOM 4205 N N . LEU B 1 233 ? -9.656 -23.562 -9.617 1 92.19 233 LEU B N 1
ATOM 4206 C CA . LEU B 1 233 ? -8.789 -23.969 -10.719 1 92.19 233 LEU B CA 1
ATOM 4207 C C . LEU B 1 233 ? -9.484 -23.781 -12.062 1 92.19 233 LEU B C 1
ATOM 4209 O O . LEU B 1 233 ? -10.523 -24.391 -12.32 1 92.19 233 LEU B O 1
ATOM 4213 N N . PRO B 1 234 ? -8.93 -22.875 -12.836 1 90.56 234 PRO B N 1
ATOM 4214 C CA . PRO B 1 234 ? -9.586 -22.625 -14.125 1 90.56 234 PRO B CA 1
ATOM 4215 C C . PRO B 1 234 ? -9.477 -23.812 -15.086 1 90.56 234 PRO B C 1
ATOM 4217 O O . PRO B 1 234 ? -8.531 -24.594 -14.992 1 90.56 234 PRO B O 1
ATOM 4220 N N . ALA B 1 235 ? -10.398 -23.812 -15.938 1 90.75 235 ALA B N 1
ATOM 4221 C CA . AL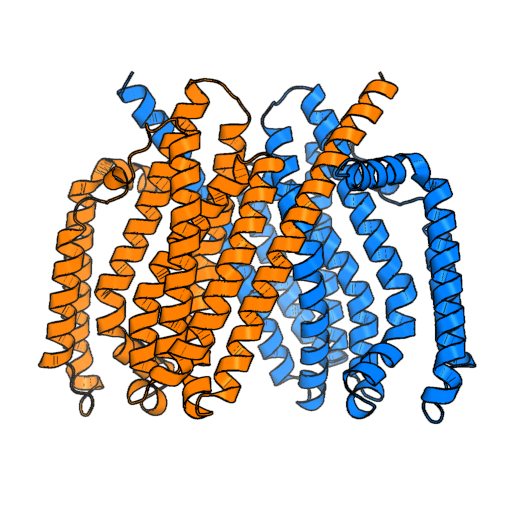A B 1 235 ? -10.305 -24.797 -17.016 1 90.75 235 ALA B CA 1
ATOM 4222 C C . ALA B 1 235 ? -9.117 -24.5 -17.922 1 90.75 235 ALA B C 1
ATOM 4224 O O . ALA B 1 235 ? -8.727 -23.344 -18.094 1 90.75 235 ALA B O 1
ATOM 4225 N N . GLY B 1 236 ? -8.438 -25.484 -18.375 1 90.5 236 GLY B N 1
ATOM 4226 C CA . GLY B 1 236 ? -7.32 -25.312 -19.297 1 90.5 236 GLY B CA 1
ATOM 4227 C C . GLY B 1 236 ? -5.984 -25.188 -18.594 1 90.5 236 GLY B C 1
ATOM 4228 O O . GLY B 1 236 ? -4.965 -24.906 -19.219 1 90.5 236 GLY B O 1
ATOM 4229 N N . TRP B 1 237 ? -5.984 -25.25 -17.219 1 91.81 237 TRP B N 1
ATOM 4230 C CA . TRP B 1 237 ? -4.746 -25.125 -16.469 1 91.81 237 TRP B CA 1
ATOM 4231 C C . TRP B 1 237 ? -3.699 -26.125 -16.953 1 91.81 237 TRP B C 1
ATOM 4233 O O . TRP B 1 237 ? -2.506 -25.812 -17 1 91.81 237 TRP B O 1
ATOM 4243 N N . GLY B 1 238 ? -4.098 -27.281 -17.453 1 93.38 238 GLY B N 1
ATOM 4244 C CA . GLY B 1 238 ? -3.186 -28.281 -18 1 93.38 238 GLY B CA 1
ATOM 4245 C C . GLY B 1 238 ? -2.482 -27.812 -19.25 1 93.38 238 GLY B C 1
ATOM 4246 O O . GLY B 1 238 ? -1.284 -28.031 -19.422 1 93.38 238 GLY B O 1
ATOM 4247 N N . VAL B 1 239 ? -3.236 -27.172 -20.078 1 95.44 239 VAL B N 1
ATOM 4248 C CA . VAL B 1 239 ? -2.682 -26.656 -21.328 1 95.44 239 VAL B CA 1
ATOM 4249 C C . VAL B 1 239 ? -1.627 -25.594 -21.031 1 95.44 239 VAL B C 1
ATOM 4251 O O . VAL B 1 239 ? -0.608 -25.516 -21.719 1 95.44 239 VAL B O 1
ATOM 4254 N N . LEU B 1 240 ? -1.879 -24.812 -20.016 1 95.75 240 LEU B N 1
ATOM 4255 C CA . LEU B 1 240 ? -0.908 -23.797 -19.625 1 95.75 240 LEU B CA 1
ATOM 4256 C C . LEU B 1 240 ? 0.399 -24.453 -19.172 1 95.75 240 LEU B C 1
ATOM 4258 O O . LEU B 1 240 ? 1.481 -24 -19.562 1 95.75 240 LEU B O 1
ATOM 4262 N N . LEU B 1 241 ? 0.319 -25.516 -18.453 1 94.31 241 LEU B N 1
ATOM 4263 C CA . LEU B 1 241 ? 1.517 -26.203 -17.969 1 94.31 241 LEU B CA 1
ATOM 4264 C C . LEU B 1 241 ? 2.287 -26.828 -19.125 1 94.31 241 LEU B C 1
ATOM 4266 O O . LEU B 1 241 ? 3.518 -26.766 -19.156 1 94.31 241 LEU B O 1
ATOM 4270 N N . ILE B 1 242 ? 1.551 -27.391 -20.031 1 96.75 242 ILE B N 1
ATOM 4271 C CA . ILE B 1 242 ? 2.178 -27.969 -21.203 1 96.75 242 ILE B CA 1
ATOM 4272 C C . ILE B 1 242 ? 2.857 -26.875 -22.031 1 96.75 242 ILE B C 1
ATOM 4274 O O . ILE B 1 242 ? 3.963 -27.078 -22.547 1 96.75 242 ILE B O 1
ATOM 4278 N N . SER B 1 243 ? 2.146 -25.766 -22.141 1 97.44 243 SER B N 1
ATOM 4279 C CA . SER B 1 243 ? 2.73 -24.625 -22.844 1 97.44 243 SER B CA 1
ATOM 4280 C C . SER B 1 243 ? 4.016 -24.156 -22.156 1 97.44 243 SER B C 1
ATOM 4282 O O . SER B 1 243 ? 4.98 -23.781 -22.828 1 97.44 243 SER B O 1
ATOM 4284 N N . GLY B 1 244 ? 4.008 -24.188 -20.859 1 97.25 244 GLY B N 1
ATOM 4285 C CA . GLY B 1 244 ? 5.215 -23.844 -20.109 1 97.25 244 GLY B CA 1
ATOM 4286 C C . GLY B 1 244 ? 6.375 -24.781 -20.406 1 97.25 244 GLY B C 1
ATOM 4287 O O . GLY B 1 244 ? 7.504 -24.328 -20.609 1 97.25 244 GLY B O 1
ATOM 4288 N N . LEU B 1 245 ? 6.113 -26.062 -20.5 1 97.19 245 LEU B N 1
ATOM 4289 C CA . LEU B 1 245 ? 7.141 -27.031 -20.844 1 97.19 245 LEU B CA 1
ATOM 4290 C C . LEU B 1 245 ? 7.633 -26.844 -22.266 1 97.19 245 LEU B C 1
ATOM 4292 O O . LEU B 1 245 ? 8.836 -26.953 -22.531 1 97.19 245 LEU B O 1
ATOM 4296 N N . THR B 1 246 ? 6.688 -26.547 -23.094 1 97.69 246 THR B N 1
ATOM 4297 C CA . THR B 1 246 ? 7.023 -26.328 -24.5 1 97.69 246 THR B CA 1
ATOM 4298 C C . THR B 1 246 ? 7.938 -25.125 -24.656 1 97.69 246 THR B C 1
ATOM 4300 O O . THR B 1 246 ? 8.93 -25.172 -25.375 1 97.69 246 THR B O 1
ATOM 4303 N N . THR B 1 247 ? 7.559 -24.062 -23.969 1 97.94 247 THR B N 1
ATOM 4304 C CA . THR B 1 247 ? 8.367 -22.859 -24.094 1 97.94 247 THR B CA 1
ATOM 4305 C C . THR B 1 247 ? 9.719 -23.047 -23.422 1 97.94 247 THR B C 1
ATOM 4307 O O . THR B 1 247 ? 10.727 -22.469 -23.844 1 97.94 247 THR B O 1
ATOM 4310 N N . ALA B 1 248 ? 9.766 -23.844 -22.344 1 97.38 248 ALA B N 1
ATOM 4311 C CA . ALA B 1 248 ? 11.047 -24.172 -21.719 1 97.38 248 ALA B CA 1
ATOM 4312 C C . ALA B 1 248 ? 11.938 -24.953 -22.688 1 97.38 248 ALA B C 1
ATOM 4314 O O . ALA B 1 248 ? 13.141 -24.688 -22.781 1 97.38 248 ALA B O 1
ATOM 4315 N N . PHE B 1 249 ? 11.344 -25.859 -23.375 1 97.5 249 PHE B N 1
ATOM 4316 C CA . PHE B 1 249 ? 12.062 -26.625 -24.391 1 97.5 249 PHE B CA 1
ATOM 4317 C C . PHE B 1 249 ? 12.523 -25.719 -25.516 1 97.5 249 PHE B C 1
ATOM 4319 O O . PHE B 1 249 ? 13.648 -25.844 -26 1 97.5 249 PHE B O 1
ATOM 4326 N N . SER B 1 250 ? 11.656 -24.844 -25.938 1 97.38 250 SER B N 1
ATOM 4327 C CA . SER B 1 250 ? 11.984 -23.891 -26.984 1 97.38 250 SER B CA 1
ATOM 4328 C C . SER B 1 250 ? 13.195 -23.047 -26.609 1 97.38 250 SER B C 1
ATOM 4330 O O . SER B 1 250 ? 14.078 -22.812 -27.438 1 97.38 250 SER B O 1
ATOM 4332 N N . GLU B 1 251 ? 13.211 -22.578 -25.328 1 97.44 251 GLU B N 1
ATOM 4333 C CA . GLU B 1 251 ? 14.344 -21.766 -24.875 1 97.44 251 GLU B CA 1
ATOM 4334 C C . GLU B 1 251 ? 15.648 -22.547 -24.969 1 97.44 251 GLU B C 1
ATOM 4336 O O . GLU B 1 251 ? 16.672 -22.031 -25.438 1 97.44 251 GLU B O 1
ATOM 4341 N N . ARG B 1 252 ? 15.641 -23.828 -24.625 1 96.31 252 ARG B N 1
ATOM 4342 C CA . ARG B 1 252 ? 16.844 -24.656 -24.594 1 96.31 252 ARG B CA 1
ATOM 4343 C C . ARG B 1 252 ? 17.281 -25.047 -26 1 96.31 252 ARG B C 1
ATOM 4345 O O . ARG B 1 252 ? 18.469 -25.094 -26.297 1 96.31 252 ARG B O 1
ATOM 4352 N N . MET B 1 253 ? 16.359 -25.188 -26.859 1 96.69 253 MET B N 1
ATOM 4353 C CA . MET B 1 253 ? 16.656 -25.719 -28.188 1 96.69 253 MET B CA 1
ATOM 4354 C C . MET B 1 253 ? 16.953 -24.609 -29.172 1 96.69 253 MET B C 1
ATOM 4356 O O . MET B 1 253 ? 17.828 -24.75 -30.031 1 96.69 253 MET B O 1
ATOM 4360 N N . PHE B 1 254 ? 16.266 -23.5 -29.031 1 96.12 254 PHE B N 1
ATOM 4361 C CA . PHE B 1 254 ? 16.328 -22.531 -30.109 1 96.12 254 PHE B CA 1
ATOM 4362 C C . PHE B 1 254 ? 17.016 -21.25 -29.656 1 96.12 254 PHE B C 1
ATOM 4364 O O . PHE B 1 254 ? 17.609 -20.547 -30.469 1 96.12 254 PHE B O 1
ATOM 4371 N N . LEU B 1 255 ? 16.906 -20.875 -28.406 1 94.75 255 LEU B N 1
ATOM 4372 C CA . LEU B 1 255 ? 17.5 -19.625 -27.969 1 94.75 255 LEU B CA 1
ATOM 4373 C C . LEU B 1 255 ? 19 -19.781 -27.703 1 94.75 255 LEU B C 1
ATOM 4375 O O . LEU B 1 255 ? 19.391 -20.5 -26.781 1 94.75 255 LEU B O 1
ATOM 4379 N N . ASN B 1 256 ? 19.766 -19.203 -28.609 1 94.56 256 ASN B N 1
ATOM 4380 C CA . ASN B 1 256 ? 21.219 -19.188 -28.453 1 94.56 256 ASN B CA 1
ATOM 4381 C C . ASN B 1 256 ? 21.719 -17.859 -27.875 1 94.56 256 ASN B C 1
ATOM 4383 O O . ASN B 1 256 ? 21.547 -16.812 -28.5 1 94.56 256 ASN B O 1
ATOM 4387 N N . ARG B 1 257 ? 22.359 -17.953 -26.734 1 92.25 257 ARG B N 1
ATOM 4388 C CA . ARG B 1 257 ? 22.781 -16.75 -26.031 1 92.25 257 ARG B CA 1
ATOM 4389 C C . ARG B 1 257 ? 23.797 -15.953 -26.844 1 92.25 257 ARG B C 1
ATOM 4391 O O . ARG B 1 257 ? 23.828 -14.727 -26.75 1 92.25 257 ARG B O 1
ATOM 4398 N N . ASN B 1 258 ? 24.609 -16.625 -27.656 1 93.19 258 ASN B N 1
ATOM 4399 C CA . ASN B 1 258 ? 25.609 -15.961 -28.484 1 93.19 258 ASN B CA 1
ATOM 4400 C C . ASN B 1 258 ? 25 -15.383 -29.766 1 93.19 258 ASN B C 1
ATOM 4402 O O . ASN B 1 258 ? 25.547 -14.438 -30.344 1 93.19 258 ASN B O 1
ATOM 4406 N N . ARG B 1 259 ? 23.938 -15.945 -30.234 1 95.5 259 ARG B N 1
ATOM 4407 C CA . ARG B 1 259 ? 23.172 -15.453 -31.375 1 95.5 259 ARG B CA 1
ATOM 4408 C C . ARG B 1 259 ? 21.766 -15.039 -30.969 1 95.5 259 ARG B C 1
ATOM 4410 O O . ARG B 1 259 ? 20.781 -15.43 -31.594 1 95.5 259 ARG B O 1
ATOM 4417 N N . PHE B 1 260 ? 21.656 -14.258 -29.969 1 95.75 260 PHE B N 1
ATOM 4418 C CA . PHE B 1 260 ? 20.422 -13.906 -29.266 1 95.75 260 PHE B CA 1
ATOM 4419 C C . PHE B 1 260 ? 19.453 -13.211 -30.203 1 95.75 260 PHE B C 1
ATOM 4421 O O . PHE B 1 260 ? 18.297 -13.625 -30.328 1 95.75 260 PHE B O 1
ATOM 4428 N N . LYS B 1 261 ? 19.844 -12.172 -30.984 1 94.12 261 LYS B N 1
ATOM 4429 C CA . LYS B 1 261 ? 18.953 -11.383 -31.844 1 94.12 261 LYS B CA 1
ATOM 4430 C C . LYS B 1 261 ? 18.391 -12.227 -32.969 1 94.12 261 LYS B C 1
ATOM 4432 O O . LYS B 1 261 ? 17.234 -12.031 -33.375 1 94.12 261 LYS B O 1
ATOM 4437 N N . GLN B 1 262 ? 19.219 -13.172 -33.406 1 95.69 262 GLN B N 1
ATOM 4438 C CA . GLN B 1 262 ? 18.828 -13.992 -34.531 1 95.69 262 GLN B CA 1
ATOM 4439 C C . GLN B 1 262 ? 17.844 -15.078 -34.125 1 95.69 262 GLN B C 1
ATOM 4441 O O . GLN B 1 262 ? 16.984 -15.484 -34.906 1 95.69 262 GLN B O 1
ATOM 4446 N N . THR B 1 263 ? 18.031 -15.57 -32.906 1 96.88 263 THR B N 1
ATOM 4447 C CA . THR B 1 263 ? 17.25 -16.75 -32.5 1 96.88 263 THR B CA 1
ATOM 4448 C C . THR B 1 263 ? 16.047 -16.344 -31.672 1 96.88 263 THR B C 1
ATOM 4450 O O . THR B 1 263 ? 15.117 -17.125 -31.484 1 96.88 263 THR B O 1
ATOM 4453 N N . LEU B 1 264 ? 16.047 -15.188 -31.156 1 97.19 264 LEU B N 1
ATOM 4454 C CA . LEU B 1 264 ? 14.992 -14.695 -30.297 1 97.19 264 LEU B CA 1
ATOM 4455 C C . LEU B 1 264 ? 13.641 -14.766 -31 1 97.19 264 LEU B C 1
ATOM 4457 O O . LEU B 1 264 ? 12.648 -15.188 -30.391 1 97.19 264 LEU B O 1
ATOM 4461 N N . PRO B 1 265 ? 13.547 -14.328 -32.281 1 97 265 PRO B N 1
ATOM 4462 C CA . PRO B 1 265 ? 12.234 -14.32 -32.938 1 97 265 PRO B CA 1
ATOM 4463 C C . PRO B 1 265 ? 11.57 -15.695 -32.938 1 97 265 PRO B C 1
ATOM 4465 O O . PRO B 1 265 ? 10.352 -15.797 -32.75 1 97 265 PRO B O 1
ATOM 4468 N N . ILE B 1 266 ? 12.352 -16.734 -33.125 1 96.81 266 ILE B N 1
ATOM 4469 C CA . ILE B 1 266 ? 11.789 -18.078 -33.156 1 96.81 266 ILE B CA 1
ATOM 4470 C C . ILE B 1 266 ? 11.219 -18.422 -31.781 1 96.81 266 ILE B C 1
ATOM 4472 O O . ILE B 1 266 ? 10.094 -18.922 -31.672 1 96.81 266 ILE B O 1
ATOM 4476 N N . HIS B 1 267 ? 11.969 -18.203 -30.734 1 97.38 267 HIS B N 1
ATOM 4477 C CA . HIS B 1 267 ? 11.516 -18.453 -29.359 1 97.38 267 HIS B CA 1
ATOM 4478 C C . HIS B 1 267 ? 10.289 -17.609 -29.031 1 97.38 267 HIS B C 1
ATOM 4480 O O . HIS B 1 267 ? 9.375 -18.078 -28.359 1 97.38 267 HIS B O 1
ATOM 4486 N N . MET B 1 268 ? 10.242 -16.422 -29.547 1 97.5 268 MET B N 1
ATOM 4487 C CA . MET B 1 268 ? 9.117 -15.523 -29.297 1 97.5 268 MET B CA 1
ATOM 4488 C C . MET B 1 268 ? 7.855 -16.016 -30 1 97.5 268 MET B C 1
ATOM 4490 O O . MET B 1 268 ? 6.77 -15.992 -29.422 1 97.5 268 MET B O 1
ATOM 4494 N N . VAL B 1 269 ? 8.023 -16.422 -31.25 1 97.31 269 VAL B N 1
ATOM 4495 C CA . VAL B 1 269 ? 6.883 -16.891 -32.031 1 97.31 269 VAL B CA 1
ATOM 4496 C C . VAL B 1 269 ? 6.277 -18.125 -31.359 1 97.31 269 VAL B C 1
ATOM 4498 O O . VAL B 1 269 ? 5.051 -18.25 -31.25 1 97.31 269 VAL B O 1
ATOM 4501 N N . ILE B 1 270 ? 7.105 -19.016 -30.844 1 97.31 270 ILE B N 1
ATOM 4502 C CA . ILE B 1 270 ? 6.629 -20.219 -30.156 1 97.31 270 ILE B CA 1
ATOM 4503 C C . ILE B 1 270 ? 5.875 -19.812 -28.891 1 97.31 270 ILE B C 1
ATOM 4505 O O . ILE B 1 270 ? 4.809 -20.359 -28.609 1 97.31 270 ILE B O 1
ATOM 4509 N N . GLY B 1 271 ? 6.426 -18.875 -28.141 1 97.62 271 GLY B N 1
ATOM 4510 C CA . GLY B 1 271 ? 5.75 -18.391 -26.953 1 97.62 271 GLY B CA 1
ATOM 4511 C C . GLY B 1 271 ? 4.398 -17.766 -27.25 1 97.62 271 GLY B C 1
ATOM 4512 O O . GLY B 1 271 ? 3.416 -18.047 -26.562 1 97.62 271 GLY B O 1
ATOM 4513 N N . ILE B 1 272 ? 4.352 -16.969 -28.297 1 97.06 272 ILE B N 1
ATOM 4514 C CA . ILE B 1 272 ? 3.127 -16.266 -28.688 1 97.06 272 ILE B CA 1
ATOM 4515 C C . ILE B 1 272 ? 2.078 -17.281 -29.125 1 97.06 272 ILE B C 1
ATOM 4517 O O . ILE B 1 272 ? 0.906 -17.188 -28.766 1 97.06 272 ILE B O 1
ATOM 4521 N N . MET B 1 273 ? 2.488 -18.25 -29.859 1 97.38 273 MET B N 1
ATOM 4522 C CA . MET B 1 273 ? 1.569 -19.297 -30.312 1 97.38 273 MET B CA 1
ATOM 4523 C C . MET B 1 273 ? 1.036 -20.109 -29.141 1 97.38 273 MET B C 1
ATOM 4525 O O . MET B 1 273 ? -0.162 -20.391 -29.062 1 97.38 273 MET B O 1
ATOM 4529 N N . CYS B 1 274 ? 1.948 -20.484 -28.234 1 97.38 274 CYS B N 1
ATOM 4530 C CA . CYS B 1 274 ? 1.534 -21.234 -27.062 1 97.38 274 CYS B CA 1
ATOM 4531 C C . CYS B 1 274 ? 0.584 -20.422 -26.188 1 97.38 274 CYS B C 1
ATOM 4533 O O . CYS B 1 274 ? -0.401 -20.953 -25.672 1 97.38 274 CYS B O 1
ATOM 4535 N N . LEU B 1 275 ? 0.926 -19.188 -26 1 97.06 275 LEU B N 1
ATOM 4536 C CA . LEU B 1 275 ? 0.064 -18.312 -25.203 1 97.06 275 LEU B CA 1
ATOM 4537 C C . LEU B 1 275 ? -1.303 -18.156 -25.875 1 97.06 275 LEU B C 1
ATOM 4539 O O . LEU B 1 275 ? -2.334 -18.25 -25.203 1 97.06 275 LEU B O 1
ATOM 4543 N N . GLY B 1 276 ? -1.323 -17.906 -27.188 1 95.81 276 GLY B N 1
ATOM 4544 C CA . GLY B 1 276 ? -2.576 -17.797 -27.922 1 95.81 276 GLY B CA 1
ATOM 4545 C C . GLY B 1 276 ? -3.439 -19.047 -27.812 1 95.81 276 GLY B C 1
ATOM 4546 O O . GLY B 1 276 ? -4.641 -18.953 -27.547 1 95.81 276 GLY B O 1
ATOM 4547 N N . PHE B 1 277 ? -2.801 -20.172 -27.984 1 95.75 277 PHE B N 1
ATOM 4548 C CA . PHE B 1 277 ? -3.512 -21.453 -27.891 1 95.75 277 PHE B CA 1
ATOM 4549 C C . PHE B 1 277 ? -4.062 -21.656 -26.484 1 95.75 277 PHE B C 1
ATOM 4551 O O . PHE B 1 277 ? -5.195 -22.109 -26.312 1 95.75 277 PHE B O 1
ATOM 4558 N N . SER B 1 278 ? -3.23 -21.406 -25.453 1 95.62 278 SER B N 1
ATOM 4559 C CA . SER B 1 278 ? -3.654 -21.562 -24.078 1 95.62 278 SER B CA 1
ATOM 4560 C C . SER B 1 278 ? -4.832 -20.641 -23.75 1 95.62 278 SER B C 1
ATOM 4562 O O . SER B 1 278 ? -5.777 -21.062 -23.062 1 95.62 278 SER B O 1
ATOM 4564 N N . LEU B 1 279 ? -4.773 -19.438 -24.25 1 92.38 279 LEU B N 1
ATOM 4565 C CA . LEU B 1 279 ? -5.852 -18.484 -24 1 92.38 279 LEU B CA 1
ATOM 4566 C C . LEU B 1 279 ? -7.145 -18.938 -24.672 1 92.38 279 LEU B C 1
ATOM 4568 O O . LEU B 1 279 ? -8.234 -18.766 -24.109 1 92.38 279 LEU B O 1
ATOM 4572 N N . LEU B 1 280 ? -7.039 -19.453 -25.859 1 92.44 280 LEU B N 1
ATOM 4573 C CA . LEU B 1 280 ? -8.203 -19.984 -26.547 1 92.44 280 LEU B CA 1
ATOM 4574 C C . LEU B 1 280 ? -8.828 -21.125 -25.781 1 92.44 280 LEU B C 1
ATOM 4576 O O . LEU B 1 280 ? -10.055 -21.203 -25.656 1 92.44 280 LEU B O 1
ATOM 4580 N N . GLU B 1 281 ? -7.949 -22 -25.266 1 93.62 281 GLU B N 1
ATOM 4581 C CA . GLU B 1 281 ? -8.445 -23.125 -24.5 1 93.62 281 GLU B CA 1
ATOM 4582 C C . GLU B 1 281 ? -9.094 -22.672 -23.203 1 93.62 281 GLU B C 1
ATOM 4584 O O . GLU B 1 281 ? -10.109 -23.234 -22.766 1 93.62 281 GLU B O 1
ATOM 4589 N N . ILE B 1 282 ? -8.508 -21.75 -22.578 1 92 282 ILE B N 1
ATOM 4590 C CA . ILE B 1 282 ? -9.07 -21.188 -21.344 1 92 282 ILE B CA 1
ATOM 4591 C C . ILE B 1 282 ? -10.414 -20.531 -21.641 1 92 282 ILE B C 1
ATOM 4593 O O . ILE B 1 282 ? -11.375 -20.688 -20.891 1 92 282 ILE B O 1
ATOM 4597 N N . TYR B 1 283 ? -10.445 -19.844 -22.75 1 88.94 283 TYR B N 1
ATOM 4598 C CA . TYR B 1 283 ? -11.68 -19.188 -23.156 1 88.94 283 TYR B CA 1
ATOM 4599 C C . TYR B 1 283 ? -12.789 -20.203 -23.391 1 88.94 283 TYR B C 1
ATOM 4601 O O . TYR B 1 283 ? -13.93 -20 -22.969 1 88.94 283 TYR B O 1
ATOM 4609 N N . ARG B 1 284 ? -12.523 -21.281 -23.953 1 90.62 284 ARG B N 1
ATOM 4610 C CA . ARG B 1 284 ? -13.508 -22.328 -24.234 1 90.62 284 ARG B CA 1
ATOM 4611 C C . ARG B 1 284 ? -13.992 -22.969 -22.938 1 90.62 284 ARG B C 1
ATOM 4613 O O . ARG B 1 284 ? -15.18 -23.25 -22.797 1 90.62 284 ARG B O 1
ATOM 4620 N N . GLY B 1 285 ? -13.039 -23.141 -22.062 1 90 285 GLY B N 1
ATOM 4621 C CA . GLY B 1 285 ? -13.383 -23.812 -20.812 1 90 285 GLY B CA 1
ATOM 4622 C C . GLY B 1 285 ? -14.047 -22.906 -19.812 1 90 285 GLY B C 1
ATOM 4623 O O . GLY B 1 285 ? -14.82 -23.359 -18.953 1 90 285 GLY B O 1
ATOM 4624 N N . GLU B 1 286 ? -13.672 -21.609 -19.828 1 89.06 286 GLU B N 1
ATOM 4625 C CA . GLU B 1 286 ? -14.164 -20.656 -18.859 1 89.06 286 GLU B CA 1
ATOM 4626 C C . GLU B 1 286 ? -15.023 -19.578 -19.516 1 89.06 286 GLU B C 1
ATOM 4628 O O . GLU B 1 286 ? -14.992 -18.422 -19.109 1 89.06 286 GLU B O 1
ATOM 4633 N N . LYS B 1 287 ? -15.695 -19.969 -20.5 1 85 287 LYS B N 1
ATOM 4634 C CA . LYS B 1 287 ? -16.438 -19.031 -21.328 1 85 287 LYS B CA 1
ATOM 4635 C C . LYS B 1 287 ? -17.375 -18.172 -20.484 1 85 287 LYS B C 1
ATOM 4637 O O . LYS B 1 287 ? -17.359 -16.938 -20.609 1 85 287 LYS B O 1
ATOM 4642 N N . GLN B 1 288 ? -18.188 -18.766 -19.609 1 79.88 288 GLN B N 1
ATOM 4643 C CA . GLN B 1 288 ? -19.156 -18.031 -18.812 1 79.88 288 GLN B CA 1
ATOM 4644 C C . GLN B 1 288 ? -18.469 -17.047 -17.875 1 79.88 288 GLN B C 1
ATOM 4646 O O . GLN B 1 288 ? -18.891 -15.898 -17.75 1 79.88 288 GLN B O 1
ATOM 4651 N N . PHE B 1 289 ? -17.406 -17.562 -17.328 1 79.19 289 PHE B N 1
ATOM 4652 C CA . PHE B 1 289 ? -16.656 -16.734 -16.391 1 79.19 289 PHE B CA 1
ATOM 4653 C C . PHE B 1 289 ? -15.984 -15.57 -17.109 1 79.19 289 PHE B C 1
ATOM 4655 O O . PHE B 1 289 ? -16.125 -14.422 -16.703 1 79.19 289 PHE B O 1
ATOM 4662 N N . LEU B 1 290 ? -15.445 -15.828 -18.266 1 78.44 290 LEU B N 1
ATOM 4663 C CA . LEU B 1 290 ? -14.703 -14.82 -19 1 78.44 290 LEU B CA 1
ATOM 4664 C C . LEU B 1 290 ? -15.648 -13.852 -19.703 1 78.44 290 LEU B C 1
ATOM 4666 O O . LEU B 1 290 ? -15.367 -12.656 -19.797 1 78.44 290 LEU B O 1
ATOM 4670 N N . MET B 1 291 ? -16.703 -14.312 -20.203 1 75.38 291 MET B N 1
ATOM 4671 C CA . MET B 1 291 ? -17.672 -13.445 -20.859 1 75.38 291 MET B CA 1
ATOM 4672 C C . MET B 1 291 ? -18.266 -12.445 -19.875 1 75.38 291 MET B C 1
ATOM 4674 O O . MET B 1 291 ? -18.531 -11.297 -20.234 1 75.38 291 MET B O 1
ATOM 4678 N N . SER B 1 292 ? -18.391 -12.945 -18.672 1 73.38 292 SER B N 1
ATOM 4679 C CA . SER B 1 292 ? -18.875 -12.023 -17.656 1 73.38 292 SER B CA 1
ATOM 4680 C C . SER B 1 292 ? -17.875 -10.906 -17.406 1 73.38 292 SER B C 1
ATOM 4682 O O . SER B 1 292 ? -18.266 -9.758 -17.188 1 73.38 292 SER B O 1
ATOM 4684 N N . ILE B 1 293 ? -16.688 -11.242 -17.562 1 71.06 293 ILE B N 1
ATOM 4685 C CA . ILE B 1 293 ? -15.602 -10.281 -17.359 1 71.06 293 ILE B CA 1
ATOM 4686 C C . ILE B 1 293 ? -15.516 -9.344 -18.562 1 71.06 293 ILE B C 1
ATOM 4688 O O . ILE B 1 293 ? -15.453 -8.125 -18.406 1 71.06 293 ILE B O 1
ATOM 4692 N N . VAL B 1 294 ? -15.555 -9.93 -19.797 1 69.12 294 VAL B N 1
ATOM 4693 C CA . VAL B 1 294 ? -15.414 -9.172 -21.031 1 69.12 294 VAL B CA 1
ATOM 4694 C C . VAL B 1 294 ? -16.594 -8.219 -21.203 1 69.12 294 VAL B C 1
ATOM 4696 O O . VAL B 1 294 ? -16.422 -7.062 -21.594 1 69.12 294 VAL B O 1
ATOM 4699 N N . LYS B 1 295 ? -17.797 -8.594 -20.922 1 66.94 295 LYS B N 1
ATOM 4700 C CA . LYS B 1 295 ? -19 -7.77 -21.016 1 66.94 295 LYS B CA 1
ATOM 4701 C C . LYS B 1 295 ? -18.922 -6.59 -20.047 1 66.94 295 LYS B C 1
ATOM 4703 O O . LYS B 1 295 ? -19.406 -5.496 -20.359 1 66.94 295 LYS B O 1
ATOM 4708 N N . SER B 1 296 ? -18.234 -6.887 -18.984 1 64.19 296 SER B N 1
ATOM 4709 C CA . SER B 1 296 ? -18.047 -5.824 -18 1 64.19 296 SER B CA 1
ATOM 4710 C C . SER B 1 296 ? -17.078 -4.762 -18.516 1 64.19 296 SER B C 1
ATOM 4712 O O . SER B 1 296 ? -17.234 -3.574 -18.219 1 64.19 296 SER B O 1
ATOM 4714 N N . LEU B 1 297 ? -16.203 -5.25 -19.25 1 65 297 LEU B N 1
ATOM 4715 C CA . LEU B 1 297 ? -15.203 -4.336 -19.781 1 65 297 LEU B CA 1
ATOM 4716 C C . LEU B 1 297 ? -15.758 -3.555 -20.969 1 65 297 LEU B C 1
ATOM 4718 O O . LEU B 1 297 ? -15.383 -2.4 -21.188 1 65 297 LEU B O 1
ATOM 4722 N N . LYS B 1 298 ? -16.672 -4.203 -21.906 1 57.94 298 LYS B N 1
ATOM 4723 C CA . LYS B 1 298 ? -17.25 -3.584 -23.094 1 57.94 298 LYS B CA 1
ATOM 4724 C C . LYS B 1 298 ? -18.406 -2.658 -22.734 1 57.94 298 LYS B C 1
ATOM 4726 O O . LYS B 1 298 ? -18.703 -1.708 -23.469 1 57.94 298 LYS B O 1
ATOM 4731 N N . GLY B 1 299 ? -19.234 -3.047 -22 1 50.47 299 GLY B N 1
ATOM 4732 C CA . GLY B 1 299 ? -20.375 -2.186 -21.734 1 50.47 299 GLY B CA 1
ATOM 4733 C C . GLY B 1 299 ? -19.969 -0.767 -21.375 1 50.47 299 GLY B C 1
ATOM 4734 O O . GLY B 1 299 ? -20.828 0.05 -21.016 1 50.47 299 GLY B O 1
ATOM 4735 N N . HIS B 1 300 ? -18.781 -0.465 -21.047 1 45.41 300 HIS B N 1
ATOM 4736 C CA . HIS B 1 300 ? -18.375 0.922 -20.875 1 45.41 300 HIS B CA 1
ATOM 4737 C C . HIS B 1 300 ? -18.203 1.63 -22.203 1 45.41 300 HIS B C 1
ATOM 4739 O O . HIS B 1 300 ? -17.734 2.766 -22.266 1 45.41 300 HIS B O 1
ATOM 4745 N N . ASP B 1 301 ? -18.391 0.977 -23.453 1 34.03 301 ASP B N 1
ATOM 4746 C CA . ASP B 1 301 ? -18.609 1.908 -24.547 1 34.03 301 ASP B CA 1
ATOM 4747 C C . ASP B 1 301 ? -20.031 2.484 -24.516 1 34.03 301 ASP B C 1
ATOM 4749 O O . ASP B 1 301 ? -20.984 1.782 -24.172 1 34.03 301 ASP B O 1
#